Protein AF-A0A945W5V4-F1 (afdb_monomer_lite)

pLDDT: mean 82.94, std 13.29, range [35.69, 98.62]

Sequence (508 aa):
DSDYDKAERQLETYLSSTHTATIGLITDGITTKVIRKKVNPNDFEYIADIPEYGGNAASKFRLVRDLDSIKGTSKKVGLTPLPKKHSNKLFEVHSAIRDIDGLHDDNALDELCKIIYAKIYDERKSTQEKEDYEFRFQAYGKGSSSEIASEIRDLYQEACDYDLKIYSQRIPNYSRSRGVFKEQIGLSDVALARVIEILQDYSIVDAGLDIKSSAFQKVLGRAIRAGMGQYFTPDEIVSIAVEVVRPSPKDLILDPFSGSGHFLSKSLEFVEREYSTSTDDYVMHQFKMFHLHGIEKSPRMVRIAMTDMLIHDDGHSNIRNTDALLTFDNYPDILALPGDDNQEPEIFDIIFTNPPFGSLMREDARKMLGRFTIGGKKKSLPLEALALERCCQFLKKGGKLAIVLPDGNLANSNVQVVRNWLLDNMMLKGVISLPSETFSPYGTTTKTSLCFFQKKTGKKKNDQRDYKTCFYKLDNIGYDATGREKTGSEIPECAEYMSKNIEWDKAE

Radius of gyration: 26.19 Å; chains: 1; bounding box: 73×54×78 Å

Foldseek 3Di:
DVPQVVVVVVQLVVQLVDPPDQKDWDDPPPDIWIWGQDPNSNDIFTDPDDDDDPDDLPPDDFDFQDPPVDPDDLQFQNFAAQDLVNLCLLVVLLVLQCVPVVDALLVSLLLSLLQLLLQLQQSNVNSVDDGGHGGLLAPPPDGHLVRNLVSSQVSSVVSLVVLCVVVCVVPPPQCQLSVLSVDTNPGDSVSSNVSSSSPVRHDLVPYDLVSNLSSSVVSVLVSLLSCPPDFDADLLLLLLLCLQQVDELPFQEEEAACQLNSNQLNNLVSHCVPPVVPDDPVSNLCSLAPRGAYEHQDSSSSSNNVSSSVSSVSVHHNYHNRRLLAECVSPSPQFPDPPDPVRFSQPGQEYEYEDDFDDKDAPVNSVRSYDDPQPPPDRIDTVVLSVLVSVLSNHHALHKYKYKDFVCCVDPPSNVSSVVVCVQFKQFQEKEFEQLLSRLSSPGSGGIITTMITTHPDNDPPPDPPHDYYYHYFDACQAGSNRHGDPDHCSVVSSVVSNVRRDRDDDD

Secondary structure (DSSP, 8-state):
-HHHHHHHHHHHHHHHH-SS--EEEEE-SS-EEEEEE-SSTT-EEEES--PPTT--TTSS---B--STTSSS-TT--SSEE--GGGTTHHHHHHHHHHHHH---HHHHHHHHHHHHHHHHHHHHHHHHSPTTPBPSS--TT-SSHHHHHHHHHHHHHHHHHHHHHHHHTTSTT--TTGGGGGSPP---HHHHHHHHHHHTTEESSSS-HHHHHHHHHHHHHHHHHTT-S-PPPPHHHHHHHHHHH---TT--EEETT-TT-HHHHHHHHHHHHHHTTTS-HHHHHHIIIIIEEEEES-HHHHHHHHHHHHHTT-SS-EEEES-TTS-GGG-TTSPPPTT-TT-----EEEEEE-PPPSPEEEHHHHHHH----TTTT-SEEEHHHHHHHHHHHHEEEEEEEEEEEEHHHHH-GGGHHHHHHHHHHEEEEEEEEPPTTTTGGGT----EEEEEEEE-SS-----S--S--EEEE----SB-TT--B-S---HHHHHHHHHHH--PPPP-

Structure (mmCIF, N/CA/C/O backbone):
data_AF-A0A945W5V4-F1
#
_entry.id   AF-A0A945W5V4-F1
#
loop_
_atom_site.group_PDB
_atom_site.id
_atom_site.type_symbol
_atom_site.label_atom_id
_atom_site.label_alt_id
_atom_site.label_comp_id
_atom_site.label_asym_id
_atom_site.label_entity_id
_atom_site.label_seq_id
_atom_site.pdbx_PDB_ins_code
_atom_site.Cartn_x
_atom_site.Cartn_y
_atom_site.Cartn_z
_atom_site.occupancy
_atom_site.B_iso_or_equiv
_atom_site.auth_seq_id
_atom_site.auth_comp_id
_atom_site.auth_asym_id
_atom_site.auth_atom_id
_atom_site.pdbx_PDB_model_num
ATOM 1 N N . ASP A 1 1 ? 18.215 -24.504 -17.848 1.00 54.44 1 ASP A N 1
ATOM 2 C CA . ASP A 1 1 ? 19.221 -23.603 -17.247 1.00 54.44 1 ASP A CA 1
ATOM 3 C C . ASP A 1 1 ? 20.588 -24.265 -17.044 1.00 54.44 1 ASP A C 1
ATOM 5 O O . ASP A 1 1 ? 21.550 -23.763 -17.597 1.00 54.44 1 ASP A O 1
ATOM 9 N N . SER A 1 2 ? 20.710 -25.445 -16.409 1.00 65.62 2 SER A N 1
ATOM 10 C CA . SER A 1 2 ? 22.029 -26.079 -16.143 1.00 65.62 2 SER A CA 1
ATOM 11 C C . SER A 1 2 ? 22.941 -26.352 -17.356 1.00 65.62 2 SER A C 1
ATOM 13 O O . SER A 1 2 ? 24.154 -26.434 -17.160 1.00 65.62 2 SER A O 1
ATOM 15 N N . ASP A 1 3 ? 22.417 -26.615 -18.553 1.00 78.62 3 ASP A N 1
ATOM 16 C CA . ASP A 1 3 ? 23.256 -27.022 -19.695 1.00 78.62 3 ASP A CA 1
ATOM 17 C C . ASP A 1 3 ? 23.673 -25.836 -20.570 1.00 78.62 3 ASP A C 1
ATOM 19 O O . ASP A 1 3 ? 24.775 -25.840 -21.118 1.00 78.62 3 ASP A O 1
ATOM 23 N N . TYR A 1 4 ? 22.849 -24.785 -20.612 1.00 79.19 4 TYR A N 1
ATOM 24 C CA . TYR A 1 4 ? 23.154 -23.543 -21.321 1.00 79.19 4 TYR A CA 1
ATOM 25 C C . TYR A 1 4 ? 24.325 -22.804 -20.659 1.00 79.19 4 TYR A C 1
ATOM 27 O O . TYR A 1 4 ? 25.294 -22.462 -21.331 1.00 79.19 4 TYR A O 1
ATOM 35 N N . ASP A 1 5 ? 24.314 -22.688 -19.327 1.00 78.75 5 ASP A N 1
ATOM 36 C CA . ASP A 1 5 ? 25.392 -22.035 -18.569 1.00 78.75 5 ASP A CA 1
ATOM 37 C C . ASP A 1 5 ? 26.726 -22.800 -18.662 1.00 78.75 5 ASP A C 1
ATOM 39 O O . ASP A 1 5 ? 27.810 -22.212 -18.673 1.00 78.75 5 ASP A O 1
ATOM 43 N N . LYS A 1 6 ? 26.675 -24.138 -18.741 1.00 85.06 6 LYS A N 1
ATOM 44 C CA . LYS A 1 6 ? 27.877 -24.965 -18.954 1.00 85.06 6 LYS A CA 1
ATOM 45 C C . LYS A 1 6 ? 28.456 -24.745 -20.346 1.00 85.06 6 LYS A C 1
ATOM 47 O O . LYS A 1 6 ? 29.673 -24.640 -20.482 1.00 85.06 6 LYS A O 1
ATOM 52 N N . ALA A 1 7 ? 27.594 -24.679 -21.355 1.00 85.19 7 ALA A N 1
ATOM 53 C CA . ALA A 1 7 ? 28.002 -24.422 -22.725 1.00 85.19 7 ALA A CA 1
ATOM 54 C C . ALA A 1 7 ? 28.543 -22.988 -22.899 1.00 85.19 7 ALA A C 1
ATOM 56 O O . ALA A 1 7 ? 29.514 -22.800 -23.628 1.00 85.19 7 ALA A O 1
ATOM 57 N N . GLU A 1 8 ? 28.014 -22.000 -22.169 1.00 84.12 8 GLU A N 1
ATOM 58 C CA . GLU A 1 8 ? 28.543 -20.627 -22.125 1.00 84.12 8 GLU A CA 1
ATOM 59 C C . GLU A 1 8 ? 29.970 -20.594 -21.555 1.00 84.12 8 GLU A C 1
ATOM 61 O O . GLU A 1 8 ? 30.888 -20.107 -22.213 1.00 84.12 8 GLU A O 1
ATOM 66 N N . ARG A 1 9 ? 30.214 -21.230 -20.400 1.00 86.25 9 ARG A N 1
ATOM 67 C CA . ARG A 1 9 ? 31.571 -21.341 -19.818 1.00 86.25 9 ARG A CA 1
ATOM 68 C C . ARG A 1 9 ? 32.552 -22.085 -20.725 1.00 86.25 9 ARG A C 1
ATOM 70 O O . ARG A 1 9 ? 33.750 -21.785 -20.768 1.00 86.25 9 ARG A O 1
ATOM 77 N N . GLN A 1 10 ? 32.061 -23.090 -21.445 1.00 90.38 10 GLN A N 1
ATOM 78 C CA . GLN A 1 10 ? 32.867 -23.827 -22.412 1.00 90.38 10 GLN A CA 1
ATOM 79 C C . GLN A 1 10 ? 33.238 -22.942 -23.615 1.00 90.38 10 GLN A C 1
ATOM 81 O O . GLN A 1 10 ? 34.390 -22.965 -24.053 1.00 90.38 10 GLN A O 1
ATOM 86 N N . LEU A 1 11 ? 32.301 -22.123 -24.103 1.00 89.44 11 LEU A N 1
ATOM 87 C CA . LEU A 1 11 ? 32.537 -21.137 -25.157 1.00 89.44 11 LEU A CA 1
ATOM 88 C C . LEU A 1 11 ? 33.578 -20.089 -24.733 1.00 89.44 11 LEU A C 1
ATOM 90 O O . LEU A 1 11 ? 34.513 -19.832 -25.491 1.00 89.44 11 LEU A O 1
ATOM 94 N N . GLU A 1 12 ? 33.472 -19.543 -23.519 1.00 88.44 12 GLU A N 1
ATOM 95 C CA . GLU A 1 12 ? 34.468 -18.624 -22.946 1.00 88.44 12 GLU A CA 1
ATOM 96 C C . GLU A 1 12 ? 35.863 -19.257 -22.924 1.00 88.44 12 GLU A C 1
ATOM 98 O O . GLU A 1 12 ? 36.830 -18.660 -23.393 1.00 88.44 12 GLU A O 1
ATOM 103 N N . THR A 1 13 ? 35.970 -20.513 -22.477 1.00 87.56 13 THR A N 1
ATOM 104 C CA . THR A 1 13 ? 37.249 -21.242 -22.440 1.00 87.56 13 THR A CA 1
ATOM 105 C C . THR A 1 13 ? 37.876 -21.358 -23.836 1.00 87.56 13 THR A C 1
ATOM 107 O O . THR A 1 13 ? 39.075 -21.109 -24.013 1.00 87.56 13 THR A O 1
ATOM 110 N N . TYR A 1 14 ? 37.073 -21.687 -24.854 1.00 87.44 14 TYR A N 1
ATOM 111 C CA . TYR A 1 14 ? 37.553 -21.768 -26.234 1.00 87.44 14 TYR A CA 1
ATOM 112 C C . TYR A 1 14 ? 37.975 -20.405 -26.786 1.00 87.44 14 TYR A C 1
ATOM 114 O O . TYR A 1 14 ? 39.049 -20.301 -27.389 1.00 87.44 14 TYR A O 1
ATOM 122 N N . LEU A 1 15 ? 37.202 -19.349 -26.525 1.00 87.12 15 LEU A N 1
ATOM 123 C CA . LEU A 1 15 ? 37.567 -17.990 -26.918 1.00 87.12 15 LEU A CA 1
ATOM 124 C C . LEU A 1 15 ? 38.846 -17.519 -26.225 1.00 87.12 15 LEU A C 1
ATOM 126 O O . LEU A 1 15 ? 39.724 -16.984 -26.900 1.00 87.12 15 LEU A O 1
ATOM 130 N N . SER A 1 16 ? 39.021 -17.759 -24.922 1.00 84.44 16 SER A N 1
ATOM 131 C CA . SER A 1 16 ? 40.256 -17.421 -24.199 1.00 84.44 16 SER A CA 1
ATOM 132 C C . SER A 1 16 ? 41.478 -18.083 -24.831 1.00 84.44 16 SER A C 1
ATOM 134 O O . SER A 1 16 ? 42.485 -17.407 -25.057 1.00 84.44 16 SER A O 1
ATOM 136 N N . SER A 1 17 ? 41.363 -19.367 -25.191 1.00 85.12 17 SER A N 1
ATOM 137 C CA . SER A 1 17 ? 42.454 -20.154 -25.784 1.00 85.12 17 SER A CA 1
ATOM 138 C C . SER A 1 17 ? 42.797 -19.782 -27.232 1.00 85.12 17 SER A C 1
ATOM 140 O O . SER A 1 17 ? 43.885 -20.101 -27.709 1.00 85.12 17 SER A O 1
ATOM 142 N N . THR A 1 18 ? 41.901 -19.082 -27.932 1.00 80.62 18 THR A N 1
ATOM 143 C CA . THR A 1 18 ? 42.072 -18.746 -29.349 1.00 80.62 18 THR A CA 1
ATOM 144 C C . THR A 1 18 ? 42.538 -17.298 -29.512 1.00 80.62 18 THR A C 1
ATOM 146 O O . THR A 1 18 ? 41.943 -16.370 -28.969 1.00 80.62 18 THR A O 1
ATOM 149 N N . HIS A 1 19 ? 43.608 -17.068 -30.275 1.00 76.12 19 HIS A N 1
ATOM 150 C CA . HIS A 1 19 ? 44.158 -15.717 -30.477 1.00 76.12 19 HIS A CA 1
ATOM 151 C C . HIS A 1 19 ? 43.439 -14.903 -31.559 1.00 76.12 19 HIS A C 1
ATOM 153 O O . HIS A 1 19 ? 43.498 -13.678 -31.541 1.00 76.12 19 HIS A O 1
ATOM 159 N N . THR A 1 20 ? 42.776 -15.570 -32.501 1.00 80.88 20 THR A N 1
ATOM 160 C CA . THR A 1 20 ? 42.148 -14.945 -33.675 1.00 80.88 20 THR A CA 1
ATOM 161 C C . THR A 1 20 ? 40.636 -14.788 -33.547 1.00 80.88 20 THR A C 1
ATOM 163 O O . THR A 1 20 ? 40.062 -13.914 -34.190 1.00 80.88 20 THR A O 1
ATOM 166 N N . ALA A 1 21 ? 39.983 -15.615 -32.728 1.00 79.56 21 ALA A N 1
ATOM 167 C CA . ALA A 1 21 ? 38.551 -15.530 -32.485 1.00 79.56 21 ALA A CA 1
ATOM 168 C C . ALA A 1 21 ? 38.272 -14.488 -31.397 1.00 79.56 21 ALA A C 1
ATOM 170 O O . ALA A 1 21 ? 38.703 -14.632 -30.253 1.00 79.56 21 ALA A O 1
ATOM 171 N N . THR A 1 22 ? 37.555 -13.432 -31.769 1.00 79.94 22 THR A N 1
ATOM 172 C CA . THR A 1 22 ? 37.199 -12.325 -30.873 1.00 79.94 22 THR A CA 1
ATOM 173 C C . THR A 1 22 ? 35.733 -12.340 -30.462 1.00 79.94 22 THR A C 1
ATOM 175 O O . THR A 1 22 ? 35.381 -11.645 -29.517 1.00 79.94 22 THR A O 1
ATOM 178 N N . ILE A 1 23 ? 34.884 -13.126 -31.130 1.00 83.69 23 ILE A N 1
ATOM 179 C CA . ILE A 1 23 ? 33.445 -13.227 -30.865 1.00 83.69 23 ILE A CA 1
ATOM 180 C C . ILE A 1 23 ? 33.057 -14.704 -30.791 1.00 83.69 23 ILE A C 1
ATOM 182 O O . ILE A 1 23 ? 33.499 -15.497 -31.624 1.00 83.69 23 ILE A O 1
ATOM 186 N N . GLY A 1 24 ? 32.221 -15.065 -29.820 1.00 86.19 24 GLY A N 1
ATOM 187 C CA . GLY A 1 24 ? 31.555 -16.362 -29.759 1.00 86.19 24 GLY A CA 1
ATOM 188 C C . GLY A 1 24 ? 30.053 -16.211 -29.578 1.00 86.19 24 GLY A C 1
ATOM 189 O O . GLY A 1 24 ? 29.580 -15.234 -29.002 1.00 86.19 24 GLY A O 1
ATOM 190 N N . LEU A 1 25 ? 29.315 -17.196 -30.079 1.00 86.38 25 LEU A N 1
ATOM 191 C CA . LEU A 1 25 ? 27.861 -17.249 -30.032 1.00 86.38 25 LEU A CA 1
ATOM 192 C C . LEU A 1 25 ? 27.424 -18.586 -29.446 1.00 86.38 25 LEU A C 1
ATOM 194 O O . LEU A 1 25 ? 27.954 -19.633 -29.817 1.00 86.38 25 LEU A O 1
ATOM 198 N N . ILE A 1 26 ? 26.434 -18.540 -28.564 1.00 85.88 26 ILE A N 1
ATOM 199 C CA . ILE A 1 26 ? 25.738 -19.712 -28.041 1.00 85.88 26 ILE A CA 1
ATOM 200 C C . ILE A 1 26 ? 24.231 -19.525 -28.215 1.00 85.88 26 ILE A C 1
ATOM 202 O O . ILE A 1 26 ? 23.716 -18.427 -28.032 1.00 85.88 26 ILE A O 1
ATOM 206 N N . THR A 1 27 ? 23.528 -20.589 -28.602 1.00 80.31 27 THR A N 1
ATOM 207 C CA . THR A 1 27 ? 22.071 -20.576 -28.761 1.00 80.31 27 THR A CA 1
ATOM 208 C C . THR A 1 27 ? 21.464 -21.921 -28.369 1.00 80.31 27 THR A C 1
ATOM 210 O O . THR A 1 27 ? 22.068 -22.965 -28.617 1.00 80.31 27 THR A O 1
ATOM 213 N N . ASP A 1 28 ? 20.279 -21.900 -27.760 1.00 79.50 28 ASP A N 1
ATOM 214 C CA . ASP A 1 28 ? 19.442 -23.086 -27.512 1.00 79.50 28 ASP A CA 1
ATOM 215 C C . ASP A 1 28 ? 18.258 -23.185 -28.495 1.00 79.50 28 ASP A C 1
ATOM 217 O O . ASP A 1 28 ? 17.381 -24.036 -28.344 1.00 79.50 28 ASP A O 1
ATOM 221 N N . GLY A 1 29 ? 18.237 -22.316 -29.514 1.00 61.88 29 GLY A N 1
ATOM 222 C CA . GLY A 1 29 ? 17.156 -22.194 -30.492 1.00 61.88 29 GLY A CA 1
ATOM 223 C C . GLY A 1 29 ? 16.031 -21.236 -30.084 1.00 61.88 29 GLY A C 1
ATOM 224 O O . GLY A 1 29 ? 15.195 -20.918 -30.927 1.00 61.88 29 GLY A O 1
ATOM 225 N N . ILE A 1 30 ? 16.007 -20.753 -28.837 1.00 57.50 30 ILE A N 1
ATOM 226 C CA . ILE A 1 30 ? 15.057 -19.744 -28.332 1.00 57.50 30 ILE A CA 1
ATOM 227 C C . ILE A 1 30 ? 15.810 -18.499 -27.848 1.00 57.50 30 ILE A C 1
ATOM 229 O O . ILE A 1 30 ? 15.411 -17.374 -28.134 1.00 57.50 30 ILE A O 1
ATOM 233 N N . THR A 1 31 ? 16.913 -18.706 -27.137 1.00 56.62 31 THR A N 1
ATOM 234 C CA . THR A 1 31 ? 17.794 -17.689 -26.574 1.00 56.62 31 THR A CA 1
ATOM 235 C C . THR A 1 31 ? 19.132 -17.767 -27.288 1.00 56.62 31 THR A C 1
ATOM 237 O O . THR A 1 31 ? 19.714 -18.845 -27.405 1.00 56.62 31 THR A O 1
ATOM 240 N N . THR A 1 32 ? 19.638 -16.624 -27.740 1.00 74.00 32 THR A N 1
ATOM 241 C CA . THR A 1 32 ? 20.973 -16.507 -28.328 1.00 74.00 32 THR A CA 1
ATOM 242 C C . THR A 1 32 ? 21.765 -15.494 -27.524 1.00 74.00 32 THR A C 1
ATOM 244 O O . THR A 1 32 ? 21.283 -14.396 -27.267 1.00 74.00 32 THR A O 1
ATOM 247 N N . LYS A 1 33 ? 22.976 -15.870 -27.118 1.00 75.62 33 LYS A N 1
ATOM 248 C CA . LYS A 1 33 ? 23.934 -15.000 -26.441 1.00 75.62 33 LYS A CA 1
ATOM 249 C C . LYS A 1 33 ? 25.185 -14.851 -27.287 1.00 75.62 33 LYS A C 1
ATOM 251 O O . LYS A 1 33 ? 25.684 -15.826 -27.853 1.00 75.62 33 LYS A O 1
ATOM 256 N N . VAL A 1 34 ? 25.719 -13.638 -27.320 1.00 80.81 34 VAL A N 1
ATOM 257 C CA . VAL A 1 34 ? 26.919 -13.309 -28.082 1.00 80.81 34 VAL A CA 1
ATOM 258 C C . VAL A 1 34 ? 27.903 -12.638 -27.146 1.00 80.81 34 VAL A C 1
ATOM 260 O O . VAL A 1 34 ? 27.560 -11.697 -26.442 1.00 80.81 34 VAL A O 1
ATOM 263 N N . ILE A 1 35 ? 29.135 -13.129 -27.122 1.00 81.62 35 ILE A N 1
ATOM 264 C CA . ILE A 1 35 ? 30.191 -12.613 -26.256 1.00 81.62 35 ILE A CA 1
ATOM 265 C C . ILE A 1 35 ? 31.389 -12.183 -27.092 1.00 81.62 35 ILE A C 1
ATOM 267 O O . ILE A 1 35 ? 31.805 -12.885 -28.015 1.00 81.62 35 ILE A O 1
ATOM 271 N N . ARG A 1 36 ? 31.960 -11.024 -26.767 1.00 81.19 36 ARG A N 1
ATOM 272 C CA . ARG A 1 36 ? 33.197 -10.504 -27.344 1.00 81.19 36 ARG A CA 1
ATOM 273 C C . ARG A 1 36 ? 34.321 -10.594 -26.322 1.00 81.19 36 ARG A C 1
ATOM 275 O O . ARG A 1 36 ? 34.205 -10.141 -25.187 1.00 81.19 36 ARG A O 1
ATOM 282 N N . LYS A 1 37 ? 35.433 -11.177 -26.749 1.00 80.00 37 LYS A N 1
ATOM 283 C CA . LYS A 1 37 ? 36.692 -11.233 -26.009 1.00 80.00 37 LYS A CA 1
ATOM 284 C C . LYS A 1 37 ? 37.351 -9.854 -26.039 1.00 80.00 37 LYS A C 1
ATOM 286 O O . LYS A 1 37 ? 37.599 -9.316 -27.121 1.00 80.00 37 LYS A O 1
ATOM 291 N N . LYS A 1 38 ? 37.644 -9.284 -24.870 1.00 74.56 38 LYS A N 1
ATOM 292 C CA . LYS A 1 38 ? 38.366 -8.008 -24.760 1.00 74.56 38 LYS A CA 1
ATOM 293 C C . LYS A 1 38 ? 39.870 -8.208 -24.968 1.00 74.56 38 LYS A C 1
ATOM 295 O O . LYS A 1 38 ? 40.364 -9.315 -25.162 1.00 74.56 38 LYS A O 1
ATOM 300 N N . VAL A 1 39 ? 40.624 -7.107 -24.909 1.00 70.38 39 VAL A N 1
ATOM 301 C CA . VAL A 1 39 ? 42.096 -7.113 -25.027 1.00 70.38 39 VAL A CA 1
ATOM 302 C C . VAL A 1 39 ? 42.742 -8.033 -23.981 1.00 70.38 39 VAL A C 1
ATOM 304 O O . VAL A 1 39 ? 43.743 -8.686 -24.273 1.00 70.38 39 VAL A O 1
ATOM 307 N N . ASN A 1 40 ? 42.157 -8.125 -22.780 1.00 72.62 40 ASN A N 1
ATOM 308 C CA . ASN A 1 40 ? 42.540 -9.125 -21.791 1.00 72.62 40 ASN A CA 1
ATOM 309 C C . ASN A 1 40 ? 41.873 -10.478 -22.131 1.00 72.62 40 ASN A C 1
ATOM 311 O O . ASN A 1 40 ? 40.645 -10.537 -22.157 1.00 72.62 40 ASN A O 1
ATOM 315 N N . PRO A 1 41 ? 42.633 -11.569 -22.357 1.00 66.38 41 PRO A N 1
ATOM 316 C CA . PRO A 1 41 ? 42.088 -12.837 -22.850 1.00 66.38 41 PRO A CA 1
ATOM 317 C C . PRO A 1 41 ? 41.056 -13.537 -21.958 1.00 66.38 41 PRO A C 1
ATOM 319 O O . PRO A 1 41 ? 40.393 -14.458 -22.436 1.00 66.38 41 PRO A O 1
ATOM 322 N N . ASN A 1 42 ? 40.949 -13.129 -20.692 1.00 74.56 42 ASN A N 1
ATOM 323 C CA . ASN A 1 42 ? 40.019 -13.684 -19.704 1.00 74.56 42 ASN A CA 1
ATOM 324 C C . ASN A 1 42 ? 38.855 -12.733 -19.380 1.00 74.56 42 ASN A C 1
ATOM 326 O O . ASN A 1 42 ? 38.106 -12.993 -18.444 1.00 74.56 42 ASN A O 1
ATOM 330 N N . ASP A 1 43 ? 38.744 -11.610 -20.092 1.00 73.50 43 ASP A N 1
ATOM 331 C CA . ASP A 1 43 ? 37.673 -10.634 -19.908 1.00 73.50 43 ASP A CA 1
ATOM 332 C C . ASP A 1 43 ? 36.762 -10.649 -21.139 1.00 73.50 43 ASP A C 1
ATOM 334 O O . ASP A 1 43 ? 37.215 -10.531 -22.285 1.00 73.50 43 ASP A O 1
ATOM 338 N N . PHE A 1 44 ? 35.470 -10.807 -20.882 1.00 78.19 44 PHE A N 1
ATOM 339 C CA . PHE A 1 44 ? 34.433 -10.919 -21.891 1.00 78.19 44 PHE A CA 1
ATOM 340 C C . PHE A 1 44 ? 33.398 -9.824 -21.678 1.00 78.19 44 PHE A C 1
ATOM 342 O O . PHE A 1 44 ? 33.140 -9.363 -20.568 1.00 78.19 44 PHE A O 1
ATOM 349 N N . GLU A 1 45 ? 32.801 -9.385 -22.769 1.00 75.25 45 GLU A N 1
ATOM 350 C CA . GLU A 1 45 ? 31.650 -8.494 -22.760 1.00 75.25 45 GLU A CA 1
ATOM 351 C C . GLU A 1 45 ? 30.543 -9.086 -23.610 1.00 75.25 45 GLU A C 1
ATOM 353 O O . GLU A 1 45 ? 30.785 -9.756 -24.612 1.00 75.25 45 GLU A O 1
ATOM 358 N N . TYR A 1 46 ? 29.317 -8.827 -23.190 1.00 67.38 46 TYR A N 1
ATOM 359 C CA . TYR A 1 46 ? 28.148 -9.266 -23.913 1.00 67.38 46 TYR A CA 1
ATOM 360 C C . TYR A 1 46 ? 27.863 -8.320 -25.080 1.00 67.38 46 TYR A C 1
ATOM 362 O O . TYR A 1 46 ? 27.849 -7.100 -24.909 1.00 67.38 46 TYR A O 1
ATOM 370 N N . ILE A 1 47 ? 27.627 -8.890 -26.258 1.00 67.25 47 ILE A N 1
ATOM 371 C CA . ILE A 1 47 ? 27.059 -8.176 -27.395 1.00 67.25 47 ILE A CA 1
ATOM 372 C C . ILE A 1 47 ? 25.556 -8.449 -27.373 1.00 67.25 47 ILE A C 1
ATOM 374 O O . ILE A 1 47 ? 25.128 -9.591 -27.533 1.00 67.25 47 ILE A O 1
ATOM 378 N N . ALA A 1 48 ? 24.771 -7.387 -27.199 1.00 47.97 48 ALA A N 1
ATOM 379 C CA . ALA A 1 48 ? 23.319 -7.484 -27.113 1.00 47.97 48 ALA A CA 1
ATOM 380 C C . ALA A 1 48 ? 22.660 -7.976 -28.415 1.00 47.97 48 ALA A C 1
ATOM 382 O O . ALA A 1 48 ? 21.608 -8.606 -28.343 1.00 47.97 48 ALA A O 1
ATOM 383 N N . ASP A 1 49 ? 23.270 -7.725 -29.584 1.00 54.69 49 ASP A N 1
ATOM 384 C CA . ASP A 1 49 ? 22.722 -8.131 -30.884 1.00 54.69 49 ASP A CA 1
ATOM 385 C C . ASP A 1 49 ? 23.794 -8.245 -31.995 1.00 54.69 49 ASP A C 1
ATOM 387 O O . ASP A 1 49 ? 24.762 -7.477 -32.013 1.00 54.69 49 ASP A O 1
ATOM 391 N N . ILE A 1 50 ? 23.628 -9.183 -32.939 1.00 58.53 50 ILE A N 1
ATOM 392 C CA . ILE A 1 50 ? 24.479 -9.310 -34.139 1.00 58.53 50 ILE A CA 1
ATOM 393 C C . ILE A 1 50 ? 23.683 -8.840 -35.362 1.00 58.53 50 ILE A C 1
ATOM 395 O O . ILE A 1 50 ? 22.640 -9.418 -35.656 1.00 58.53 50 ILE A O 1
ATOM 399 N N . PRO A 1 51 ? 24.193 -7.872 -36.147 1.00 50.53 51 PRO A N 1
ATOM 400 C CA . PRO A 1 51 ? 23.497 -7.395 -37.338 1.00 50.53 51 PRO A CA 1
ATOM 401 C C . PRO A 1 51 ? 23.341 -8.489 -38.409 1.00 50.53 51 PRO A C 1
ATOM 403 O O . PRO A 1 51 ? 24.269 -9.262 -38.667 1.00 50.53 51 PRO A O 1
ATOM 406 N N . GLU A 1 52 ? 22.187 -8.517 -39.086 1.00 47.53 52 GLU A N 1
ATOM 407 C CA . GLU A 1 52 ? 21.932 -9.433 -40.205 1.00 47.53 52 GLU A CA 1
ATOM 408 C C . GLU A 1 52 ? 22.848 -9.166 -41.412 1.00 47.53 52 GLU A C 1
ATOM 410 O O . GLU A 1 52 ? 23.233 -8.031 -41.719 1.00 47.53 52 GLU A O 1
ATOM 415 N N . TYR A 1 53 ? 23.170 -10.236 -42.147 1.00 48.12 53 TYR A N 1
ATOM 416 C CA . TYR A 1 53 ? 23.993 -10.161 -43.352 1.00 48.12 53 TYR A CA 1
ATOM 417 C C . TYR A 1 53 ? 23.327 -9.286 -44.426 1.00 48.12 53 TYR A C 1
ATOM 419 O O . TYR A 1 53 ? 22.265 -9.620 -44.945 1.00 48.12 53 TYR A O 1
ATOM 427 N N . GLY A 1 54 ? 23.984 -8.181 -44.790 1.00 54.22 54 GLY A N 1
ATOM 428 C CA . GLY A 1 54 ? 23.495 -7.238 -45.803 1.00 54.22 54 GLY A CA 1
ATOM 429 C C . GLY A 1 54 ? 22.560 -6.145 -45.275 1.00 54.22 54 GLY A C 1
ATOM 430 O O . GLY A 1 54 ? 22.126 -5.304 -46.061 1.00 54.22 54 GLY A O 1
ATOM 431 N N . GLY A 1 55 ? 22.278 -6.112 -43.968 1.00 48.91 55 GLY A N 1
ATOM 432 C CA . GLY A 1 55 ? 21.591 -4.990 -43.334 1.00 48.91 55 GLY A CA 1
ATOM 433 C C . GLY A 1 55 ? 22.485 -3.748 -43.258 1.00 48.91 55 GLY A C 1
ATOM 434 O O . GLY A 1 55 ? 23.696 -3.843 -43.047 1.00 48.91 55 GLY A O 1
ATOM 435 N N . ASN A 1 56 ? 21.901 -2.555 -43.396 1.00 44.50 56 ASN A N 1
ATOM 436 C CA . ASN A 1 56 ? 22.575 -1.348 -42.922 1.00 44.50 56 ASN A CA 1
ATOM 437 C C . ASN A 1 56 ? 22.637 -1.440 -41.392 1.00 44.50 56 ASN A C 1
ATOM 439 O O . ASN A 1 56 ? 21.628 -1.757 -40.771 1.00 44.50 56 ASN A O 1
ATOM 443 N N . ALA A 1 57 ? 23.766 -1.089 -40.767 1.00 45.38 57 ALA A N 1
ATOM 444 C CA . ALA A 1 57 ? 23.910 -1.083 -39.301 1.00 45.38 57 ALA A CA 1
ATOM 445 C C . ALA A 1 57 ? 22.842 -0.236 -38.562 1.00 45.38 57 ALA A C 1
ATOM 447 O O . ALA A 1 57 ? 22.707 -0.323 -37.348 1.00 45.38 57 ALA A O 1
ATOM 448 N N . ALA A 1 58 ? 22.082 0.583 -39.298 1.00 39.59 58 ALA A N 1
ATOM 449 C CA . ALA A 1 58 ? 20.997 1.422 -38.807 1.00 39.59 58 ALA A CA 1
ATOM 450 C C . ALA A 1 58 ? 19.578 0.867 -39.065 1.00 39.59 58 ALA A C 1
ATOM 452 O O . ALA A 1 58 ? 18.612 1.470 -38.603 1.00 39.59 58 ALA A O 1
ATOM 453 N N . SER A 1 59 ? 19.399 -0.234 -39.805 1.00 35.69 59 SER A N 1
ATOM 454 C CA . SER A 1 59 ? 18.064 -0.725 -40.171 1.00 35.69 59 SER A CA 1
ATOM 455 C C . SER A 1 59 ? 17.648 -1.944 -39.346 1.00 35.69 59 SER A C 1
ATOM 457 O O . SER A 1 59 ? 17.826 -3.076 -39.782 1.00 35.69 59 SER A O 1
ATOM 459 N N . LYS A 1 60 ? 16.995 -1.621 -38.219 1.00 43.16 60 LYS A N 1
ATOM 460 C CA . LYS A 1 60 ? 16.032 -2.411 -37.425 1.00 43.16 60 LYS A CA 1
ATOM 461 C C . LYS A 1 60 ? 16.576 -3.474 -36.461 1.00 43.16 60 LYS A C 1
ATOM 463 O O . LYS A 1 60 ? 16.811 -4.593 -36.872 1.00 43.16 60 LYS A O 1
ATOM 468 N N . PHE A 1 61 ? 16.595 -3.106 -35.173 1.00 49.78 61 PHE A N 1
ATOM 469 C CA . PHE A 1 61 ? 15.879 -3.782 -34.066 1.00 49.78 61 PHE A CA 1
ATOM 470 C C . PHE A 1 61 ? 15.555 -2.781 -32.937 1.00 49.78 61 PHE A C 1
ATOM 472 O O . PHE A 1 61 ? 15.590 -3.117 -31.768 1.00 49.78 61 PHE A O 1
ATOM 479 N N . ARG A 1 62 ? 15.259 -1.512 -33.245 1.00 61.59 62 ARG A N 1
ATOM 480 C CA . ARG A 1 62 ? 14.760 -0.594 -32.209 1.00 61.59 62 ARG A CA 1
ATOM 481 C C . ARG A 1 62 ? 13.313 -0.958 -31.909 1.00 61.59 62 ARG A C 1
ATOM 483 O O . ARG A 1 62 ? 12.509 -1.040 -32.837 1.00 61.59 62 ARG A O 1
ATOM 490 N N . LEU A 1 63 ? 12.986 -1.149 -30.637 1.00 64.38 63 LEU A N 1
ATOM 491 C CA . LEU A 1 63 ? 11.609 -1.141 -30.179 1.00 64.38 63 LEU A CA 1
ATOM 492 C C . LEU A 1 63 ? 11.055 0.247 -30.480 1.00 64.38 63 LEU A C 1
ATOM 494 O O . LEU A 1 63 ? 11.515 1.260 -29.943 1.00 64.38 63 LEU A O 1
ATOM 498 N N . VAL A 1 64 ? 10.085 0.270 -31.382 1.00 70.06 64 VAL A N 1
ATOM 499 C CA . VAL A 1 64 ? 9.318 1.451 -31.744 1.00 70.06 64 VAL A CA 1
ATOM 500 C C . VAL A 1 64 ? 7.848 1.162 -31.514 1.00 70.06 64 VAL A C 1
ATOM 502 O O . VAL A 1 64 ? 7.406 0.011 -31.562 1.00 70.06 64 VAL A O 1
ATOM 505 N N . ARG A 1 65 ? 7.081 2.212 -31.263 1.00 69.69 65 ARG A N 1
ATOM 506 C CA . ARG A 1 65 ? 5.630 2.122 -31.199 1.00 69.69 65 ARG A CA 1
ATOM 507 C C . ARG A 1 65 ? 5.063 1.803 -32.587 1.00 69.69 65 ARG A C 1
ATOM 509 O O . ARG A 1 65 ? 4.970 2.694 -33.428 1.00 69.69 65 ARG A O 1
ATOM 516 N N . ASP A 1 66 ? 4.661 0.549 -32.783 1.00 65.38 66 ASP A N 1
ATOM 517 C CA . ASP A 1 66 ? 4.027 0.030 -34.002 1.00 65.38 66 ASP A CA 1
ATOM 518 C C . ASP A 1 66 ? 2.526 -0.217 -33.756 1.00 65.38 66 ASP A C 1
ATOM 520 O O . ASP A 1 66 ? 2.145 -1.088 -32.966 1.00 65.38 66 ASP A O 1
ATOM 524 N N . LEU A 1 67 ? 1.666 0.566 -34.417 1.00 59.19 67 LEU A N 1
ATOM 525 C CA . LEU A 1 67 ? 0.207 0.444 -34.320 1.00 59.19 67 LEU A CA 1
ATOM 526 C C . LEU A 1 67 ? -0.372 -0.594 -35.301 1.00 59.19 67 LEU A C 1
ATOM 528 O O . LEU A 1 67 ? -1.457 -1.117 -35.042 1.00 59.19 67 LEU A O 1
ATOM 532 N N . ASP A 1 68 ? 0.338 -0.935 -36.380 1.00 51.31 68 ASP A N 1
ATOM 533 C CA . ASP A 1 68 ? -0.109 -1.862 -37.430 1.00 51.31 68 ASP A CA 1
ATOM 534 C C . ASP A 1 68 ? -0.046 -3.331 -36.979 1.00 51.31 68 ASP A C 1
ATOM 536 O O . ASP A 1 68 ? -0.865 -4.164 -37.388 1.00 51.31 68 ASP A O 1
ATOM 540 N N . SER A 1 69 ? 0.879 -3.658 -36.073 1.00 46.91 69 SER A N 1
ATOM 541 C CA . SER A 1 69 ? 0.984 -4.984 -35.446 1.00 46.91 69 SER A CA 1
ATOM 542 C C . SER A 1 69 ? -0.210 -5.342 -34.532 1.00 46.91 69 SER A C 1
ATOM 544 O O . SER A 1 69 ? -0.406 -6.511 -34.179 1.00 46.91 69 SER A O 1
ATOM 546 N N . ILE A 1 70 ? -1.065 -4.366 -34.189 1.00 48.84 70 ILE A N 1
ATOM 547 C CA . ILE A 1 70 ? -2.200 -4.518 -33.273 1.00 48.84 70 ILE A CA 1
ATOM 548 C C . ILE A 1 70 ? -3.496 -4.064 -33.959 1.00 48.84 70 ILE A C 1
ATOM 550 O O . ILE A 1 70 ? -3.763 -2.879 -34.115 1.00 48.84 70 ILE A O 1
ATOM 554 N N . LYS A 1 71 ? -4.409 -4.996 -34.270 1.00 39.53 71 LYS A N 1
ATOM 555 C CA . LYS A 1 71 ? -5.792 -4.630 -34.634 1.00 39.53 71 LYS A CA 1
ATOM 556 C C . LYS A 1 71 ? -6.506 -4.011 -33.419 1.00 39.53 71 LYS A C 1
ATOM 558 O O . LYS A 1 71 ? -7.106 -4.737 -32.628 1.00 39.53 71 LYS A O 1
ATOM 563 N N . GLY A 1 72 ? -6.441 -2.689 -33.242 1.00 49.09 72 GLY A N 1
ATOM 564 C CA . GLY A 1 72 ? -7.153 -1.984 -32.170 1.00 49.09 72 GLY A CA 1
ATOM 565 C C . GLY A 1 72 ? -6.674 -0.556 -31.876 1.00 49.09 72 GLY A C 1
ATOM 566 O O . GLY A 1 72 ? -5.633 -0.122 -32.337 1.00 49.09 72 GLY A O 1
ATOM 567 N N . THR A 1 73 ? -7.484 0.159 -31.088 1.00 49.66 73 THR A N 1
ATOM 568 C CA . THR A 1 73 ? -7.410 1.581 -30.676 1.00 49.66 73 THR A CA 1
ATOM 569 C C . THR A 1 73 ? -6.016 2.193 -30.457 1.00 49.66 73 THR A C 1
ATOM 571 O O . THR A 1 73 ? -5.165 1.587 -29.810 1.00 49.66 73 THR A O 1
ATOM 574 N N . SER A 1 74 ? -5.874 3.480 -30.808 1.00 53.03 74 SER A N 1
ATOM 575 C CA . SER A 1 74 ? -4.681 4.353 -30.712 1.00 53.03 74 SER A CA 1
ATOM 576 C C . SER A 1 74 ? -4.060 4.575 -29.316 1.00 53.03 74 SER A C 1
ATOM 578 O O . SER A 1 74 ? -3.220 5.460 -29.159 1.00 53.03 74 SER A O 1
ATOM 580 N N . LYS A 1 75 ? -4.467 3.822 -28.286 1.00 57.22 75 LYS A N 1
ATOM 581 C CA . LYS A 1 75 ? -4.008 3.972 -26.890 1.00 57.22 75 LYS A CA 1
ATOM 582 C C . LYS A 1 75 ? -2.972 2.934 -26.437 1.00 57.22 75 LYS A C 1
ATOM 584 O O . LYS A 1 75 ? -2.444 3.086 -25.345 1.00 57.22 75 LYS A O 1
ATOM 589 N N . LYS A 1 76 ? -2.698 1.897 -27.234 1.00 64.31 76 LYS A N 1
ATOM 590 C CA . LYS A 1 76 ? -1.738 0.839 -26.878 1.00 64.31 76 LYS A CA 1
ATOM 591 C C . LYS A 1 76 ? -0.291 1.242 -27.165 1.00 64.31 76 LYS A C 1
ATOM 593 O O . LYS A 1 76 ? -0.039 2.104 -28.018 1.00 64.31 76 LYS A O 1
ATOM 598 N N . VAL A 1 77 ? 0.625 0.597 -26.446 1.00 67.38 77 VAL A N 1
ATOM 599 C CA . VAL A 1 77 ? 2.071 0.852 -26.464 1.00 67.38 77 VAL A CA 1
ATOM 600 C C . VAL A 1 77 ? 2.752 0.168 -27.656 1.00 67.38 77 VAL A C 1
ATOM 602 O O . VAL A 1 77 ? 3.679 0.729 -28.224 1.00 67.38 77 VAL A O 1
ATOM 605 N N . GLY A 1 78 ? 2.284 -1.010 -28.084 1.00 62.62 78 GLY A N 1
ATOM 606 C CA . GLY A 1 78 ? 2.891 -1.754 -29.207 1.00 62.62 78 GLY A CA 1
ATOM 607 C C . GLY A 1 78 ? 3.864 -2.866 -28.790 1.00 62.62 78 GLY A C 1
ATOM 608 O O . GLY A 1 78 ? 4.275 -3.662 -29.625 1.00 62.62 78 GLY A O 1
ATOM 609 N N . LEU A 1 79 ? 4.200 -2.964 -27.498 1.00 75.88 79 LEU A N 1
ATOM 610 C CA . LEU A 1 79 ? 5.001 -4.059 -26.929 1.00 75.88 79 LEU A CA 1
ATOM 611 C C . LEU A 1 79 ? 4.124 -5.270 -26.569 1.00 75.88 79 LEU A C 1
ATOM 613 O O . LEU A 1 79 ? 2.898 -5.171 -26.491 1.00 75.88 79 LEU A O 1
ATOM 617 N N . THR A 1 80 ? 4.745 -6.419 -26.282 1.00 77.62 80 THR A N 1
ATOM 618 C CA . THR A 1 80 ? 4.004 -7.620 -25.863 1.00 77.62 80 THR A CA 1
ATOM 619 C C . THR A 1 80 ? 3.455 -7.416 -24.446 1.00 77.62 80 THR A C 1
ATOM 621 O O . THR A 1 80 ? 4.246 -7.300 -23.515 1.00 77.62 80 THR A O 1
ATOM 624 N N . PRO A 1 81 ? 2.133 -7.407 -24.200 1.00 76.69 81 PRO A N 1
ATOM 625 C CA . PRO A 1 81 ? 1.615 -7.275 -22.837 1.00 76.69 81 PRO A CA 1
ATOM 626 C C . PRO A 1 81 ? 2.146 -8.404 -21.958 1.00 76.69 81 PRO A C 1
ATOM 628 O O . PRO A 1 81 ? 2.139 -9.553 -22.407 1.00 76.69 81 PRO A O 1
ATOM 631 N N . LEU A 1 82 ? 2.589 -8.109 -20.730 1.00 72.69 82 LEU A N 1
ATOM 632 C CA . LEU A 1 82 ? 3.152 -9.118 -19.826 1.00 72.69 82 LEU A CA 1
ATOM 633 C C . LEU A 1 82 ? 2.165 -10.298 -19.644 1.00 72.69 82 LEU A C 1
ATOM 635 O O . LEU A 1 82 ? 1.112 -10.121 -19.033 1.00 72.69 82 LEU A O 1
ATOM 639 N N . PRO A 1 83 ? 2.453 -11.512 -20.163 1.00 64.25 83 PRO A N 1
ATOM 640 C CA . PRO A 1 83 ? 1.517 -12.633 -20.080 1.00 64.25 83 PRO A CA 1
ATOM 641 C C . PRO A 1 83 ? 1.548 -13.319 -18.711 1.00 64.25 83 PRO A C 1
ATOM 643 O O . PRO A 1 83 ? 2.589 -13.365 -18.059 1.00 64.25 83 PRO A O 1
ATOM 646 N N . LYS A 1 84 ? 0.468 -14.017 -18.328 1.00 63.19 84 LYS A N 1
ATOM 647 C CA . LYS A 1 84 ? 0.396 -14.799 -17.072 1.00 63.19 84 LYS A CA 1
ATOM 648 C C . LYS A 1 84 ? 1.542 -15.814 -16.913 1.00 63.19 84 LYS A C 1
ATOM 650 O O . LYS A 1 84 ? 2.081 -15.962 -15.816 1.00 63.19 84 LYS A O 1
ATOM 655 N N . LYS A 1 85 ? 1.972 -16.449 -18.016 1.00 60.09 85 LYS A N 1
ATOM 656 C CA . LYS A 1 85 ? 3.133 -17.367 -18.066 1.00 60.09 85 LYS A CA 1
ATOM 657 C C . LYS A 1 85 ? 4.483 -16.683 -17.791 1.00 60.09 85 LYS A C 1
ATOM 659 O O . LYS A 1 85 ? 5.422 -17.349 -17.383 1.00 60.09 85 LYS A O 1
ATOM 664 N N . HIS A 1 86 ? 4.557 -15.364 -17.964 1.00 59.56 86 HIS A N 1
ATOM 665 C CA . HIS A 1 86 ? 5.727 -14.530 -17.682 1.00 59.56 86 HIS A CA 1
ATOM 666 C C . HIS A 1 86 ? 5.502 -13.599 -16.479 1.00 59.56 86 HIS A C 1
ATOM 668 O O . HIS A 1 86 ? 6.276 -12.673 -16.268 1.00 59.56 86 HIS A O 1
ATOM 674 N N . SER A 1 87 ? 4.493 -13.856 -15.633 1.00 64.81 87 SER A N 1
ATOM 675 C CA . SER A 1 87 ? 4.303 -13.118 -14.368 1.00 64.81 87 SER A CA 1
ATOM 676 C C . SER A 1 87 ? 5.511 -13.223 -13.424 1.00 64.81 87 SER A C 1
ATOM 678 O O . SER A 1 87 ? 5.627 -12.459 -12.473 1.00 64.81 87 SER A O 1
ATOM 680 N N . ASN A 1 88 ? 6.438 -14.145 -13.698 1.00 78.75 88 ASN A N 1
ATOM 681 C CA . ASN A 1 88 ? 7.700 -14.276 -12.982 1.00 78.75 88 ASN A CA 1
ATOM 682 C C . ASN A 1 88 ? 8.800 -13.328 -13.494 1.00 78.75 88 ASN A C 1
ATOM 684 O O . ASN A 1 88 ? 9.859 -13.288 -12.886 1.00 78.75 88 ASN A O 1
ATOM 688 N N . LYS A 1 89 ? 8.585 -12.527 -14.549 1.00 85.56 89 LYS A N 1
ATOM 689 C CA . LYS A 1 89 ? 9.631 -11.632 -15.080 1.00 85.56 89 LYS A CA 1
ATOM 690 C C . LYS A 1 89 ? 10.111 -10.607 -14.058 1.00 85.56 89 LYS A C 1
ATOM 692 O O . LYS A 1 89 ? 11.311 -10.411 -13.930 1.00 85.56 89 LYS A O 1
ATOM 697 N N . LEU A 1 90 ? 9.213 -10.022 -13.260 1.00 89.81 90 LEU A N 1
ATOM 698 C CA . LEU A 1 90 ? 9.623 -9.124 -12.168 1.00 89.81 90 LEU A CA 1
ATOM 699 C C . LEU A 1 90 ? 10.467 -9.852 -11.109 1.00 89.81 90 LEU A C 1
ATOM 701 O O . LEU A 1 90 ? 11.380 -9.271 -10.531 1.00 89.81 90 LEU A O 1
ATOM 705 N N . PHE A 1 91 ? 10.204 -11.141 -10.890 1.00 88.94 91 PHE A N 1
ATOM 706 C CA . PHE A 1 91 ? 11.000 -11.985 -10.003 1.00 88.94 91 PHE A CA 1
ATOM 707 C C . PHE A 1 91 ? 12.356 -12.367 -10.613 1.00 88.94 91 PHE A C 1
ATOM 709 O O . PHE A 1 91 ? 13.350 -12.421 -9.891 1.00 88.94 91 PHE A O 1
ATOM 716 N N . GLU A 1 92 ? 12.422 -12.606 -11.924 1.00 90.06 92 GLU A N 1
ATOM 717 C CA . GLU A 1 92 ? 13.676 -12.809 -12.661 1.00 90.06 92 GLU A CA 1
ATOM 718 C C . GLU A 1 92 ? 14.552 -11.556 -12.591 1.00 90.06 92 GLU A C 1
ATOM 720 O O . GLU A 1 92 ? 15.731 -11.664 -12.275 1.00 90.06 92 GLU A O 1
ATOM 725 N N . VAL A 1 93 ? 13.970 -10.369 -12.791 1.00 92.50 93 VAL A N 1
ATOM 726 C CA . VAL A 1 93 ? 14.661 -9.078 -12.637 1.00 92.50 93 VAL A CA 1
ATOM 727 C C . VAL A 1 93 ? 15.182 -8.903 -11.218 1.00 92.50 93 VAL A C 1
ATOM 729 O O . VAL A 1 93 ? 16.360 -8.616 -11.025 1.00 92.50 93 VAL A O 1
ATOM 732 N N . HIS A 1 94 ? 14.323 -9.113 -10.217 1.00 93.31 94 HIS A N 1
ATOM 733 C CA . HIS A 1 94 ? 14.719 -9.045 -8.811 1.00 93.31 94 HIS A CA 1
ATOM 734 C C . HIS A 1 94 ? 15.864 -10.013 -8.499 1.00 93.31 94 HIS A C 1
ATOM 736 O O . HIS A 1 94 ? 16.818 -9.641 -7.822 1.00 93.31 94 HIS A O 1
ATOM 742 N N . SER A 1 95 ? 15.815 -11.233 -9.037 1.00 91.12 95 SER A N 1
ATOM 743 C CA . SER A 1 95 ? 16.879 -12.224 -8.862 1.00 91.12 95 SER A CA 1
ATOM 744 C C . SER A 1 95 ? 18.172 -11.791 -9.556 1.00 91.12 95 SER A C 1
ATOM 746 O O . SER A 1 95 ? 19.213 -11.808 -8.913 1.00 91.12 95 SER A O 1
ATOM 748 N N . ALA A 1 96 ? 18.102 -11.301 -10.798 1.00 92.00 96 ALA A N 1
ATOM 749 C CA . ALA A 1 96 ? 19.259 -10.816 -11.550 1.00 92.00 96 ALA A CA 1
ATOM 750 C C . ALA A 1 96 ? 19.981 -9.663 -10.835 1.00 92.00 96 ALA A C 1
ATOM 752 O O . ALA A 1 96 ? 21.207 -9.663 -10.764 1.00 92.00 96 ALA A O 1
ATOM 753 N N . ILE A 1 97 ? 19.231 -8.723 -10.249 1.00 94.69 97 ILE A N 1
ATOM 754 C CA . ILE A 1 97 ? 19.795 -7.635 -9.437 1.00 94.69 97 ILE A CA 1
ATOM 755 C C . ILE A 1 97 ? 20.605 -8.197 -8.261 1.00 94.69 97 ILE A C 1
ATOM 757 O O . ILE A 1 97 ? 21.738 -7.781 -8.028 1.00 94.69 97 ILE A O 1
ATOM 761 N N . ARG A 1 98 ? 20.043 -9.159 -7.520 1.00 93.31 98 ARG A N 1
ATOM 762 C CA . ARG A 1 98 ? 20.726 -9.766 -6.366 1.00 93.31 98 ARG A CA 1
ATOM 763 C C . ARG A 1 98 ? 21.944 -10.582 -6.781 1.00 93.31 98 ARG A C 1
ATOM 765 O O . ARG A 1 98 ? 22.955 -10.540 -6.094 1.00 93.31 98 ARG A O 1
ATOM 772 N N . ASP A 1 99 ? 21.842 -11.323 -7.877 1.00 92.62 99 ASP A N 1
ATOM 773 C CA . ASP A 1 99 ? 22.886 -12.252 -8.298 1.00 92.62 99 ASP A CA 1
ATOM 774 C C . ASP A 1 99 ? 24.098 -11.516 -8.895 1.00 92.62 99 ASP A C 1
ATOM 776 O O . ASP A 1 99 ? 25.231 -11.947 -8.686 1.00 92.62 99 ASP A O 1
ATOM 780 N N . ILE A 1 100 ? 23.879 -10.396 -9.598 1.00 92.19 100 ILE A N 1
ATOM 781 C CA . ILE A 1 100 ? 24.955 -9.606 -10.223 1.00 92.19 100 ILE A CA 1
ATOM 782 C C . ILE A 1 100 ? 25.572 -8.614 -9.231 1.00 92.19 100 ILE A C 1
ATOM 784 O O . ILE A 1 100 ? 26.792 -8.585 -9.083 1.00 92.19 100 ILE A O 1
ATOM 788 N N . ASP A 1 101 ? 24.748 -7.826 -8.533 1.00 95.31 101 ASP A N 1
ATOM 789 C CA . ASP A 1 101 ? 25.231 -6.755 -7.645 1.00 95.31 101 ASP A CA 1
ATOM 790 C C . ASP A 1 101 ? 25.312 -7.179 -6.168 1.00 95.31 101 ASP A C 1
ATOM 792 O O . ASP A 1 101 ? 25.745 -6.403 -5.316 1.00 95.31 101 ASP A O 1
ATOM 796 N N . GLY A 1 102 ? 24.904 -8.405 -5.824 1.00 91.62 102 GLY A N 1
ATOM 797 C CA . GLY A 1 102 ? 24.986 -8.926 -4.455 1.00 91.62 102 GLY A CA 1
ATOM 798 C C . GLY A 1 102 ? 24.029 -8.251 -3.467 1.00 91.62 102 GLY A C 1
ATOM 799 O O . GLY A 1 102 ? 24.250 -8.320 -2.256 1.00 91.62 102 GLY A O 1
ATOM 800 N N . LEU A 1 103 ? 22.989 -7.566 -3.955 1.00 91.81 103 LEU A N 1
ATOM 801 C CA . LEU A 1 103 ? 22.063 -6.823 -3.102 1.00 91.81 103 LEU A CA 1
ATOM 802 C C . LEU A 1 103 ? 21.197 -7.753 -2.239 1.00 91.81 103 LEU A C 1
ATOM 804 O O . LEU A 1 103 ? 20.755 -8.820 -2.667 1.00 91.81 103 LEU A O 1
ATOM 808 N N . HIS A 1 104 ? 20.889 -7.301 -1.022 1.00 89.94 104 HIS A N 1
ATOM 809 C CA . HIS A 1 104 ? 19.855 -7.913 -0.187 1.00 89.94 104 HIS A CA 1
ATOM 810 C C . HIS A 1 104 ? 18.464 -7.784 -0.838 1.00 89.94 104 HIS A C 1
ATOM 812 O O . HIS A 1 104 ? 18.221 -6.862 -1.620 1.00 89.94 104 HIS A O 1
ATOM 818 N N . ASP A 1 105 ? 17.544 -8.709 -0.525 1.00 88.62 105 ASP A N 1
ATOM 819 C CA . ASP A 1 105 ? 16.216 -8.796 -1.158 1.00 88.62 105 ASP A CA 1
ATOM 820 C C . ASP A 1 105 ? 15.408 -7.486 -1.085 1.00 88.62 105 ASP A C 1
ATOM 822 O O . ASP A 1 105 ? 14.661 -7.166 -2.010 1.00 88.62 105 ASP A O 1
ATOM 826 N N . ASP A 1 106 ? 15.577 -6.716 -0.018 1.00 87.12 106 ASP A N 1
ATOM 827 C CA . ASP A 1 106 ? 14.916 -5.439 0.226 1.00 87.12 106 ASP A CA 1
ATOM 828 C C . ASP A 1 106 ? 15.517 -4.281 -0.595 1.00 87.12 106 ASP A C 1
ATOM 830 O O . ASP A 1 106 ? 14.778 -3.476 -1.160 1.00 87.12 106 ASP A O 1
ATOM 834 N N . ASN A 1 107 ? 16.845 -4.225 -0.727 1.00 90.19 107 ASN A N 1
ATOM 835 C CA . ASN A 1 107 ? 17.539 -3.260 -1.586 1.00 90.19 107 ASN A CA 1
ATOM 836 C C . ASN A 1 107 ? 17.291 -3.552 -3.073 1.00 90.19 107 ASN A C 1
ATOM 838 O O . ASN A 1 107 ? 17.059 -2.635 -3.854 1.00 90.19 107 ASN A O 1
ATOM 842 N N . ALA A 1 108 ? 17.272 -4.829 -3.461 1.00 93.00 108 ALA A N 1
ATOM 843 C CA . ALA A 1 108 ? 16.941 -5.231 -4.825 1.00 93.00 108 ALA A CA 1
ATOM 844 C C . ALA A 1 108 ? 15.492 -4.879 -5.203 1.00 93.00 108 ALA A C 1
ATOM 846 O O . ALA A 1 108 ? 15.223 -4.512 -6.345 1.00 93.00 108 ALA A O 1
ATOM 847 N N . LEU A 1 109 ? 14.557 -4.959 -4.248 1.00 91.88 109 LEU A N 1
ATOM 848 C CA . LEU A 1 109 ? 13.183 -4.496 -4.449 1.00 91.88 109 LEU A CA 1
ATOM 849 C C . LEU A 1 109 ? 13.120 -2.972 -4.638 1.00 91.88 109 LEU A C 1
ATOM 851 O O . LEU A 1 109 ? 12.350 -2.503 -5.475 1.00 91.88 109 LEU A O 1
ATOM 855 N N . ASP A 1 110 ? 13.930 -2.207 -3.901 1.00 91.38 110 ASP A N 1
ATOM 856 C CA . ASP A 1 110 ? 14.010 -0.748 -4.049 1.00 91.38 110 ASP A CA 1
ATOM 857 C C . ASP A 1 110 ? 14.456 -0.350 -5.466 1.00 91.38 110 ASP A C 1
ATOM 859 O O . ASP A 1 110 ? 13.793 0.454 -6.122 1.00 91.38 110 ASP A O 1
ATOM 863 N N . GLU A 1 111 ? 15.514 -0.987 -5.979 1.00 94.88 111 GLU A N 1
ATOM 864 C CA . GLU A 1 111 ? 16.008 -0.771 -7.346 1.00 94.88 111 GLU A CA 1
ATOM 865 C C . GLU A 1 111 ? 15.002 -1.233 -8.409 1.00 94.88 111 GLU A C 1
ATOM 867 O O . GLU A 1 111 ? 14.760 -0.521 -9.386 1.00 94.88 111 GLU A O 1
ATOM 872 N N . LEU A 1 112 ? 14.328 -2.370 -8.194 1.00 94.81 112 LEU A N 1
ATOM 873 C CA . LEU A 1 112 ? 13.245 -2.819 -9.073 1.00 94.81 112 LEU A CA 1
ATOM 874 C C . LEU A 1 112 ? 12.119 -1.776 -9.170 1.00 94.81 112 LEU A C 1
ATOM 876 O O . LEU A 1 112 ? 11.618 -1.527 -10.265 1.00 94.81 112 LEU A O 1
ATOM 880 N N . CYS A 1 113 ? 11.733 -1.139 -8.059 1.00 93.94 113 CYS A N 1
ATOM 881 C CA . CYS A 1 113 ? 10.705 -0.094 -8.069 1.00 93.94 113 CYS A CA 1
ATOM 882 C C . CYS A 1 113 ? 11.119 1.102 -8.944 1.00 93.94 113 CYS A C 1
ATOM 884 O O . CYS A 1 113 ? 10.302 1.611 -9.710 1.00 93.94 113 CYS A O 1
ATOM 886 N N . LYS A 1 114 ? 12.391 1.524 -8.886 1.00 94.38 114 LYS A N 1
ATOM 887 C CA . LYS A 1 114 ? 12.933 2.609 -9.730 1.00 94.38 114 LYS A CA 1
ATOM 888 C C . LYS A 1 114 ? 12.898 2.241 -11.220 1.00 94.38 114 LYS A C 1
ATOM 890 O O . LYS A 1 114 ? 12.532 3.065 -12.055 1.00 94.38 114 LYS A O 1
ATOM 895 N N . ILE A 1 115 ? 13.210 0.987 -11.547 1.00 95.25 115 ILE A N 1
ATOM 896 C CA . ILE A 1 115 ? 13.184 0.465 -12.922 1.00 95.25 115 ILE A CA 1
ATOM 897 C C . ILE A 1 115 ? 11.753 0.390 -13.468 1.00 95.25 115 ILE A C 1
ATOM 899 O O . ILE A 1 115 ? 11.501 0.850 -14.580 1.00 95.25 115 ILE A O 1
ATOM 903 N N . ILE A 1 116 ? 10.805 -0.152 -12.690 1.00 93.19 116 ILE A N 1
ATOM 904 C CA . ILE A 1 116 ? 9.380 -0.196 -13.064 1.00 93.19 116 ILE A CA 1
ATOM 905 C C . ILE A 1 116 ? 8.865 1.222 -13.321 1.00 93.19 116 ILE A C 1
ATOM 907 O O . ILE A 1 116 ? 8.164 1.459 -14.302 1.00 93.19 116 ILE A O 1
ATOM 911 N N . TYR A 1 117 ? 9.247 2.165 -12.463 1.00 91.56 117 TYR A N 1
ATOM 912 C CA . TYR A 1 117 ? 8.870 3.563 -12.592 1.00 91.56 117 TYR A CA 1
ATOM 913 C C . TYR A 1 117 ? 9.376 4.190 -13.905 1.00 91.56 117 TYR A C 1
ATOM 915 O O . TYR A 1 117 ? 8.573 4.741 -14.659 1.00 91.56 117 TYR A O 1
ATOM 923 N N . ALA A 1 118 ? 10.665 4.027 -14.234 1.00 94.12 118 ALA A N 1
ATOM 924 C CA . ALA A 1 118 ? 11.235 4.493 -15.505 1.00 94.12 118 ALA A CA 1
ATOM 925 C C . ALA A 1 118 ? 10.548 3.852 -16.724 1.00 94.12 118 ALA A C 1
ATOM 927 O O . ALA A 1 118 ? 10.237 4.534 -17.700 1.00 94.12 118 ALA A O 1
ATOM 928 N N . LYS A 1 119 ? 10.260 2.548 -16.650 1.00 93.88 119 LYS A N 1
ATOM 929 C CA . LYS A 1 119 ? 9.583 1.807 -17.718 1.00 93.88 119 LYS A CA 1
ATOM 930 C C . LYS A 1 119 ? 8.164 2.310 -17.968 1.00 93.88 119 LYS A C 1
ATOM 932 O O . LYS A 1 119 ? 7.802 2.582 -19.107 1.00 93.88 119 LYS A O 1
ATOM 937 N N . ILE A 1 120 ? 7.360 2.458 -16.913 1.00 90.94 120 ILE A N 1
ATOM 938 C CA . ILE A 1 120 ? 5.982 2.955 -17.033 1.00 90.94 120 ILE A CA 1
ATOM 939 C C . ILE A 1 120 ? 5.970 4.387 -17.579 1.00 90.94 120 ILE A C 1
ATOM 941 O O . ILE A 1 120 ? 5.086 4.727 -18.367 1.00 90.94 120 ILE A O 1
ATOM 945 N N . TYR A 1 121 ? 6.940 5.219 -17.192 1.00 91.19 121 TYR A N 1
ATOM 946 C CA . TYR A 1 121 ? 7.087 6.564 -17.742 1.00 91.19 121 TYR A CA 1
ATOM 947 C C . TYR A 1 121 ? 7.323 6.544 -19.261 1.00 91.19 121 TYR A C 1
ATOM 949 O O . TYR A 1 121 ? 6.582 7.203 -19.992 1.00 91.19 121 TYR A O 1
ATOM 957 N N . ASP A 1 122 ? 8.282 5.748 -19.741 1.00 93.25 122 ASP A N 1
ATOM 958 C CA . ASP A 1 122 ? 8.591 5.600 -21.173 1.00 93.25 122 ASP A CA 1
ATOM 959 C C . ASP A 1 122 ? 7.396 5.045 -21.967 1.00 93.25 122 ASP A C 1
ATOM 961 O O . ASP A 1 122 ? 6.998 5.599 -22.994 1.00 93.25 122 ASP A O 1
ATOM 965 N N . GLU A 1 123 ? 6.736 4.009 -21.437 1.00 90.25 123 GLU A N 1
ATOM 966 C CA . GLU A 1 123 ? 5.539 3.422 -22.046 1.00 90.25 123 GLU A CA 1
ATOM 967 C C . GLU A 1 123 ? 4.397 4.439 -22.151 1.00 90.25 123 GLU A C 1
ATOM 969 O O . GLU A 1 123 ? 3.799 4.590 -23.217 1.00 90.25 123 GLU A O 1
ATOM 974 N N . ARG A 1 124 ? 4.108 5.201 -21.089 1.00 87.38 124 ARG A N 1
ATOM 975 C CA . ARG A 1 124 ? 3.058 6.233 -21.123 1.00 87.38 124 ARG A CA 1
ATOM 976 C C . ARG A 1 124 ? 3.414 7.378 -22.062 1.00 87.38 124 ARG A C 1
ATOM 978 O O . ARG A 1 124 ? 2.532 7.841 -22.786 1.00 87.38 124 ARG A O 1
ATOM 985 N N . LYS A 1 125 ? 4.677 7.808 -22.096 1.00 86.56 125 LYS A N 1
ATOM 986 C CA . LYS A 1 125 ? 5.154 8.834 -23.031 1.00 86.56 125 LYS A CA 1
ATOM 987 C C . LYS A 1 125 ? 4.942 8.389 -24.477 1.00 86.56 125 LYS A C 1
ATOM 989 O O . LYS A 1 125 ? 4.369 9.145 -25.256 1.00 86.56 125 LYS A O 1
ATOM 994 N N . SER A 1 126 ? 5.248 7.130 -24.796 1.00 82.88 126 SER A N 1
ATOM 995 C CA . SER A 1 126 ? 5.019 6.575 -26.135 1.00 82.88 126 SER A CA 1
ATOM 996 C C . SER A 1 126 ? 3.561 6.698 -26.594 1.00 82.88 126 SER A C 1
ATOM 998 O O . SER A 1 126 ? 3.309 7.012 -27.755 1.00 82.88 126 SER A O 1
ATOM 1000 N N . THR A 1 127 ? 2.586 6.535 -25.685 1.00 78.06 127 THR A N 1
ATOM 1001 C CA . THR A 1 127 ? 1.155 6.640 -26.028 1.00 78.06 127 THR A CA 1
ATOM 1002 C C . THR A 1 127 ? 0.724 8.052 -26.433 1.00 78.06 127 THR A C 1
ATOM 1004 O O . THR A 1 127 ? -0.260 8.202 -27.161 1.00 78.06 127 THR A O 1
ATOM 1007 N N . GLN A 1 128 ? 1.463 9.074 -25.991 1.00 76.75 128 GLN A N 1
ATOM 1008 C CA . GLN A 1 128 ? 1.208 10.492 -26.267 1.00 76.75 128 GLN A CA 1
ATOM 1009 C C . GLN A 1 128 ? 1.950 10.998 -27.513 1.00 76.75 128 GLN A C 1
ATOM 1011 O O . GLN A 1 128 ? 1.603 12.050 -28.047 1.00 76.75 128 GLN A O 1
ATOM 1016 N N . GLU A 1 129 ? 2.947 10.247 -27.977 1.00 77.69 129 GLU A N 1
ATOM 1017 C CA . GLU A 1 129 ? 3.785 10.572 -29.128 1.00 77.69 129 GLU A CA 1
ATOM 1018 C C . GLU A 1 129 ? 3.253 9.951 -30.431 1.00 77.69 129 GLU A C 1
ATOM 1020 O O . GLU A 1 129 ? 2.272 9.198 -30.446 1.00 77.69 129 GLU A O 1
ATOM 1025 N N . LYS A 1 130 ? 3.889 10.305 -31.553 1.00 69.12 130 LYS A N 1
ATOM 1026 C CA . LYS A 1 130 ? 3.540 9.794 -32.887 1.00 69.12 130 LYS A CA 1
ATOM 1027 C C . LYS A 1 130 ? 3.869 8.301 -33.032 1.00 69.12 130 LYS A C 1
ATOM 1029 O O . LYS A 1 130 ? 4.645 7.736 -32.263 1.00 69.12 130 LYS A O 1
ATOM 1034 N N . GLU A 1 131 ? 3.277 7.684 -34.051 1.00 67.00 131 GLU A N 1
ATOM 1035 C CA . GLU A 1 131 ? 3.734 6.400 -34.595 1.00 67.00 131 GLU A CA 1
ATOM 1036 C C . GLU A 1 131 ? 5.245 6.474 -34.901 1.00 67.00 131 GLU A C 1
ATOM 1038 O O . GLU A 1 131 ? 5.741 7.554 -35.232 1.00 67.00 131 GLU A O 1
ATOM 1043 N N . ASP A 1 132 ? 5.971 5.368 -34.704 1.00 70.56 132 ASP A N 1
ATOM 1044 C CA . ASP A 1 132 ? 7.444 5.274 -34.740 1.00 70.56 132 ASP A CA 1
ATOM 1045 C C . ASP A 1 132 ? 8.205 5.885 -33.545 1.00 70.56 132 ASP A C 1
ATOM 1047 O O . ASP A 1 132 ? 9.427 6.043 -33.606 1.00 70.56 132 ASP A O 1
ATOM 1051 N N . TYR A 1 133 ? 7.531 6.208 -32.432 1.00 80.44 133 TYR A N 1
ATOM 1052 C CA . TYR A 1 133 ? 8.233 6.586 -31.198 1.00 80.44 133 TYR A CA 1
ATOM 1053 C C . TYR A 1 133 ? 9.212 5.484 -30.772 1.00 80.44 133 TYR A C 1
ATOM 1055 O O . TYR A 1 133 ? 8.795 4.362 -30.487 1.00 80.44 133 TYR A O 1
ATOM 1063 N N . GLU A 1 134 ? 10.502 5.809 -30.712 1.00 83.88 134 GLU A N 1
ATOM 1064 C CA . GLU A 1 134 ? 11.553 4.910 -30.237 1.00 83.88 134 GLU A CA 1
ATOM 1065 C C . GLU A 1 134 ? 11.559 4.877 -28.709 1.00 83.88 134 GLU A C 1
ATOM 1067 O O . GLU A 1 134 ? 11.811 5.897 -28.063 1.00 83.88 134 GLU A O 1
ATOM 1072 N N . PHE A 1 135 ? 11.299 3.699 -28.137 1.00 86.81 135 PHE A N 1
ATOM 1073 C CA . PHE A 1 135 ? 11.357 3.503 -26.689 1.00 86.81 135 PHE A CA 1
ATOM 1074 C C . PHE A 1 135 ? 12.758 3.821 -26.173 1.00 86.81 135 PHE A C 1
ATOM 1076 O O . PHE A 1 135 ? 13.754 3.397 -26.753 1.00 86.81 135 PHE A O 1
ATOM 1083 N N . ARG A 1 136 ? 12.883 4.545 -25.065 1.00 92.25 136 ARG A N 1
ATOM 1084 C CA . ARG A 1 136 ? 14.198 4.732 -24.433 1.00 92.25 136 ARG A CA 1
ATOM 1085 C C . ARG A 1 136 ? 14.556 3.549 -23.538 1.00 92.25 136 ARG A C 1
ATOM 1087 O O . ARG A 1 136 ? 15.734 3.266 -23.334 1.00 92.25 13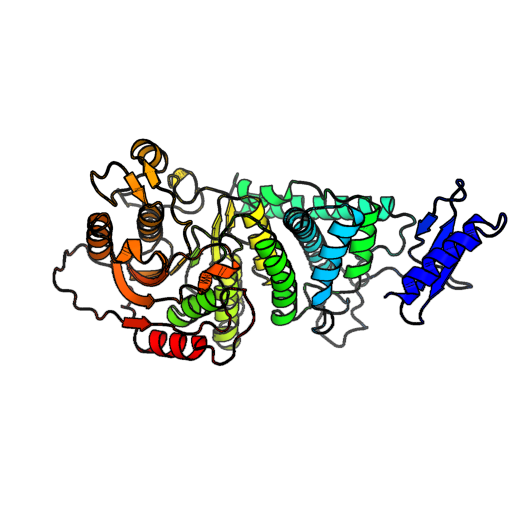6 ARG A O 1
ATOM 1094 N N . PHE A 1 137 ? 13.553 2.831 -23.034 1.00 93.88 137 PHE A N 1
ATOM 1095 C CA . PHE A 1 137 ? 13.715 1.624 -22.233 1.00 93.88 137 PHE A CA 1
ATOM 1096 C C . PHE A 1 137 ? 14.042 0.413 -23.124 1.00 93.88 137 PHE A C 1
ATOM 1098 O O . PHE A 1 137 ? 13.219 -0.478 -23.322 1.00 93.88 137 PHE A O 1
ATOM 1105 N N . GLN A 1 138 ? 15.243 0.378 -23.702 1.00 90.19 138 GLN A N 1
ATOM 1106 C CA . GLN A 1 138 ? 15.704 -0.755 -24.507 1.00 90.19 138 GLN A CA 1
ATOM 1107 C C . GLN A 1 138 ? 17.230 -0.868 -24.542 1.00 90.19 138 GLN A C 1
ATOM 1109 O O . GLN A 1 138 ? 17.947 0.127 -24.453 1.00 90.19 138 GLN A O 1
ATOM 1114 N N . ALA A 1 139 ? 17.723 -2.094 -24.707 1.00 86.44 139 ALA A N 1
ATOM 1115 C CA . ALA A 1 139 ? 19.128 -2.384 -24.966 1.00 86.44 139 ALA A CA 1
ATOM 1116 C C . ALA A 1 139 ? 19.478 -2.298 -26.462 1.00 86.44 139 ALA A C 1
ATOM 1118 O O . ALA A 1 139 ? 20.648 -2.150 -26.821 1.00 86.44 139 ALA A O 1
ATOM 1119 N N . TYR A 1 140 ? 18.483 -2.395 -27.348 1.00 80.75 140 TYR A N 1
ATOM 1120 C CA . TYR A 1 140 ? 18.731 -2.430 -28.782 1.00 80.75 140 TYR A CA 1
ATOM 1121 C C . TYR A 1 140 ? 19.322 -1.125 -29.316 1.00 80.75 140 TYR A C 1
ATOM 1123 O O . TYR A 1 140 ? 18.971 -0.022 -28.900 1.00 80.75 140 TYR A O 1
ATOM 1131 N N . GLY A 1 141 ? 20.230 -1.262 -30.284 1.00 70.12 141 GLY A N 1
ATOM 1132 C CA . GLY A 1 141 ? 20.923 -0.127 -30.890 1.00 70.12 141 GLY A CA 1
ATOM 1133 C C . GLY A 1 141 ? 21.969 0.536 -29.988 1.00 70.12 141 GLY A C 1
ATOM 1134 O O . GLY A 1 141 ? 22.485 1.583 -30.373 1.00 70.12 141 GLY A O 1
ATOM 1135 N N . LYS A 1 142 ? 22.288 -0.056 -28.826 1.00 80.56 142 LYS A N 1
ATOM 1136 C CA . LYS A 1 142 ? 23.338 0.401 -27.906 1.00 80.56 142 LYS A CA 1
ATOM 1137 C C . LYS A 1 142 ? 24.573 -0.500 -28.011 1.00 80.56 142 LYS A C 1
ATOM 1139 O O . LYS A 1 142 ? 24.463 -1.718 -28.120 1.00 80.56 142 LYS A O 1
ATOM 1144 N N . GLY A 1 143 ? 25.762 0.098 -27.997 1.00 72.19 143 GLY A N 1
ATOM 1145 C CA . GLY A 1 143 ? 27.040 -0.580 -28.232 1.00 72.19 143 GLY A CA 1
ATOM 1146 C C . GLY A 1 143 ? 27.743 -1.106 -26.978 1.00 72.19 143 GLY A C 1
ATOM 1147 O O . GLY A 1 143 ? 28.772 -1.769 -27.101 1.00 72.19 143 GLY A O 1
ATOM 1148 N N . SER A 1 144 ? 27.242 -0.799 -25.776 1.00 82.31 144 SER A N 1
ATOM 1149 C CA . SER A 1 144 ? 27.807 -1.284 -24.508 1.00 82.31 144 SER A CA 1
ATOM 1150 C C . SER A 1 144 ? 26.804 -1.222 -23.352 1.00 82.31 144 SER A C 1
ATOM 1152 O O . SER A 1 144 ? 25.855 -0.437 -23.388 1.00 82.31 144 SER A O 1
ATOM 1154 N N . SER A 1 145 ? 27.057 -1.985 -22.283 1.00 87.56 145 SER A N 1
ATOM 1155 C CA . SER A 1 145 ? 26.272 -1.920 -21.040 1.00 87.56 145 SER A CA 1
ATOM 1156 C C . SER A 1 145 ? 26.281 -0.527 -20.406 1.00 87.56 145 SER A C 1
ATOM 1158 O O . SER A 1 145 ? 25.256 -0.084 -19.898 1.00 87.56 145 SER A O 1
ATOM 1160 N N . SER A 1 146 ? 27.401 0.197 -20.486 1.00 89.50 146 SER A N 1
ATOM 1161 C CA . SER A 1 146 ? 27.502 1.573 -19.985 1.00 89.50 146 SER A CA 1
ATOM 1162 C C . SER A 1 146 ? 26.642 2.557 -20.774 1.00 89.50 146 SER A C 1
ATOM 1164 O O . SER A 1 146 ? 26.066 3.468 -20.186 1.00 89.50 146 SER A O 1
ATOM 1166 N N . GLU A 1 147 ? 26.503 2.364 -22.088 1.00 89.00 147 GLU A N 1
ATOM 1167 C CA . GLU A 1 147 ? 25.611 3.188 -22.909 1.00 89.00 147 GLU A CA 1
ATOM 1168 C C . GLU A 1 147 ? 24.140 2.955 -22.537 1.00 89.00 147 GLU A C 1
ATOM 1170 O O . GLU A 1 147 ? 23.403 3.917 -22.326 1.00 89.00 147 GLU A O 1
ATOM 1175 N N . ILE A 1 148 ? 23.734 1.689 -22.371 1.00 90.94 148 ILE A N 1
ATOM 1176 C CA . ILE A 1 148 ? 22.388 1.326 -21.896 1.00 90.94 148 ILE A CA 1
ATOM 1177 C C . ILE A 1 148 ? 22.139 1.954 -20.522 1.00 90.94 148 ILE A C 1
ATOM 1179 O O . ILE A 1 148 ? 21.133 2.622 -20.302 1.00 90.94 148 ILE A O 1
ATOM 1183 N N . ALA A 1 149 ? 23.077 1.776 -19.594 1.00 93.81 149 ALA A N 1
ATOM 1184 C CA . ALA A 1 149 ? 22.935 2.258 -18.233 1.00 93.81 149 ALA A CA 1
ATOM 1185 C C . ALA A 1 149 ? 22.846 3.790 -18.152 1.00 93.81 149 ALA A C 1
ATOM 1187 O O . ALA A 1 149 ? 22.059 4.308 -17.361 1.00 93.81 149 ALA A O 1
ATOM 1188 N N . SER A 1 150 ? 23.612 4.518 -18.974 1.00 94.62 150 SER A N 1
ATOM 1189 C CA . SER A 1 150 ? 23.521 5.981 -19.066 1.00 94.62 150 SER A CA 1
ATOM 1190 C C . SER A 1 150 ? 22.127 6.424 -19.507 1.00 94.62 150 SER A C 1
ATOM 1192 O O . SER A 1 150 ? 21.501 7.237 -18.835 1.00 94.62 150 SER A O 1
ATOM 1194 N N . GLU A 1 151 ? 21.606 5.837 -20.583 1.00 94.81 151 GLU A N 1
ATOM 1195 C CA . GLU A 1 151 ? 20.296 6.196 -21.136 1.00 94.81 151 GLU A CA 1
ATOM 1196 C C . GLU A 1 151 ? 19.147 5.917 -20.173 1.00 94.81 151 GLU A C 1
ATOM 1198 O O . GLU A 1 151 ? 18.233 6.729 -20.039 1.00 94.81 151 GLU A O 1
ATOM 1203 N N . ILE A 1 152 ? 19.204 4.794 -19.457 1.00 96.44 152 ILE A N 1
ATOM 1204 C CA . ILE A 1 152 ? 18.177 4.447 -18.475 1.00 96.44 152 ILE A CA 1
ATOM 1205 C C . ILE A 1 152 ? 18.234 5.360 -17.251 1.00 96.44 152 ILE A C 1
ATOM 1207 O O . ILE A 1 152 ? 17.185 5.738 -16.730 1.00 96.44 152 ILE A O 1
ATOM 1211 N N . ARG A 1 153 ? 19.430 5.743 -16.787 1.00 96.56 153 ARG A N 1
ATOM 1212 C CA . ARG A 1 153 ? 19.564 6.719 -15.695 1.00 96.56 153 ARG A CA 1
ATOM 1213 C C . ARG A 1 153 ? 19.033 8.089 -16.119 1.00 96.56 153 ARG A C 1
ATOM 1215 O O . ARG A 1 153 ? 18.299 8.706 -15.351 1.00 96.56 153 ARG A O 1
ATOM 1222 N N . ASP A 1 154 ? 19.301 8.512 -17.353 1.00 95.81 154 ASP A N 1
ATOM 1223 C CA . ASP A 1 154 ? 18.755 9.753 -17.911 1.00 95.81 154 ASP A CA 1
ATOM 1224 C C . ASP A 1 154 ? 17.226 9.695 -18.059 1.00 95.81 154 ASP A C 1
ATOM 1226 O O . ASP A 1 154 ? 16.530 10.653 -17.724 1.00 95.81 154 ASP A O 1
ATOM 1230 N N . LEU A 1 155 ? 16.682 8.567 -18.527 1.00 95.62 155 LEU A N 1
ATOM 1231 C CA . LEU A 1 155 ? 15.239 8.324 -18.605 1.00 95.62 155 LEU A CA 1
ATOM 1232 C C . LEU A 1 155 ? 14.579 8.372 -17.220 1.00 95.62 155 LEU A C 1
ATOM 1234 O O . LEU A 1 155 ? 13.534 8.997 -17.051 1.00 95.62 155 LEU A O 1
ATOM 1238 N N . TYR A 1 156 ? 15.188 7.731 -16.223 1.00 95.56 156 TYR A N 1
ATOM 1239 C CA . TYR A 1 156 ? 14.702 7.748 -14.847 1.00 95.56 156 TYR A CA 1
ATOM 1240 C C . TYR A 1 156 ? 14.736 9.161 -14.252 1.00 95.56 156 TYR A C 1
ATOM 1242 O O . TYR A 1 156 ? 13.762 9.590 -13.636 1.00 95.56 156 TYR A O 1
ATOM 1250 N N . GLN A 1 157 ? 15.815 9.912 -14.483 1.00 94.00 157 GLN A N 1
ATOM 1251 C CA . GLN A 1 157 ? 15.914 11.303 -14.052 1.00 94.00 157 GLN A CA 1
ATOM 1252 C C . GLN A 1 157 ? 14.817 12.169 -14.691 1.00 94.00 157 GLN A C 1
ATOM 1254 O O . GLN A 1 157 ? 14.154 12.930 -13.985 1.00 94.00 157 GLN A O 1
ATOM 1259 N N . GLU A 1 158 ? 14.568 12.008 -15.996 1.00 92.81 158 GLU A N 1
ATOM 1260 C CA . GLU A 1 158 ? 13.481 12.700 -16.700 1.00 92.81 158 GLU A CA 1
ATOM 1261 C C . GLU A 1 158 ? 12.108 12.366 -16.092 1.00 92.81 158 GLU A C 1
ATOM 1263 O O . GLU A 1 158 ? 11.301 13.270 -15.857 1.00 92.81 158 GLU A O 1
ATOM 1268 N N . ALA A 1 159 ? 11.859 11.089 -15.780 1.00 90.25 159 ALA A N 1
ATOM 1269 C CA . ALA A 1 159 ? 10.629 10.644 -15.128 1.00 90.25 159 ALA A CA 1
ATOM 1270 C C . ALA A 1 159 ? 10.434 11.320 -13.760 1.00 90.25 159 ALA A C 1
ATOM 1272 O O . ALA A 1 159 ? 9.365 11.869 -13.479 1.00 90.25 159 ALA A O 1
ATOM 1273 N N . CYS A 1 160 ? 11.483 11.344 -12.933 1.00 89.19 160 CYS A N 1
ATOM 1274 C CA . CYS A 1 160 ? 11.460 11.982 -11.618 1.00 89.19 160 CYS A CA 1
ATOM 1275 C C . CYS A 1 160 ? 11.196 13.491 -11.707 1.00 89.19 160 CYS A C 1
ATOM 1277 O O . CYS A 1 160 ? 10.387 14.026 -10.943 1.00 89.19 160 CYS A O 1
ATOM 1279 N N . ASP A 1 161 ? 11.846 14.183 -12.644 1.00 88.19 161 ASP A N 1
ATOM 1280 C CA . ASP A 1 161 ? 11.677 15.624 -12.835 1.00 88.19 161 ASP A CA 1
ATOM 1281 C C . ASP A 1 161 ? 10.286 15.974 -13.368 1.00 88.19 161 ASP A C 1
ATOM 1283 O O . ASP A 1 161 ? 9.670 16.948 -12.915 1.00 88.19 161 ASP A O 1
ATOM 1287 N N . TYR A 1 162 ? 9.761 15.167 -14.294 1.00 84.81 162 TYR A N 1
ATOM 1288 C CA . TYR A 1 162 ? 8.402 15.309 -14.803 1.00 84.81 162 TYR A CA 1
ATOM 1289 C C . TYR A 1 162 ? 7.374 15.205 -13.672 1.00 84.81 162 TYR A C 1
ATOM 1291 O O . TYR A 1 162 ? 6.554 16.112 -13.496 1.00 84.81 162 TYR A O 1
ATOM 1299 N N . ASP A 1 163 ? 7.452 14.150 -12.861 1.00 79.19 163 ASP A N 1
ATOM 1300 C CA . ASP A 1 163 ? 6.525 13.944 -11.749 1.00 79.19 163 ASP A CA 1
ATOM 1301 C C . ASP A 1 163 ? 6.633 15.057 -10.708 1.00 79.19 163 ASP A C 1
ATOM 1303 O O . ASP A 1 163 ? 5.610 15.596 -10.280 1.00 79.19 163 ASP A O 1
ATOM 1307 N N . LEU A 1 164 ? 7.852 15.458 -10.324 1.00 79.69 164 LEU A N 1
ATOM 1308 C CA . LEU A 1 164 ? 8.066 16.569 -9.392 1.00 79.69 164 LEU A CA 1
ATOM 1309 C C . LEU A 1 164 ? 7.446 17.870 -9.914 1.00 79.69 164 LEU A C 1
ATOM 1311 O O . LEU A 1 164 ? 6.808 18.598 -9.146 1.00 79.69 164 LEU A O 1
ATOM 1315 N N . LYS A 1 165 ? 7.580 18.149 -11.216 1.00 80.12 165 LYS A N 1
ATOM 1316 C CA . LYS A 1 165 ? 6.989 19.327 -11.857 1.00 80.12 165 LYS A CA 1
ATOM 1317 C C . LYS A 1 165 ? 5.464 19.288 -11.797 1.00 80.12 165 LYS A C 1
ATOM 1319 O O . LYS A 1 165 ? 4.870 20.250 -11.311 1.00 80.12 165 LYS A O 1
ATOM 1324 N N . ILE A 1 166 ? 4.834 18.196 -12.235 1.00 75.62 166 ILE A N 1
ATOM 1325 C CA . ILE A 1 166 ? 3.369 18.046 -12.219 1.00 75.62 166 ILE A CA 1
ATOM 1326 C C . ILE A 1 166 ? 2.821 18.135 -10.788 1.00 75.62 166 ILE A C 1
ATOM 1328 O O . ILE A 1 166 ? 1.829 18.821 -10.543 1.00 75.62 166 ILE A O 1
ATOM 1332 N N . TYR A 1 167 ? 3.487 17.510 -9.815 1.00 68.88 167 TYR A N 1
ATOM 1333 C CA . TYR A 1 167 ? 3.013 17.506 -8.430 1.00 68.88 167 TYR A CA 1
ATOM 1334 C C . TYR A 1 167 ? 3.172 18.852 -7.727 1.00 68.88 167 TYR A C 1
ATOM 1336 O O . TYR A 1 167 ? 2.287 19.261 -6.973 1.00 68.88 167 TYR A O 1
ATOM 1344 N N . SER A 1 168 ? 4.271 19.566 -7.994 1.00 69.00 168 SER A N 1
ATOM 1345 C CA . SER A 1 168 ? 4.512 20.895 -7.416 1.00 69.00 168 SER A CA 1
ATOM 1346 C C . SER A 1 168 ? 3.413 21.905 -7.763 1.00 69.00 168 SER A C 1
ATOM 1348 O O . SER A 1 168 ? 3.175 22.836 -6.996 1.00 69.00 168 SER A O 1
ATOM 1350 N N . GLN A 1 169 ? 2.704 21.695 -8.880 1.00 68.31 169 GLN A N 1
ATOM 1351 C CA . GLN A 1 169 ? 1.554 22.505 -9.282 1.00 68.31 169 GLN A CA 1
ATOM 1352 C C . GLN A 1 169 ? 0.296 22.218 -8.451 1.00 68.31 169 GLN A C 1
ATOM 1354 O O . GLN A 1 169 ? -0.559 23.092 -8.338 1.00 68.31 169 GLN A O 1
ATOM 1359 N N . ARG A 1 170 ? 0.161 21.014 -7.879 1.00 64.19 170 ARG A N 1
ATOM 1360 C CA . ARG A 1 170 ? -1.024 20.602 -7.108 1.00 64.19 170 ARG A CA 1
ATOM 1361 C C . ARG A 1 170 ? -0.900 20.905 -5.626 1.00 64.19 170 ARG A C 1
ATOM 1363 O O . ARG A 1 170 ? -1.820 21.467 -5.044 1.00 64.19 170 ARG A O 1
ATOM 1370 N N . ILE A 1 171 ? 0.227 20.526 -5.025 1.00 64.88 171 ILE A N 1
ATOM 1371 C CA . ILE A 1 171 ? 0.523 20.817 -3.621 1.00 64.88 171 ILE A CA 1
ATOM 1372 C C . ILE A 1 171 ? 1.833 21.605 -3.588 1.00 64.88 171 ILE A C 1
ATOM 1374 O O . ILE A 1 171 ? 2.919 21.009 -3.564 1.00 64.88 171 ILE A O 1
ATOM 1378 N N . PRO A 1 172 ? 1.757 22.947 -3.615 1.00 60.03 172 PRO A N 1
ATOM 1379 C CA . PRO A 1 172 ? 2.939 23.791 -3.578 1.00 60.03 172 PRO A CA 1
ATOM 1380 C C . PRO A 1 172 ? 3.856 23.405 -2.412 1.00 60.03 172 PRO A C 1
ATOM 1382 O O . PRO A 1 172 ? 3.409 23.248 -1.277 1.00 60.03 172 PRO A O 1
ATOM 1385 N N . ASN A 1 173 ? 5.152 23.260 -2.693 1.00 57.94 173 ASN A N 1
ATOM 1386 C CA . ASN A 1 173 ? 6.210 22.937 -1.723 1.00 57.94 173 ASN A CA 1
ATOM 1387 C C . AS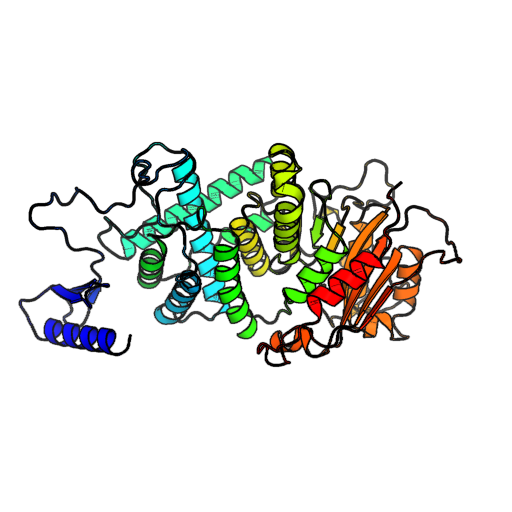N A 1 173 ? 6.170 21.526 -1.089 1.00 57.94 173 ASN A C 1
ATOM 1389 O O . ASN A 1 173 ? 7.029 21.218 -0.258 1.00 57.94 173 ASN A O 1
ATOM 1393 N N . TYR A 1 174 ? 5.260 20.630 -1.492 1.00 63.81 174 TYR A N 1
ATOM 1394 C CA . TYR A 1 174 ? 5.208 19.266 -0.951 1.00 63.81 174 TYR A CA 1
ATOM 1395 C C . TYR A 1 174 ? 6.072 18.288 -1.759 1.00 63.81 174 TYR A C 1
ATOM 1397 O O . TYR A 1 174 ? 5.623 17.630 -2.692 1.00 63.81 174 TYR A O 1
ATOM 1405 N N . SER A 1 175 ? 7.352 18.194 -1.391 1.00 61.12 175 SER A N 1
ATOM 1406 C CA . SER A 1 175 ? 8.335 17.349 -2.090 1.00 61.12 175 SER A CA 1
ATOM 1407 C C . SER A 1 175 ? 8.693 16.047 -1.369 1.00 61.12 175 SER A C 1
ATOM 1409 O O . SER A 1 175 ? 9.481 15.270 -1.902 1.00 61.12 175 SER A O 1
ATOM 1411 N N . ARG A 1 176 ? 8.139 15.785 -0.173 1.00 63.22 176 ARG A N 1
ATOM 1412 C CA . ARG A 1 176 ? 8.546 14.641 0.666 1.00 63.22 176 ARG A CA 1
ATOM 1413 C C . ARG A 1 176 ? 8.224 13.292 0.026 1.00 63.22 176 ARG A C 1
ATOM 1415 O O . ARG A 1 176 ? 9.110 12.456 -0.079 1.00 63.22 176 ARG A O 1
ATOM 1422 N N . SER A 1 177 ? 7.002 13.099 -0.466 1.00 68.56 177 SER A N 1
ATOM 1423 C CA . SER A 1 177 ? 6.591 11.808 -1.038 1.00 68.56 177 SER A CA 1
ATOM 1424 C C . SER A 1 177 ? 7.235 11.497 -2.372 1.00 68.56 177 SER A C 1
ATOM 1426 O O . SER A 1 177 ? 7.797 10.430 -2.549 1.00 68.56 177 SER A O 1
ATOM 1428 N N . ARG A 1 178 ? 7.205 12.440 -3.318 1.00 72.12 178 ARG A N 1
ATOM 1429 C CA . ARG A 1 178 ? 7.859 12.256 -4.624 1.00 72.12 178 ARG A CA 1
ATOM 1430 C C . ARG A 1 178 ? 9.384 12.281 -4.498 1.00 72.12 178 ARG A C 1
ATOM 1432 O O . ARG A 1 178 ? 10.090 11.715 -5.322 1.00 72.12 178 ARG A O 1
ATOM 1439 N N . GLY A 1 179 ? 9.883 12.863 -3.407 1.00 72.06 179 GLY A N 1
ATOM 1440 C CA . GLY A 1 179 ? 11.281 12.846 -3.011 1.00 72.06 179 GLY A CA 1
ATOM 1441 C C . GLY A 1 179 ? 11.871 11.453 -2.835 1.00 72.06 179 GLY A C 1
ATOM 1442 O O . GLY A 1 179 ? 13.083 11.325 -2.965 1.00 72.06 179 GLY A O 1
ATOM 1443 N N . VAL A 1 180 ? 11.052 10.417 -2.609 1.00 81.69 180 VAL A N 1
ATOM 1444 C CA . VAL A 1 180 ? 11.572 9.053 -2.461 1.00 81.69 180 VAL A CA 1
ATOM 1445 C C . VAL A 1 180 ? 12.306 8.615 -3.731 1.00 81.69 180 VAL A C 1
ATOM 1447 O O . VAL A 1 180 ? 13.413 8.098 -3.634 1.00 81.69 180 VAL A O 1
ATOM 1450 N N . PHE A 1 181 ? 11.794 8.925 -4.928 1.00 86.19 181 PHE A N 1
ATOM 1451 C CA . PHE A 1 181 ? 12.425 8.609 -6.223 1.00 86.19 181 PHE A CA 1
ATOM 1452 C C . PHE A 1 181 ? 13.569 9.556 -6.632 1.00 86.19 181 PHE A C 1
ATOM 1454 O O . PHE A 1 181 ? 14.165 9.380 -7.685 1.00 86.19 181 PHE A O 1
ATOM 1461 N N . LYS A 1 182 ? 13.966 10.529 -5.801 1.00 83.31 182 LYS A N 1
ATOM 1462 C CA . LYS A 1 182 ? 15.125 11.387 -6.129 1.00 83.31 182 LYS A CA 1
ATOM 1463 C C . LYS A 1 182 ? 16.452 10.632 -6.142 1.00 83.31 182 LYS A C 1
ATOM 1465 O O . LYS A 1 182 ? 17.399 11.068 -6.789 1.00 83.31 182 LYS A O 1
ATOM 1470 N N . GLU A 1 183 ? 16.540 9.540 -5.391 1.00 87.06 183 GLU A N 1
ATOM 1471 C CA . GLU A 1 183 ? 17.718 8.681 -5.407 1.00 87.06 183 GLU A CA 1
ATOM 1472 C C . GLU A 1 183 ? 17.844 7.992 -6.764 1.00 87.06 183 GLU A C 1
ATOM 1474 O O . GLU A 1 183 ? 16.897 7.352 -7.228 1.00 87.06 183 GLU A O 1
ATOM 1479 N N . GLN A 1 184 ? 19.028 8.114 -7.366 1.00 89.94 184 GLN A N 1
ATOM 1480 C CA . GLN A 1 184 ? 19.370 7.468 -8.630 1.00 89.94 184 GLN A CA 1
ATOM 1481 C C . GLN A 1 184 ? 19.302 5.942 -8.533 1.00 89.94 184 GLN A C 1
ATOM 1483 O O . GLN A 1 184 ? 19.336 5.360 -7.442 1.00 89.94 184 GLN A O 1
ATOM 1488 N N . ILE A 1 185 ? 19.237 5.306 -9.702 1.00 95.12 185 ILE A N 1
ATOM 1489 C CA . ILE A 1 185 ? 19.415 3.860 -9.837 1.00 95.12 185 ILE A CA 1
ATOM 1490 C C . ILE A 1 185 ? 20.848 3.516 -9.415 1.00 95.12 185 ILE A C 1
ATOM 1492 O O . ILE A 1 185 ? 21.814 3.986 -10.021 1.00 95.12 185 ILE A O 1
ATOM 1496 N N . GLY A 1 186 ? 20.962 2.715 -8.357 1.00 94.19 186 GLY A N 1
ATOM 1497 C CA . GLY A 1 186 ? 22.222 2.327 -7.722 1.00 94.19 186 GLY A CA 1
ATOM 1498 C C . GLY A 1 186 ? 22.866 1.075 -8.317 1.00 94.19 186 GLY A C 1
ATOM 1499 O O . GLY A 1 186 ? 23.900 0.640 -7.818 1.00 94.19 186 GLY A O 1
ATOM 1500 N N . LEU A 1 187 ? 22.261 0.493 -9.354 1.00 96.62 187 LEU A N 1
ATOM 1501 C CA . LEU A 1 187 ? 22.756 -0.712 -10.016 1.00 96.62 187 LEU A CA 1
ATOM 1502 C C . LEU A 1 187 ? 24.029 -0.459 -10.829 1.00 96.62 187 LEU A C 1
ATOM 1504 O O . LEU A 1 187 ? 24.199 0.609 -11.435 1.00 96.62 187 LEU A O 1
ATOM 1508 N N . SER A 1 188 ? 24.888 -1.477 -10.901 1.00 96.44 188 SER A N 1
ATOM 1509 C CA . SER A 1 188 ? 26.012 -1.508 -11.835 1.00 96.44 188 SER A CA 1
ATOM 1510 C C . SER A 1 188 ? 25.520 -1.481 -13.284 1.00 96.44 188 SER A C 1
ATOM 1512 O O . SER A 1 188 ? 24.403 -1.901 -13.591 1.00 96.44 188 SER A O 1
ATOM 1514 N N . ASP A 1 189 ? 26.364 -1.013 -14.206 1.00 95.69 189 ASP A N 1
ATOM 1515 C CA . ASP A 1 189 ? 26.003 -0.956 -15.629 1.00 95.69 189 ASP A CA 1
ATOM 1516 C C . ASP A 1 189 ? 25.646 -2.342 -16.190 1.00 95.69 189 ASP A C 1
ATOM 1518 O O . ASP A 1 189 ? 24.753 -2.472 -17.024 1.00 95.69 189 ASP A O 1
ATOM 1522 N N . VAL A 1 190 ? 26.323 -3.388 -15.702 1.00 91.50 190 VAL A N 1
ATOM 1523 C CA . VAL A 1 190 ? 26.083 -4.780 -16.104 1.00 91.50 190 VAL A CA 1
ATOM 1524 C C . VAL A 1 190 ? 24.736 -5.272 -15.578 1.00 91.50 190 VAL A C 1
ATOM 1526 O O . VAL A 1 190 ? 23.952 -5.826 -16.350 1.00 91.50 190 VAL A O 1
ATOM 1529 N N . ALA A 1 191 ? 24.442 -5.047 -14.293 1.00 94.25 191 ALA A N 1
ATOM 1530 C CA . ALA A 1 191 ? 23.158 -5.424 -13.712 1.00 94.25 191 ALA A CA 1
ATOM 1531 C C . ALA A 1 191 ? 22.007 -4.681 -14.392 1.00 94.25 191 ALA A C 1
ATOM 1533 O O . ALA A 1 191 ? 21.020 -5.304 -14.781 1.00 94.25 191 ALA A O 1
ATOM 1534 N N . LEU A 1 192 ? 22.151 -3.370 -14.598 1.00 95.81 192 LEU A N 1
ATOM 1535 C CA . LEU A 1 192 ? 21.124 -2.557 -15.237 1.00 95.81 192 LEU A CA 1
ATOM 1536 C C . LEU A 1 192 ? 20.858 -3.029 -16.668 1.00 95.81 192 LEU A C 1
ATOM 1538 O O . LEU A 1 192 ? 19.709 -3.312 -16.989 1.00 95.81 192 LEU A O 1
ATOM 1542 N N . ALA A 1 193 ? 21.896 -3.215 -17.491 1.00 91.62 193 ALA A N 1
ATOM 1543 C CA . ALA A 1 193 ? 21.739 -3.738 -18.850 1.00 91.62 193 ALA A CA 1
ATOM 1544 C C . ALA A 1 193 ? 21.005 -5.089 -18.865 1.00 91.62 193 ALA A C 1
ATOM 1546 O O . ALA A 1 193 ? 20.044 -5.259 -19.616 1.00 91.62 193 ALA A O 1
ATOM 1547 N N . ARG A 1 194 ? 21.376 -6.010 -17.964 1.00 90.81 194 ARG A N 1
ATOM 1548 C CA . ARG A 1 194 ? 20.711 -7.313 -17.852 1.00 90.81 194 ARG A CA 1
ATOM 1549 C C . ARG A 1 194 ? 19.230 -7.190 -17.500 1.00 90.81 194 ARG A C 1
ATOM 1551 O O . ARG A 1 194 ? 18.404 -7.936 -18.018 1.00 90.81 194 ARG A O 1
ATOM 1558 N N . VAL A 1 195 ? 18.882 -6.269 -16.608 1.00 93.94 195 VAL A N 1
ATOM 1559 C CA . VAL A 1 195 ? 17.487 -6.022 -16.235 1.00 93.94 195 VAL A CA 1
ATOM 1560 C C . VAL A 1 195 ? 16.678 -5.488 -17.418 1.00 93.94 195 VAL A C 1
ATOM 1562 O O . VAL A 1 195 ? 15.547 -5.934 -17.624 1.00 93.94 195 VAL A O 1
ATOM 1565 N N . ILE A 1 196 ? 17.248 -4.571 -18.206 1.00 93.62 196 ILE A N 1
ATOM 1566 C CA . ILE A 1 196 ? 16.580 -4.024 -19.394 1.00 93.62 196 ILE A CA 1
ATOM 1567 C C . ILE A 1 196 ? 16.288 -5.125 -20.408 1.00 93.62 196 ILE A C 1
ATOM 1569 O O . ILE A 1 196 ? 15.147 -5.232 -20.848 1.00 93.62 196 ILE A O 1
ATOM 1573 N N . GLU A 1 197 ? 17.252 -5.999 -20.700 1.00 88.25 197 GLU A N 1
ATOM 1574 C CA . GLU A 1 197 ? 17.057 -7.136 -21.614 1.00 88.25 197 GLU A CA 1
ATOM 1575 C C . GLU A 1 197 ? 15.873 -8.027 -21.212 1.00 88.25 197 GLU A C 1
ATOM 1577 O O . GLU A 1 197 ? 15.144 -8.523 -22.066 1.00 88.25 197 GLU A O 1
ATOM 1582 N N . ILE A 1 198 ? 15.652 -8.234 -19.909 1.00 89.50 198 ILE A N 1
ATOM 1583 C CA . ILE A 1 198 ? 14.557 -9.082 -19.418 1.00 89.50 198 ILE A CA 1
ATOM 1584 C C . ILE A 1 198 ? 13.187 -8.413 -19.627 1.00 89.50 198 ILE A C 1
ATOM 1586 O O . ILE A 1 198 ? 12.191 -9.117 -19.821 1.00 89.50 198 ILE A O 1
ATOM 1590 N N . LEU A 1 199 ? 13.114 -7.079 -19.545 1.00 90.50 199 LEU A N 1
ATOM 1591 C CA . LEU A 1 199 ? 11.854 -6.326 -19.494 1.00 90.50 199 LEU A CA 1
ATOM 1592 C C . LEU A 1 199 ? 11.491 -5.565 -20.771 1.00 90.50 199 LEU A C 1
ATOM 1594 O O . LEU A 1 199 ? 10.321 -5.210 -20.917 1.00 90.50 199 LEU A O 1
ATOM 1598 N N . GLN A 1 200 ? 12.445 -5.277 -21.656 1.00 89.62 200 GLN A N 1
ATOM 1599 C CA . GLN A 1 200 ? 12.262 -4.354 -22.783 1.00 89.62 200 GLN A CA 1
ATOM 1600 C C . GLN A 1 200 ? 11.097 -4.742 -23.707 1.00 89.62 200 GLN A C 1
ATOM 1602 O O . GLN A 1 200 ? 10.297 -3.883 -24.061 1.00 89.62 200 GLN A O 1
ATOM 1607 N N . ASP A 1 201 ? 10.917 -6.034 -23.994 1.00 84.56 201 ASP A N 1
ATOM 1608 C CA . ASP A 1 201 ? 9.901 -6.517 -24.943 1.00 84.56 201 ASP A CA 1
ATOM 1609 C C . ASP A 1 201 ? 8.476 -6.546 -24.372 1.00 84.56 201 ASP A C 1
ATOM 1611 O O . ASP A 1 201 ? 7.502 -6.764 -25.104 1.00 84.56 201 ASP A O 1
ATOM 1615 N N . TYR A 1 202 ? 8.342 -6.370 -23.054 1.00 87.00 202 TYR A N 1
ATOM 1616 C CA . TYR A 1 202 ? 7.072 -6.506 -22.355 1.00 87.00 202 TYR A CA 1
ATOM 1617 C C . TYR A 1 202 ? 6.470 -5.146 -22.024 1.00 87.00 202 TYR A C 1
ATOM 1619 O O . TYR A 1 202 ? 7.171 -4.304 -21.484 1.00 87.00 202 TYR A O 1
ATOM 1627 N N . SER A 1 203 ? 5.171 -4.942 -22.244 1.00 87.38 203 SER A N 1
ATOM 1628 C CA . SER A 1 203 ? 4.465 -3.785 -21.680 1.00 87.38 203 SER A CA 1
ATOM 1629 C C . SER A 1 203 ? 3.933 -4.098 -20.284 1.00 87.38 203 SER A C 1
ATOM 1631 O O . SER A 1 203 ? 3.269 -5.123 -20.083 1.00 87.38 203 SER A O 1
ATOM 1633 N N . ILE A 1 204 ? 4.189 -3.192 -19.336 1.00 87.00 204 ILE A N 1
ATOM 1634 C CA . ILE A 1 204 ? 3.538 -3.185 -18.018 1.00 87.00 204 ILE A CA 1
ATOM 1635 C C . ILE A 1 204 ? 2.191 -2.456 -18.092 1.00 87.00 204 ILE A C 1
ATOM 1637 O O . ILE A 1 204 ? 1.232 -2.892 -17.457 1.00 87.00 204 ILE A O 1
ATOM 1641 N N . VAL A 1 205 ? 2.099 -1.374 -18.870 1.00 86.06 205 VAL A N 1
ATOM 1642 C CA . VAL A 1 205 ? 0.880 -0.557 -18.993 1.00 86.06 205 VAL A CA 1
ATOM 1643 C C . VAL A 1 205 ? -0.259 -1.339 -19.654 1.00 86.06 205 VAL A C 1
ATOM 1645 O O . VAL A 1 205 ? -1.374 -1.334 -19.138 1.00 86.06 205 VAL A O 1
ATOM 1648 N N . ASP A 1 206 ? 0.025 -2.063 -20.740 1.00 83.69 206 ASP A N 1
ATOM 1649 C CA . ASP A 1 206 ? -0.971 -2.840 -21.491 1.00 83.69 206 ASP A CA 1
ATOM 1650 C C . ASP A 1 206 ? -1.276 -4.213 -20.854 1.00 83.69 206 ASP A C 1
ATOM 1652 O O . ASP A 1 206 ? -2.172 -4.929 -21.315 1.00 83.69 206 ASP A O 1
ATOM 1656 N N . ALA A 1 207 ? -0.533 -4.622 -19.818 1.00 83.44 207 ALA A N 1
ATOM 1657 C CA . ALA A 1 207 ? -0.772 -5.881 -19.119 1.00 83.44 207 ALA A CA 1
ATOM 1658 C C . ALA A 1 207 ? -2.075 -5.836 -18.306 1.00 83.44 207 ALA A C 1
ATOM 1660 O O . ALA A 1 207 ? -2.403 -4.831 -17.672 1.00 83.44 207 ALA A O 1
ATOM 1661 N N . GLY A 1 208 ? -2.796 -6.963 -18.272 1.00 81.31 208 GLY A N 1
ATOM 1662 C CA . GLY A 1 208 ? -3.981 -7.115 -17.424 1.00 81.31 208 GLY A CA 1
ATOM 1663 C C . GLY A 1 208 ? -3.650 -6.838 -15.957 1.00 81.31 208 GLY A C 1
ATOM 1664 O O . GLY A 1 208 ? -2.597 -7.264 -15.474 1.00 81.31 208 GLY A O 1
ATOM 1665 N N . LEU A 1 209 ? -4.538 -6.114 -15.264 1.00 80.12 209 LEU A N 1
ATOM 1666 C CA . LEU A 1 209 ? -4.351 -5.688 -13.872 1.00 80.12 209 LEU A CA 1
ATOM 1667 C C . LEU A 1 209 ? -4.003 -6.858 -12.943 1.00 80.12 209 LEU A C 1
ATOM 1669 O O . LEU A 1 209 ? -3.068 -6.765 -12.149 1.00 80.12 209 LEU A O 1
ATOM 1673 N N . ASP A 1 210 ? -4.696 -7.983 -13.113 1.00 78.94 210 ASP A N 1
ATOM 1674 C CA . ASP A 1 210 ? -4.469 -9.230 -12.387 1.00 78.94 210 ASP A CA 1
ATOM 1675 C C . ASP A 1 210 ? -3.040 -9.765 -12.574 1.00 78.94 210 ASP A C 1
ATOM 1677 O O . ASP A 1 210 ? -2.408 -10.227 -11.622 1.00 78.94 210 ASP A O 1
ATOM 1681 N N . ILE A 1 211 ? -2.495 -9.667 -13.790 1.00 83.12 211 ILE A N 1
ATOM 1682 C CA . ILE A 1 211 ? -1.156 -10.161 -14.114 1.00 83.12 211 ILE A CA 1
ATOM 1683 C C . ILE A 1 211 ? -0.085 -9.264 -13.498 1.00 83.12 211 ILE A C 1
ATOM 1685 O O . ILE A 1 211 ? 0.826 -9.774 -12.839 1.00 83.12 211 ILE A O 1
ATOM 1689 N N . LYS A 1 212 ? -0.176 -7.944 -13.705 1.00 84.44 212 LYS A N 1
ATOM 1690 C CA . LYS A 1 212 ? 0.836 -6.994 -13.217 1.00 84.44 212 LYS A CA 1
ATOM 1691 C C . LYS A 1 212 ? 0.836 -6.878 -11.691 1.00 84.44 212 LYS A C 1
ATOM 1693 O O . LYS A 1 212 ? 1.913 -6.902 -11.096 1.00 84.44 212 LYS A O 1
ATOM 1698 N N . SER A 1 213 ? -0.341 -6.874 -11.060 1.00 81.31 213 SER A N 1
ATOM 1699 C CA . SER A 1 213 ? -0.471 -6.896 -9.598 1.00 81.31 213 SER A CA 1
ATOM 1700 C C . SER A 1 213 ? 0.107 -8.193 -9.018 1.00 81.31 213 SER A C 1
ATOM 1702 O O . SER A 1 213 ? 1.026 -8.156 -8.200 1.00 81.31 213 SER A O 1
ATOM 1704 N N . SER A 1 214 ? -0.297 -9.361 -9.539 1.00 83.06 214 SER A N 1
ATOM 1705 C CA . SER A 1 214 ? 0.237 -10.654 -9.079 1.00 83.06 214 SER A CA 1
ATOM 1706 C C . SER A 1 214 ? 1.758 -10.771 -9.248 1.00 83.06 214 SER A C 1
ATOM 1708 O O . SER A 1 214 ? 2.445 -11.286 -8.362 1.00 83.06 214 SER A O 1
ATOM 1710 N N . ALA A 1 215 ? 2.309 -10.277 -10.362 1.00 86.38 215 ALA A N 1
ATOM 1711 C CA . ALA A 1 215 ? 3.748 -10.287 -10.614 1.00 86.38 215 ALA A CA 1
ATOM 1712 C C . ALA A 1 215 ? 4.523 -9.486 -9.556 1.00 86.38 215 ALA A C 1
ATOM 1714 O O . ALA A 1 215 ? 5.529 -9.973 -9.036 1.00 86.38 215 ALA A O 1
ATOM 1715 N N . PHE A 1 216 ? 4.048 -8.287 -9.205 1.00 88.25 216 PHE A N 1
ATOM 1716 C CA . PHE A 1 216 ? 4.698 -7.442 -8.202 1.00 88.25 216 PHE A CA 1
ATOM 1717 C C . PHE A 1 216 ? 4.559 -8.023 -6.791 1.00 88.25 216 PHE A C 1
ATOM 1719 O O . PHE A 1 216 ? 5.547 -8.119 -6.058 1.00 88.25 216 PHE A O 1
ATOM 1726 N N . GLN A 1 217 ? 3.368 -8.522 -6.442 1.00 83.25 217 GLN A N 1
ATOM 1727 C CA . GLN A 1 217 ? 3.097 -9.121 -5.133 1.00 83.25 217 GLN A CA 1
ATOM 1728 C C . GLN A 1 217 ? 3.960 -10.354 -4.843 1.00 83.25 217 GLN A C 1
ATOM 1730 O O . GLN A 1 217 ? 4.401 -10.553 -3.709 1.00 83.25 217 GLN A O 1
ATOM 1735 N N . LYS A 1 218 ? 4.295 -11.157 -5.861 1.00 84.06 218 LYS A N 1
ATOM 1736 C CA . LYS A 1 218 ? 5.239 -12.280 -5.708 1.00 84.06 218 LYS A CA 1
ATOM 1737 C C . LYS A 1 218 ? 6.628 -11.823 -5.256 1.00 84.06 218 LYS A C 1
ATOM 1739 O O . LYS A 1 218 ? 7.228 -12.466 -4.391 1.00 84.06 218 LYS A O 1
ATOM 1744 N N . VAL A 1 219 ? 7.140 -10.734 -5.834 1.00 86.88 219 VAL A N 1
ATOM 1745 C CA . VAL A 1 219 ? 8.452 -10.177 -5.466 1.00 86.88 219 VAL A CA 1
ATOM 1746 C C . VAL A 1 219 ? 8.389 -9.558 -4.076 1.00 86.88 219 VAL A C 1
ATOM 1748 O O . VAL A 1 219 ? 9.221 -9.874 -3.223 1.00 86.88 219 VAL A O 1
ATOM 1751 N N . LEU A 1 220 ? 7.359 -8.747 -3.822 1.00 85.31 220 LEU A N 1
ATOM 1752 C CA . LEU A 1 220 ? 7.137 -8.105 -2.533 1.00 85.31 220 LEU A CA 1
ATOM 1753 C C . LEU A 1 220 ? 7.045 -9.146 -1.407 1.00 85.31 220 LEU A C 1
ATOM 1755 O O . LEU A 1 220 ? 7.795 -9.071 -0.439 1.00 85.31 220 LEU A O 1
ATOM 1759 N N . GLY A 1 221 ? 6.224 -10.188 -1.566 1.00 79.75 221 GLY A N 1
ATOM 1760 C CA . GLY A 1 221 ? 6.074 -11.256 -0.576 1.00 79.75 221 GLY A CA 1
ATOM 1761 C C . GLY A 1 221 ? 7.384 -11.982 -0.245 1.00 79.75 221 GLY A C 1
ATOM 1762 O O . GLY A 1 221 ? 7.612 -12.350 0.909 1.00 79.75 221 GLY A O 1
ATOM 1763 N N . ARG A 1 222 ? 8.281 -12.165 -1.224 1.00 79.75 222 ARG A N 1
ATOM 1764 C CA . ARG A 1 222 ? 9.621 -12.724 -0.982 1.00 79.75 222 ARG A CA 1
ATOM 1765 C C . ARG A 1 222 ? 10.490 -11.771 -0.165 1.00 79.75 222 ARG A C 1
ATOM 1767 O O . ARG A 1 222 ? 11.065 -12.207 0.830 1.00 79.75 222 ARG A O 1
ATOM 1774 N N . ALA A 1 223 ? 10.562 -10.504 -0.565 1.00 77.81 223 ALA A N 1
ATOM 1775 C CA . ALA A 1 223 ? 11.366 -9.504 0.131 1.00 77.81 223 ALA A CA 1
ATOM 1776 C C . ALA A 1 223 ? 10.895 -9.303 1.581 1.00 77.81 223 ALA A C 1
ATOM 1778 O O . ALA A 1 223 ? 11.710 -9.157 2.488 1.00 77.81 223 ALA A O 1
ATOM 1779 N N . ILE A 1 224 ? 9.583 -9.376 1.822 1.00 73.31 224 ILE A N 1
ATOM 1780 C CA . ILE A 1 224 ? 9.008 -9.297 3.167 1.00 73.31 224 ILE A CA 1
ATOM 1781 C C . ILE A 1 224 ? 9.488 -10.463 4.039 1.00 73.31 224 ILE A C 1
ATOM 1783 O O . ILE A 1 224 ? 10.015 -10.237 5.131 1.00 73.31 224 ILE A O 1
ATOM 1787 N N . ARG A 1 225 ? 9.372 -11.705 3.543 1.00 70.81 225 ARG A N 1
ATOM 1788 C CA . ARG A 1 225 ? 9.831 -12.910 4.261 1.00 70.81 225 ARG A CA 1
ATOM 1789 C C . ARG A 1 225 ? 11.337 -12.919 4.520 1.00 70.81 225 ARG A C 1
ATOM 1791 O O . ARG A 1 225 ? 11.776 -13.530 5.488 1.00 70.81 225 ARG A O 1
ATOM 1798 N N . ALA A 1 226 ? 12.120 -12.242 3.681 1.00 68.19 226 ALA A N 1
ATOM 1799 C CA . ALA A 1 226 ? 13.567 -12.115 3.841 1.00 68.19 226 ALA A CA 1
ATOM 1800 C C . ALA A 1 226 ? 13.989 -11.187 5.001 1.00 68.19 226 ALA A C 1
ATOM 1802 O O . ALA A 1 226 ? 15.178 -11.105 5.299 1.00 68.19 226 ALA A O 1
ATOM 1803 N N . GLY A 1 227 ? 13.042 -10.538 5.694 1.00 59.75 227 GLY A N 1
ATOM 1804 C CA . GLY A 1 227 ? 13.316 -9.850 6.956 1.00 59.75 227 GLY A CA 1
ATOM 1805 C C . GLY A 1 227 ? 13.358 -8.326 6.870 1.00 59.75 227 GLY A C 1
ATOM 1806 O O . GLY A 1 227 ? 14.176 -7.709 7.544 1.00 59.75 227 GLY A O 1
ATOM 1807 N N . MET A 1 228 ? 12.433 -7.696 6.132 1.00 61.09 228 MET A N 1
ATOM 1808 C CA . MET A 1 228 ? 12.282 -6.225 6.115 1.00 61.09 228 MET A CA 1
ATOM 1809 C C . MET A 1 228 ? 11.876 -5.599 7.471 1.00 61.09 228 MET A C 1
ATOM 1811 O O . MET A 1 228 ? 11.717 -4.384 7.563 1.00 61.09 228 MET A O 1
ATOM 1815 N N . GLY A 1 229 ? 11.710 -6.395 8.536 1.00 51.22 229 GLY A N 1
ATOM 1816 C CA . GLY A 1 229 ? 11.483 -5.903 9.901 1.00 51.22 229 GLY A CA 1
ATOM 1817 C C . GLY A 1 229 ? 10.161 -5.152 10.101 1.00 51.22 229 GLY A C 1
ATOM 1818 O O . GLY A 1 229 ? 10.011 -4.428 11.084 1.00 51.22 229 GLY A O 1
ATOM 1819 N N . GLN A 1 230 ? 9.215 -5.298 9.171 1.00 60.69 230 GLN A N 1
ATOM 1820 C CA . GLN A 1 230 ? 7.906 -4.650 9.191 1.00 60.69 230 GLN A CA 1
ATOM 1821 C C . GLN A 1 230 ? 6.811 -5.691 8.954 1.00 60.69 230 GLN A C 1
ATOM 1823 O O . GLN A 1 230 ? 6.965 -6.579 8.116 1.00 60.69 230 GLN A O 1
ATOM 1828 N N . TYR A 1 231 ? 5.722 -5.592 9.720 1.00 63.88 231 TYR A N 1
ATOM 1829 C CA . TYR A 1 231 ? 4.582 -6.503 9.640 1.00 63.88 231 TYR A CA 1
ATOM 1830 C C . TYR A 1 231 ? 3.622 -6.015 8.560 1.00 63.88 231 TYR A C 1
ATOM 1832 O O . TYR A 1 231 ? 3.053 -4.933 8.681 1.00 63.88 231 TYR A O 1
ATOM 1840 N N . PHE A 1 232 ? 3.448 -6.810 7.512 1.00 76.50 232 PHE A N 1
ATOM 1841 C CA . PHE A 1 232 ? 2.514 -6.513 6.432 1.00 76.50 232 PHE A CA 1
ATOM 1842 C C . PHE A 1 232 ? 1.148 -7.112 6.738 1.00 76.50 232 PHE A C 1
ATOM 1844 O O . PHE A 1 232 ? 1.045 -8.145 7.402 1.00 76.50 232 PHE A O 1
ATOM 1851 N N . THR A 1 233 ? 0.099 -6.460 6.245 1.00 86.19 233 THR A N 1
ATOM 1852 C CA . THR A 1 233 ? -1.257 -7.005 6.306 1.00 86.19 233 THR A CA 1
ATOM 1853 C C . THR A 1 233 ? -1.432 -8.030 5.182 1.00 86.19 233 THR A C 1
ATOM 1855 O O . THR A 1 233 ? -1.200 -7.667 4.030 1.00 86.19 233 THR A O 1
ATOM 1858 N N . PRO A 1 234 ? -1.821 -9.284 5.479 1.00 87.44 234 PRO A N 1
ATOM 1859 C CA . PRO A 1 234 ? -2.107 -10.278 4.444 1.00 87.44 234 PRO A CA 1
ATOM 1860 C C . PRO A 1 234 ? -3.245 -9.824 3.521 1.00 87.44 234 PRO A C 1
ATOM 1862 O O . PRO A 1 234 ? -4.194 -9.183 3.989 1.00 87.44 234 PRO A O 1
ATOM 1865 N N . ASP A 1 235 ? -3.175 -10.185 2.236 1.00 87.25 235 ASP A N 1
ATOM 1866 C CA . ASP A 1 235 ? -4.175 -9.796 1.225 1.00 87.25 235 ASP A CA 1
ATOM 1867 C C . ASP A 1 235 ? -5.578 -10.292 1.593 1.00 87.25 235 ASP A C 1
ATOM 1869 O O . ASP A 1 235 ? -6.571 -9.607 1.362 1.00 87.25 235 ASP A O 1
ATOM 1873 N N . GLU A 1 236 ? -5.673 -11.439 2.262 1.00 91.62 236 GLU A N 1
ATOM 1874 C CA . GLU A 1 236 ? -6.922 -12.020 2.741 1.00 91.62 236 GLU A CA 1
ATOM 1875 C C . GLU A 1 236 ? -7.627 -11.107 3.755 1.00 91.62 236 GLU A C 1
ATOM 1877 O O . GLU A 1 236 ? -8.844 -10.922 3.704 1.00 91.62 236 GLU A O 1
ATOM 1882 N N . ILE A 1 237 ? -6.861 -10.485 4.657 1.00 94.38 237 ILE A N 1
ATOM 1883 C CA . ILE A 1 237 ? -7.397 -9.573 5.678 1.00 94.38 237 ILE A CA 1
ATOM 1884 C C . ILE A 1 237 ? -7.784 -8.234 5.054 1.00 94.38 237 ILE A C 1
ATOM 1886 O O . ILE A 1 237 ? -8.835 -7.678 5.385 1.00 94.38 237 ILE A O 1
ATOM 1890 N N . VAL A 1 238 ? -6.958 -7.733 4.131 1.00 95.25 238 VAL A N 1
ATOM 1891 C CA . VAL A 1 238 ? -7.253 -6.525 3.349 1.00 95.25 238 VAL A CA 1
ATOM 1892 C C . VAL A 1 238 ? -8.545 -6.716 2.550 1.00 95.25 238 VAL A C 1
ATOM 1894 O O . VAL A 1 238 ? -9.432 -5.863 2.601 1.00 95.25 238 VAL A O 1
ATOM 1897 N N . SER A 1 239 ? -8.691 -7.868 1.894 1.00 94.69 239 SER A N 1
ATOM 1898 C CA . SER A 1 239 ? -9.871 -8.243 1.115 1.00 94.69 239 SER A CA 1
ATOM 1899 C C . SER A 1 239 ? -11.132 -8.253 1.973 1.00 94.69 239 SER A C 1
ATOM 1901 O O . SER A 1 239 ? -12.099 -7.586 1.618 1.00 94.69 239 SER A O 1
ATOM 1903 N N . ILE A 1 240 ? -11.124 -8.917 3.139 1.00 97.00 240 ILE A N 1
ATOM 1904 C CA . ILE A 1 240 ? -12.286 -8.905 4.045 1.00 97.00 240 ILE A CA 1
ATOM 1905 C C . ILE A 1 240 ? -12.656 -7.476 4.442 1.00 97.00 240 ILE A C 1
ATOM 1907 O O . ILE A 1 240 ? -13.833 -7.119 4.426 1.00 97.00 240 ILE A O 1
ATOM 1911 N N . ALA A 1 241 ? -11.674 -6.652 4.816 1.00 98.12 241 ALA A N 1
ATOM 1912 C CA . ALA A 1 241 ? -11.943 -5.289 5.252 1.00 98.12 241 ALA A CA 1
ATOM 1913 C C . ALA A 1 241 ? -12.671 -4.485 4.164 1.00 98.12 241 ALA A C 1
ATOM 1915 O O . ALA A 1 241 ? -13.707 -3.874 4.443 1.00 98.12 241 ALA A O 1
ATOM 1916 N N . VAL A 1 242 ? -12.157 -4.523 2.931 1.00 97.62 242 VAL A N 1
ATOM 1917 C CA . VAL A 1 242 ? -12.723 -3.799 1.785 1.00 97.62 242 VAL A CA 1
ATOM 1918 C C . VAL A 1 242 ? -14.102 -4.346 1.409 1.00 97.62 242 VAL A C 1
ATOM 1920 O O . VAL A 1 242 ? -15.033 -3.557 1.251 1.00 97.62 242 VAL A O 1
ATOM 1923 N N . GLU A 1 243 ? -14.273 -5.670 1.356 1.00 96.81 243 GLU A N 1
ATOM 1924 C CA . GLU A 1 243 ? -15.553 -6.321 1.032 1.00 96.81 243 GLU A CA 1
ATOM 1925 C C . GLU A 1 243 ? -16.657 -6.016 2.055 1.00 96.81 243 GLU A C 1
ATOM 1927 O O . GLU A 1 243 ? -17.819 -5.886 1.680 1.00 96.81 243 GLU A O 1
ATOM 1932 N N . VAL A 1 244 ? -16.310 -5.849 3.337 1.00 97.56 244 VAL A N 1
ATOM 1933 C CA . VAL A 1 244 ? -17.270 -5.527 4.408 1.00 97.56 244 VAL A CA 1
ATOM 1934 C C . VAL A 1 244 ? -17.640 -4.043 4.433 1.00 97.56 244 VAL A C 1
ATOM 1936 O O . VAL A 1 244 ? -18.793 -3.678 4.683 1.00 97.56 244 VAL A O 1
ATOM 1939 N N . VAL A 1 245 ? -16.670 -3.157 4.199 1.00 97.69 245 VAL A N 1
ATOM 1940 C CA . VAL A 1 245 ? -16.908 -1.705 4.210 1.00 97.69 245 VAL A CA 1
ATOM 1941 C C . VAL A 1 245 ? -17.584 -1.232 2.919 1.00 97.69 245 VAL A C 1
ATOM 1943 O O . VAL A 1 245 ? -18.418 -0.318 2.984 1.00 97.69 245 VAL A O 1
ATOM 1946 N N . ARG A 1 246 ? -17.260 -1.881 1.789 1.00 96.31 246 ARG A N 1
ATOM 1947 C CA . ARG A 1 246 ? -17.761 -1.633 0.427 1.00 96.31 246 ARG A CA 1
ATOM 1948 C C . ARG A 1 246 ? -17.589 -0.173 -0.014 1.00 96.31 246 ARG A C 1
ATOM 1950 O O . ARG A 1 246 ? -18.584 0.556 -0.060 1.00 96.31 246 ARG A O 1
ATOM 1957 N N . PRO A 1 247 ? -16.353 0.282 -0.297 1.00 96.69 247 PRO A N 1
ATOM 1958 C CA . PRO A 1 247 ? -16.120 1.639 -0.781 1.00 96.69 247 PRO A CA 1
ATOM 1959 C C . PRO A 1 247 ? -16.806 1.885 -2.130 1.00 96.69 247 PRO A C 1
ATOM 1961 O O . PRO A 1 247 ? -16.931 0.983 -2.955 1.00 96.69 247 PRO A O 1
ATOM 1964 N N . SER A 1 248 ? -17.227 3.123 -2.363 1.00 95.69 248 SER A N 1
ATOM 1965 C CA . SER A 1 248 ? -17.821 3.602 -3.609 1.00 95.69 248 SER A CA 1
ATOM 1966 C C . SER A 1 248 ? -16.912 4.633 -4.295 1.00 95.69 248 SER A C 1
ATOM 1968 O O . SER A 1 248 ? -16.070 5.245 -3.635 1.00 95.69 248 SER A O 1
ATOM 1970 N N . PRO A 1 249 ? -17.118 4.933 -5.594 1.00 94.50 249 PRO A N 1
ATOM 1971 C CA . PRO A 1 249 ? -16.335 5.946 -6.308 1.00 94.50 249 PRO A CA 1
ATOM 1972 C C . PRO A 1 249 ? -16.393 7.359 -5.700 1.00 94.50 249 PRO A C 1
ATOM 1974 O O . PRO A 1 249 ? -15.603 8.224 -6.073 1.00 94.50 249 PRO A O 1
ATOM 1977 N N . LYS A 1 250 ? -17.349 7.629 -4.802 1.00 94.06 250 LYS A N 1
ATOM 1978 C CA . LYS A 1 250 ? -17.534 8.936 -4.154 1.00 94.06 250 LYS A CA 1
ATOM 1979 C C . LYS A 1 250 ? -16.824 9.051 -2.807 1.00 94.06 250 LYS A C 1
ATOM 1981 O O . LYS A 1 250 ? -16.718 10.164 -2.303 1.00 94.06 250 LYS A O 1
ATOM 1986 N N . ASP A 1 251 ? -16.396 7.934 -2.228 1.00 95.62 251 ASP A N 1
ATOM 1987 C CA . ASP A 1 251 ? -15.801 7.920 -0.898 1.00 95.62 251 ASP A CA 1
ATOM 1988 C C . ASP A 1 251 ? -14.348 8.384 -0.953 1.00 95.62 251 ASP A C 1
ATOM 1990 O O . ASP A 1 251 ? -13.564 7.901 -1.770 1.00 95.62 251 ASP A O 1
ATOM 1994 N N . LEU A 1 252 ? -13.978 9.289 -0.047 1.00 95.69 252 LEU A N 1
ATOM 1995 C CA . LEU A 1 252 ? -12.594 9.667 0.199 1.00 95.69 252 LEU A CA 1
ATOM 1996 C C . LEU A 1 252 ? -11.974 8.683 1.201 1.00 95.69 252 LEU A C 1
ATOM 1998 O O . LEU A 1 252 ? -12.412 8.599 2.354 1.00 95.69 252 LEU A O 1
ATOM 2002 N N . ILE A 1 253 ? -10.947 7.954 0.767 1.00 97.38 253 ILE A N 1
ATOM 2003 C CA . ILE A 1 253 ? -10.326 6.848 1.504 1.00 97.38 253 ILE A CA 1
ATOM 2004 C C . ILE A 1 253 ? -8.933 7.253 1.985 1.00 97.38 253 ILE A C 1
ATOM 2006 O O . ILE A 1 253 ? -8.136 7.791 1.213 1.00 97.38 253 ILE A O 1
ATOM 2010 N N . LEU A 1 254 ? -8.625 6.951 3.248 1.00 97.44 254 LEU A N 1
ATOM 2011 C CA . LEU A 1 254 ? -7.291 7.118 3.824 1.00 97.44 254 LEU A CA 1
ATOM 2012 C C . LEU A 1 254 ? -6.781 5.826 4.466 1.00 97.44 254 LEU A C 1
ATOM 2014 O O . LEU A 1 254 ? -7.498 5.183 5.228 1.00 97.44 254 LEU A O 1
ATOM 2018 N N . ASP A 1 255 ? -5.498 5.532 4.264 1.00 97.19 255 ASP A N 1
ATOM 2019 C CA . ASP A 1 255 ? -4.724 4.689 5.177 1.00 97.19 255 ASP A CA 1
ATOM 2020 C C . ASP A 1 255 ? -3.611 5.512 5.863 1.00 97.19 255 ASP A C 1
ATOM 2022 O O . ASP A 1 255 ? -2.622 5.878 5.218 1.00 97.19 255 ASP A O 1
ATOM 2026 N N . PRO A 1 256 ? -3.747 5.849 7.162 1.00 95.19 256 PRO A N 1
ATOM 2027 C CA . PRO A 1 256 ? -2.754 6.628 7.894 1.00 95.19 256 PRO A CA 1
ATOM 2028 C C . PRO A 1 256 ? -1.481 5.839 8.244 1.00 95.19 256 PRO A C 1
ATOM 2030 O O . PRO A 1 256 ? -0.506 6.444 8.677 1.00 95.19 256 PRO A O 1
ATOM 2033 N N . PHE A 1 257 ? -1.461 4.517 8.080 1.00 93.88 257 PHE A N 1
ATOM 2034 C CA . PHE A 1 257 ? -0.282 3.672 8.299 1.00 93.88 257 PHE A CA 1
ATOM 2035 C C . PHE A 1 257 ? -0.110 2.742 7.098 1.00 93.88 257 PHE A C 1
ATOM 2037 O O . PHE A 1 257 ? -0.092 1.521 7.226 1.00 93.88 257 PHE A O 1
ATOM 2044 N N . SER A 1 258 ? -0.032 3.363 5.919 1.00 92.44 258 SER A N 1
ATOM 2045 C CA . SER A 1 258 ? -0.253 2.693 4.636 1.00 92.44 258 SER A CA 1
ATOM 2046 C C . SER A 1 258 ? 0.750 1.605 4.280 1.00 92.44 258 SER A C 1
ATOM 2048 O O . SER A 1 258 ? 0.400 0.723 3.496 1.00 92.44 258 SER A O 1
ATOM 2050 N N . GLY A 1 259 ? 1.969 1.614 4.831 1.00 90.88 259 GLY A N 1
ATOM 2051 C CA . GLY A 1 259 ? 2.975 0.610 4.493 1.00 90.88 259 GLY A CA 1
ATOM 2052 C C . GLY A 1 259 ? 3.169 0.512 2.978 1.00 90.88 259 GLY A C 1
ATOM 2053 O O . GLY A 1 259 ? 3.537 1.493 2.341 1.00 90.88 259 GLY A O 1
ATOM 2054 N N . SER A 1 260 ? 2.921 -0.664 2.394 1.00 88.62 260 SER A N 1
ATOM 2055 C CA . SER A 1 260 ? 2.991 -0.907 0.942 1.00 88.62 260 SER A CA 1
ATOM 2056 C C . SER A 1 260 ? 1.731 -0.524 0.164 1.00 88.62 260 SER A C 1
ATOM 2058 O O . SER A 1 260 ? 1.664 -0.810 -1.023 1.00 88.62 260 SER A O 1
ATOM 2060 N N . GLY A 1 261 ? 0.733 0.099 0.790 1.00 91.31 261 GLY A N 1
ATOM 2061 C CA . GLY A 1 261 ? -0.446 0.630 0.104 1.00 91.31 261 GLY A CA 1
ATOM 2062 C C . GLY A 1 261 ? -1.529 -0.396 -0.235 1.00 91.31 261 GLY A C 1
ATOM 2063 O O . GLY A 1 261 ? -2.475 -0.033 -0.926 1.00 91.31 261 GLY A O 1
ATOM 2064 N N . HIS A 1 262 ? -1.454 -1.635 0.270 1.00 91.00 262 HIS A N 1
ATOM 2065 C CA . HIS A 1 262 ? -2.387 -2.717 -0.100 1.00 91.00 262 HIS A CA 1
ATOM 2066 C C . HIS A 1 262 ? -3.861 -2.378 0.127 1.00 91.00 262 HIS A C 1
ATOM 2068 O O . HIS A 1 262 ? -4.704 -2.729 -0.691 1.00 91.00 262 HIS A O 1
ATOM 2074 N N . PHE A 1 263 ? -4.200 -1.670 1.208 1.00 95.19 263 PHE A N 1
ATOM 2075 C CA . PHE A 1 263 ? -5.581 -1.230 1.422 1.00 95.19 263 PHE A CA 1
ATOM 2076 C C . PHE A 1 263 ? -6.065 -0.260 0.336 1.00 95.19 263 PHE A C 1
ATOM 2078 O O . PHE A 1 263 ? -7.240 -0.291 -0.030 1.00 95.19 263 PHE A O 1
ATOM 2085 N N . LEU A 1 264 ? -5.175 0.579 -0.201 1.00 95.31 264 LEU A N 1
ATOM 2086 C CA . LEU A 1 264 ? -5.497 1.535 -1.258 1.00 95.31 264 LEU A CA 1
ATOM 2087 C C . LEU A 1 264 ? -5.649 0.832 -2.607 1.00 95.31 264 LEU A C 1
ATOM 2089 O O . LEU A 1 264 ? -6.652 1.055 -3.285 1.00 95.31 264 LEU A O 1
ATOM 2093 N N . SER A 1 265 ? -4.717 -0.056 -2.965 1.00 92.81 265 SER A N 1
ATOM 2094 C CA . SER A 1 265 ? -4.795 -0.808 -4.221 1.00 92.81 265 SER A CA 1
ATOM 2095 C C . SER A 1 265 ? -5.974 -1.777 -4.233 1.00 92.81 265 SER A C 1
ATOM 2097 O O . SER A 1 265 ? -6.694 -1.839 -5.228 1.00 92.81 265 SER A O 1
ATOM 2099 N N . LYS A 1 266 ? -6.281 -2.435 -3.107 1.00 93.81 266 LYS A N 1
ATOM 2100 C CA . LYS A 1 266 ? -7.477 -3.283 -2.994 1.00 93.81 266 LYS A CA 1
ATOM 2101 C C . LYS A 1 266 ? -8.780 -2.489 -3.047 1.00 93.81 266 LYS A C 1
ATOM 2103 O O . LYS A 1 266 ? -9.752 -2.942 -3.646 1.00 93.81 266 LYS A O 1
ATOM 2108 N N . SER A 1 267 ? -8.811 -1.294 -2.453 1.00 95.56 267 SER A N 1
ATOM 2109 C CA . SER A 1 267 ? -9.969 -0.398 -2.577 1.00 95.56 267 SER A CA 1
ATOM 2110 C C . SER A 1 267 ? -10.187 0.026 -4.029 1.00 95.56 267 SER A C 1
ATOM 2112 O O . SER A 1 267 ? -11.328 0.076 -4.484 1.00 95.56 267 SER A O 1
ATOM 2114 N N . LEU A 1 268 ? -9.102 0.287 -4.766 1.00 93.56 268 LEU A N 1
ATOM 2115 C CA . LEU A 1 268 ? -9.160 0.588 -6.191 1.00 93.56 268 LEU A CA 1
ATOM 2116 C C . LEU A 1 268 ? -9.702 -0.594 -7.002 1.00 93.56 268 LEU A C 1
ATOM 2118 O O . LEU A 1 268 ? -10.684 -0.423 -7.720 1.00 93.56 268 LEU A O 1
ATOM 2122 N N . GLU A 1 269 ? -9.132 -1.786 -6.815 1.00 91.88 269 GLU A N 1
ATOM 2123 C CA . GLU A 1 269 ? -9.577 -3.020 -7.475 1.00 91.88 269 GLU A CA 1
ATOM 2124 C C . GLU A 1 269 ? -11.071 -3.284 -7.227 1.00 91.88 269 GLU A C 1
ATOM 2126 O O . GLU A 1 269 ? -11.825 -3.560 -8.162 1.00 91.88 269 GLU A O 1
ATOM 2131 N N . PHE A 1 270 ? -11.524 -3.152 -5.975 1.00 94.44 270 PHE A N 1
ATOM 2132 C CA . PHE A 1 270 ? -12.930 -3.329 -5.614 1.00 94.44 270 PHE A CA 1
ATOM 2133 C C . PHE A 1 270 ? -13.829 -2.330 -6.346 1.00 94.44 270 PHE A C 1
ATOM 2135 O O . PHE A 1 270 ? -14.831 -2.721 -6.945 1.00 94.44 270 PHE A O 1
ATOM 2142 N N . VAL A 1 271 ? -13.477 -1.041 -6.325 1.00 94.44 271 VAL A N 1
ATOM 2143 C CA . VAL A 1 271 ? -14.308 -0.009 -6.950 1.00 94.44 271 VAL A CA 1
ATOM 2144 C C . VAL A 1 271 ? -14.364 -0.188 -8.468 1.00 94.44 271 VAL A C 1
ATOM 2146 O O . VAL A 1 271 ? -15.436 -0.070 -9.059 1.00 94.44 271 VAL A O 1
ATOM 2149 N N . GLU A 1 272 ? -13.253 -0.538 -9.113 1.00 90.81 272 GLU A N 1
ATOM 2150 C CA . GLU A 1 272 ? -13.248 -0.857 -10.542 1.00 90.81 272 GLU A CA 1
ATOM 2151 C C . GLU A 1 272 ? -14.119 -2.074 -10.859 1.00 90.81 272 GLU A C 1
ATOM 2153 O O . GLU A 1 272 ? -14.942 -2.028 -11.776 1.00 90.81 272 GLU A O 1
ATOM 2158 N N . ARG A 1 273 ? -13.985 -3.154 -10.085 1.00 92.19 273 ARG A N 1
ATOM 2159 C CA . ARG A 1 273 ? -14.743 -4.392 -10.288 1.00 92.19 273 ARG A CA 1
ATOM 2160 C C . ARG A 1 273 ? -16.249 -4.172 -10.145 1.00 92.19 273 ARG A C 1
ATOM 2162 O O . ARG A 1 273 ? -17.012 -4.644 -10.982 1.00 92.19 273 ARG A O 1
ATOM 2169 N N . GLU A 1 274 ? -16.676 -3.459 -9.105 1.00 93.38 274 GLU A N 1
ATOM 2170 C CA . GLU A 1 274 ? -18.098 -3.293 -8.780 1.00 93.38 274 GLU A CA 1
ATOM 2171 C C . GLU A 1 274 ? -18.777 -2.173 -9.584 1.00 93.38 274 GLU A C 1
ATOM 2173 O O . GLU A 1 274 ? -19.975 -2.260 -9.856 1.00 93.38 274 GLU A O 1
ATOM 2178 N N . TYR A 1 275 ? -18.042 -1.120 -9.964 1.00 92.44 275 TYR A N 1
ATOM 2179 C CA . TYR A 1 275 ? -18.637 0.119 -10.480 1.00 92.44 275 TYR A CA 1
ATOM 2180 C C . TYR A 1 275 ? -18.224 0.502 -11.905 1.00 92.44 275 TYR A C 1
ATOM 2182 O O . TYR A 1 275 ? -18.814 1.442 -12.442 1.00 92.44 275 TYR A O 1
ATOM 2190 N N . SER A 1 276 ? -17.272 -0.190 -12.545 1.00 85.25 276 SER A N 1
ATOM 2191 C CA . SER A 1 276 ? -16.795 0.157 -13.900 1.00 85.25 276 SER A CA 1
ATOM 2192 C C . SER A 1 276 ? -17.882 0.177 -14.974 1.00 85.25 276 SER A C 1
ATOM 2194 O O . SER A 1 276 ? -17.792 0.956 -15.913 1.00 85.25 276 SER A O 1
ATOM 2196 N N . THR A 1 277 ? -18.917 -0.655 -14.850 1.00 86.56 277 THR A N 1
ATOM 2197 C CA . THR A 1 277 ? -20.012 -0.724 -15.837 1.00 86.56 277 THR A CA 1
ATOM 2198 C C . THR A 1 277 ? -21.169 0.224 -15.531 1.00 86.56 277 THR A C 1
ATOM 2200 O O . THR A 1 277 ? -21.956 0.543 -16.420 1.00 86.56 277 THR A O 1
ATOM 2203 N N . SER A 1 278 ? -21.294 0.670 -14.279 1.00 85.25 278 SER A N 1
ATOM 2204 C CA . SER A 1 278 ? -22.425 1.467 -13.792 1.00 85.25 278 SER A CA 1
ATOM 2205 C C . SER A 1 278 ? -22.090 2.941 -13.563 1.00 85.25 278 SER A C 1
ATOM 2207 O O . SER A 1 278 ? -22.975 3.719 -13.210 1.00 85.25 278 SER A O 1
ATOM 2209 N N . THR A 1 279 ? -20.818 3.315 -13.685 1.00 85.50 279 THR A N 1
ATOM 2210 C CA . THR A 1 279 ? -20.304 4.644 -13.345 1.00 85.50 279 THR A CA 1
ATOM 2211 C C . THR A 1 279 ? -19.626 5.263 -14.551 1.00 85.50 279 THR A C 1
ATOM 2213 O O . THR A 1 279 ? -18.958 4.576 -15.312 1.00 85.50 279 THR A O 1
ATOM 2216 N N . ASP A 1 280 ? -19.796 6.571 -14.707 1.00 88.00 280 ASP A N 1
ATOM 2217 C CA . ASP A 1 280 ? -19.163 7.327 -15.779 1.00 88.00 280 ASP A CA 1
ATOM 2218 C C . ASP A 1 280 ? -17.628 7.333 -15.657 1.00 88.00 280 ASP A C 1
ATOM 2220 O O . ASP A 1 280 ? -17.078 7.431 -14.551 1.00 88.00 280 ASP A O 1
ATOM 2224 N N . ASP A 1 281 ? -16.945 7.295 -16.803 1.00 86.69 281 ASP A N 1
ATOM 2225 C CA . ASP A 1 281 ? -15.481 7.294 -16.895 1.00 86.69 281 ASP A CA 1
ATOM 2226 C C . ASP A 1 281 ? -14.853 8.487 -16.159 1.00 86.69 281 ASP A C 1
ATOM 2228 O O . ASP A 1 281 ? -13.793 8.348 -15.544 1.00 86.69 281 ASP A O 1
ATOM 2232 N N . TYR A 1 282 ? -15.509 9.656 -16.160 1.00 87.56 282 TYR A N 1
ATOM 2233 C CA . TYR A 1 282 ? -15.029 10.832 -15.434 1.00 87.56 282 TYR A CA 1
ATOM 2234 C C . TYR A 1 282 ? -15.027 10.604 -13.922 1.00 87.56 282 TYR A C 1
ATOM 2236 O O . TYR A 1 282 ? -14.065 10.966 -13.247 1.00 87.56 282 TYR A O 1
ATOM 2244 N N . VAL A 1 283 ? -16.080 9.994 -13.374 1.00 88.44 283 VAL A N 1
ATOM 2245 C CA . VAL A 1 283 ? -16.178 9.721 -11.932 1.00 88.44 283 VAL A CA 1
ATOM 2246 C C . VAL A 1 283 ? -15.146 8.674 -11.521 1.00 88.44 283 VAL A C 1
ATOM 2248 O O . VAL A 1 283 ? -14.491 8.838 -10.493 1.00 88.44 283 VAL A O 1
ATOM 2251 N N . MET A 1 284 ? -14.943 7.641 -12.341 1.00 89.06 284 MET A N 1
ATOM 2252 C CA . MET A 1 284 ? -13.903 6.643 -12.096 1.00 89.06 284 MET A CA 1
ATOM 2253 C C . MET A 1 284 ? -12.501 7.265 -12.145 1.00 89.06 284 MET A C 1
ATOM 2255 O O . MET A 1 284 ? -11.663 7.001 -11.283 1.00 89.06 284 MET A O 1
ATOM 2259 N N . HIS A 1 285 ? -12.254 8.150 -13.112 1.00 87.25 285 HIS A N 1
ATOM 2260 C CA . HIS A 1 285 ? -11.014 8.914 -13.188 1.00 87.25 285 HIS A CA 1
ATOM 2261 C C . HIS A 1 285 ? -10.820 9.800 -11.948 1.00 87.25 285 HIS A C 1
ATOM 2263 O O . HIS A 1 285 ? -9.740 9.806 -11.364 1.00 87.25 285 HIS A O 1
ATOM 2269 N N . GLN A 1 286 ? -11.857 10.515 -11.499 1.00 86.81 286 GLN A N 1
ATOM 2270 C CA . GLN A 1 286 ? -11.794 11.328 -10.278 1.00 86.81 286 GLN A CA 1
ATOM 2271 C C . GLN A 1 286 ? -11.442 10.485 -9.048 1.00 86.81 286 GLN A C 1
ATOM 2273 O O . GLN A 1 286 ? -10.579 10.881 -8.264 1.00 86.81 286 GLN A O 1
ATOM 2278 N N . PHE A 1 287 ? -12.053 9.305 -8.912 1.00 90.62 287 PHE A N 1
ATOM 2279 C CA . PHE A 1 287 ? -11.763 8.387 -7.817 1.00 90.62 287 PHE A CA 1
ATOM 2280 C C . PHE A 1 287 ? -10.286 7.968 -7.799 1.00 90.62 287 PHE A C 1
ATOM 2282 O O . PHE A 1 287 ? -9.601 8.177 -6.797 1.00 90.62 287 PHE A O 1
ATOM 2289 N N . LYS A 1 288 ? -9.772 7.475 -8.934 1.00 88.00 288 LYS A N 1
ATOM 2290 C CA . LYS A 1 288 ? -8.360 7.088 -9.093 1.00 88.00 288 LYS A CA 1
ATOM 2291 C C . LYS A 1 288 ? -7.405 8.222 -8.733 1.00 88.00 288 LYS A C 1
ATOM 2293 O O . LYS A 1 288 ? -6.463 8.024 -7.973 1.00 88.00 288 LYS A O 1
ATOM 2298 N N . MET A 1 289 ? -7.686 9.423 -9.240 1.00 83.06 289 MET A N 1
ATOM 2299 C CA . MET A 1 289 ? -6.757 10.544 -9.137 1.00 83.06 289 MET A CA 1
ATOM 2300 C C . MET A 1 289 ? -6.788 11.245 -7.772 1.00 83.06 289 MET A C 1
ATOM 2302 O O . MET A 1 289 ? -5.758 11.771 -7.342 1.00 83.06 289 MET A O 1
ATOM 2306 N N . PHE A 1 290 ? -7.943 11.302 -7.099 1.00 85.38 290 PHE A N 1
ATOM 2307 C CA . PHE A 1 290 ? -8.139 12.201 -5.954 1.00 85.38 290 PHE A CA 1
ATOM 2308 C C . PHE A 1 290 ? -8.724 11.549 -4.705 1.00 85.38 290 PHE A C 1
ATOM 2310 O O . PHE A 1 290 ? -8.692 12.190 -3.654 1.00 85.38 290 PHE A O 1
ATOM 2317 N N . HIS A 1 291 ? -9.256 10.326 -4.770 1.00 91.81 291 HIS A N 1
ATOM 2318 C CA . HIS A 1 291 ? -9.992 9.753 -3.638 1.00 91.81 291 HIS A CA 1
ATOM 2319 C C . HIS A 1 291 ? -9.199 8.758 -2.781 1.00 91.81 291 HIS A C 1
ATOM 2321 O O . HIS A 1 291 ? -9.632 8.439 -1.678 1.00 91.81 291 HIS A O 1
ATOM 2327 N N . LEU A 1 292 ? -8.022 8.317 -3.226 1.00 93.19 292 LEU A N 1
ATOM 2328 C CA . LEU A 1 292 ? -7.175 7.369 -2.496 1.00 93.19 292 LEU A CA 1
ATOM 2329 C C . LEU A 1 292 ? -5.975 8.090 -1.877 1.00 93.19 292 LEU A C 1
ATOM 2331 O O . LEU A 1 292 ? -5.169 8.672 -2.606 1.00 93.19 292 LEU A O 1
ATOM 2335 N N . HIS A 1 293 ? -5.855 8.054 -0.546 1.00 93.62 293 HIS A N 1
ATOM 2336 C CA . HIS A 1 293 ? -4.807 8.745 0.213 1.00 93.62 293 HIS A CA 1
ATOM 2337 C C . HIS A 1 293 ? -4.073 7.804 1.162 1.00 93.62 293 HIS A C 1
ATOM 2339 O O . HIS A 1 293 ? -4.680 6.970 1.825 1.00 93.62 293 HIS A O 1
ATOM 2345 N N . GLY A 1 294 ? -2.761 7.985 1.288 1.00 94.12 294 GLY A N 1
ATOM 2346 C CA . GLY A 1 294 ? -1.933 7.235 2.234 1.00 94.12 294 GLY A CA 1
ATOM 2347 C C . GLY A 1 294 ? -1.033 8.148 3.055 1.00 94.12 294 GLY A C 1
ATOM 2348 O O . GLY A 1 294 ? -0.672 9.240 2.609 1.00 94.12 294 GLY A O 1
ATOM 2349 N N . ILE A 1 295 ? -0.638 7.701 4.244 1.00 93.75 295 ILE A N 1
ATOM 2350 C CA . ILE A 1 295 ? 0.465 8.273 5.021 1.00 93.75 295 ILE A CA 1
ATOM 2351 C C . ILE A 1 295 ? 1.389 7.125 5.429 1.00 93.75 295 ILE A C 1
ATOM 2353 O O . ILE A 1 295 ? 0.926 6.078 5.875 1.00 93.75 295 ILE A O 1
ATOM 2357 N N . GLU A 1 296 ? 2.695 7.295 5.246 1.00 92.62 296 GLU A N 1
ATOM 2358 C CA . GLU A 1 296 ? 3.696 6.311 5.656 1.00 92.62 296 GLU A CA 1
ATOM 2359 C C . GLU A 1 296 ? 5.023 6.997 5.987 1.00 92.62 296 GLU A C 1
ATOM 2361 O O . GLU A 1 296 ? 5.528 7.836 5.239 1.00 92.62 296 GLU A O 1
ATOM 2366 N N . LYS A 1 297 ? 5.618 6.627 7.122 1.00 90.12 297 LYS A N 1
ATOM 2367 C CA . LYS A 1 297 ? 6.839 7.259 7.632 1.00 90.12 297 LYS A CA 1
ATOM 2368 C C . LYS A 1 297 ? 8.100 6.786 6.909 1.00 90.12 297 LYS A C 1
ATOM 2370 O O . LYS A 1 297 ? 9.043 7.559 6.767 1.00 90.12 297 LYS A O 1
ATOM 2375 N N . SER A 1 298 ? 8.138 5.533 6.460 1.00 89.25 298 SER A N 1
ATOM 2376 C CA . SER A 1 298 ? 9.285 4.920 5.794 1.00 89.25 298 SER A CA 1
ATOM 2377 C C . SER A 1 298 ? 9.342 5.330 4.318 1.00 89.25 298 SER A C 1
ATOM 2379 O O . SER A 1 298 ? 8.439 4.975 3.557 1.00 89.25 298 SER A O 1
ATOM 2381 N N . PRO A 1 299 ? 10.414 6.011 3.867 1.00 89.50 299 PRO A N 1
ATOM 2382 C CA . PRO A 1 299 ? 10.581 6.382 2.460 1.00 89.50 299 PRO A CA 1
ATOM 2383 C C . PRO A 1 299 ? 10.522 5.179 1.511 1.00 89.50 299 PRO A C 1
ATOM 2385 O O . PRO A 1 299 ? 9.890 5.244 0.459 1.00 89.50 299 PRO A O 1
ATOM 2388 N N . ARG A 1 300 ? 11.121 4.050 1.913 1.00 88.38 300 ARG A N 1
ATOM 2389 C CA . ARG A 1 300 ? 11.086 2.801 1.142 1.00 88.38 300 ARG A CA 1
ATOM 2390 C C . ARG A 1 300 ? 9.664 2.279 0.968 1.00 88.38 300 ARG A C 1
ATOM 2392 O O . ARG A 1 300 ? 9.285 1.884 -0.127 1.00 88.38 300 ARG A O 1
ATOM 2399 N N . MET A 1 301 ? 8.874 2.287 2.039 1.00 88.94 301 MET A N 1
ATOM 2400 C CA . MET A 1 301 ? 7.496 1.800 1.979 1.00 88.94 301 MET A CA 1
ATOM 2401 C C . MET A 1 301 ? 6.629 2.697 1.108 1.00 88.94 301 MET A C 1
ATOM 2403 O O . MET A 1 301 ? 5.881 2.187 0.284 1.00 88.94 301 MET A O 1
ATOM 2407 N N . VAL A 1 302 ? 6.823 4.017 1.188 1.00 90.81 302 VAL A N 1
ATOM 2408 C CA . VAL A 1 302 ? 6.187 4.964 0.265 1.00 90.81 302 VAL A CA 1
ATOM 2409 C C . VAL A 1 302 ? 6.561 4.656 -1.184 1.00 90.81 302 VAL A C 1
ATOM 2411 O O . VAL A 1 302 ? 5.676 4.639 -2.032 1.00 90.81 302 VAL A O 1
ATOM 2414 N N . ARG A 1 303 ? 7.830 4.346 -1.484 1.00 90.50 303 ARG A N 1
ATOM 2415 C CA . ARG A 1 303 ? 8.253 3.945 -2.837 1.00 90.50 303 ARG A CA 1
ATOM 2416 C C . ARG A 1 303 ? 7.533 2.682 -3.314 1.00 90.50 303 ARG A C 1
ATOM 2418 O O . ARG A 1 303 ? 7.029 2.659 -4.436 1.00 90.50 303 ARG A O 1
ATOM 2425 N N . ILE A 1 304 ? 7.461 1.655 -2.466 1.00 91.00 304 ILE A N 1
ATOM 2426 C CA . ILE A 1 304 ? 6.758 0.398 -2.766 1.00 91.00 304 ILE A CA 1
ATOM 2427 C C . ILE A 1 304 ? 5.269 0.671 -2.997 1.00 91.00 304 ILE A C 1
ATOM 2429 O O . ILE A 1 304 ? 4.729 0.233 -4.006 1.00 91.00 304 ILE A O 1
ATOM 2433 N N . ALA A 1 305 ? 4.629 1.438 -2.115 1.00 91.19 305 ALA A N 1
ATOM 2434 C CA . ALA A 1 305 ? 3.211 1.761 -2.208 1.00 91.19 305 ALA A CA 1
ATOM 2435 C C . ALA A 1 305 ? 2.878 2.571 -3.456 1.00 91.19 305 ALA A C 1
ATOM 2437 O O . ALA A 1 305 ? 1.924 2.266 -4.159 1.00 91.19 305 ALA A O 1
ATOM 2438 N N . MET A 1 306 ? 3.695 3.569 -3.783 1.00 89.88 306 MET A N 1
ATOM 2439 C CA . MET A 1 306 ? 3.538 4.325 -5.021 1.00 89.88 306 MET A CA 1
ATOM 2440 C C . MET A 1 306 ? 3.742 3.449 -6.257 1.00 89.88 306 MET A C 1
ATOM 2442 O O . MET A 1 306 ? 3.054 3.643 -7.251 1.00 89.88 306 MET A O 1
ATOM 2446 N N . THR A 1 307 ? 4.662 2.482 -6.208 1.00 90.38 307 THR A N 1
ATOM 2447 C CA . THR A 1 307 ? 4.876 1.538 -7.314 1.00 90.38 307 THR A CA 1
ATOM 2448 C C . THR A 1 307 ? 3.676 0.606 -7.478 1.00 90.38 307 THR A C 1
ATOM 2450 O O . THR A 1 307 ? 3.196 0.438 -8.595 1.00 90.38 307 THR A O 1
ATOM 2453 N N . ASP A 1 308 ? 3.148 0.056 -6.381 1.00 90.31 308 ASP A N 1
ATOM 2454 C CA . ASP A 1 308 ? 1.943 -0.783 -6.392 1.00 90.31 308 ASP A CA 1
ATOM 2455 C C . ASP A 1 308 ? 0.749 -0.004 -6.953 1.00 90.31 308 ASP A C 1
ATOM 2457 O O . ASP A 1 308 ? 0.087 -0.441 -7.890 1.00 90.31 308 ASP A O 1
ATOM 2461 N N . MET A 1 309 ? 0.529 1.212 -6.468 1.00 89.62 309 MET A N 1
ATOM 2462 C CA . MET A 1 309 ? -0.549 2.071 -6.941 1.00 89.62 309 MET A CA 1
ATOM 2463 C C . MET A 1 309 ? -0.391 2.503 -8.410 1.00 89.62 309 MET A C 1
ATOM 2465 O O . MET A 1 309 ? -1.371 2.543 -9.157 1.00 89.62 309 MET A O 1
ATOM 2469 N N . LEU A 1 310 ? 0.843 2.752 -8.862 1.00 87.69 310 LEU A N 1
ATOM 2470 C CA . LEU A 1 310 ? 1.152 3.043 -10.262 1.00 87.69 310 LEU A CA 1
ATOM 2471 C C . LEU A 1 310 ? 0.836 1.849 -11.171 1.00 87.69 310 LEU A C 1
ATOM 2473 O O . LEU A 1 310 ? 0.293 2.044 -12.259 1.00 87.69 310 LEU A O 1
ATOM 2477 N N . ILE A 1 311 ? 1.141 0.630 -10.713 1.00 88.00 311 ILE A N 1
ATOM 2478 C CA . ILE A 1 311 ? 0.781 -0.624 -11.385 1.00 88.00 311 ILE A CA 1
ATOM 2479 C C . ILE A 1 311 ? -0.742 -0.754 -11.499 1.00 88.00 311 ILE A C 1
ATOM 2481 O O . ILE A 1 311 ? -1.220 -1.205 -12.537 1.00 88.00 311 ILE A O 1
ATOM 2485 N N . HIS A 1 312 ? -1.504 -0.303 -10.500 1.00 85.75 312 HIS A N 1
ATOM 2486 C CA . HIS A 1 312 ? -2.972 -0.280 -10.537 1.00 85.75 312 HIS A CA 1
ATOM 2487 C C . HIS A 1 312 ? -3.565 0.928 -11.294 1.00 85.75 312 HIS A C 1
ATOM 2489 O O . HIS A 1 312 ? -4.773 1.138 -11.269 1.00 85.75 312 HIS A O 1
ATOM 2495 N N . ASP A 1 313 ? -2.742 1.713 -11.997 1.00 81.31 313 ASP A N 1
ATOM 2496 C CA . ASP A 1 313 ? -3.166 2.877 -12.787 1.00 81.31 313 ASP A CA 1
ATOM 2497 C C . ASP A 1 313 ? -3.912 3.961 -11.984 1.00 81.31 313 ASP A C 1
ATOM 2499 O O . ASP A 1 313 ? -4.790 4.650 -12.510 1.00 81.31 313 ASP A O 1
ATOM 2503 N N . ASP A 1 314 ? -3.518 4.180 -10.725 1.00 75.62 314 ASP A N 1
ATOM 2504 C CA . ASP A 1 314 ? -4.050 5.279 -9.903 1.00 75.62 314 ASP A CA 1
ATOM 2505 C C . ASP A 1 314 ? -3.634 6.675 -10.417 1.00 75.62 314 ASP A C 1
ATOM 2507 O O . ASP A 1 314 ? -4.216 7.701 -10.069 1.00 75.62 314 ASP A O 1
ATOM 2511 N N . GLY A 1 315 ? -2.593 6.714 -11.253 1.00 59.16 315 GLY A N 1
ATOM 2512 C CA . GLY A 1 315 ? -2.062 7.886 -11.939 1.00 59.16 315 GLY A CA 1
ATOM 2513 C C . GLY A 1 315 ? -1.400 8.954 -11.062 1.00 59.16 315 GLY A C 1
ATOM 2514 O O . GLY A 1 315 ? -0.737 9.822 -11.624 1.00 59.16 315 GLY A O 1
ATOM 2515 N N . HIS A 1 316 ? -1.568 8.948 -9.734 1.00 64.75 316 HIS A N 1
ATOM 2516 C CA . HIS A 1 316 ? -1.237 10.116 -8.905 1.00 64.75 316 HIS A CA 1
ATOM 2517 C C . HIS A 1 316 ? -0.821 9.831 -7.466 1.00 64.75 316 HIS A C 1
ATOM 2519 O O . HIS A 1 316 ? -0.367 10.773 -6.831 1.00 64.75 316 HIS A O 1
ATOM 2525 N N . SER A 1 317 ? -0.926 8.603 -6.955 1.00 67.00 317 SER A N 1
ATOM 2526 C CA . SER A 1 317 ? -0.562 8.159 -5.595 1.00 67.00 317 SER A CA 1
ATOM 2527 C C . SER A 1 317 ? -0.453 9.289 -4.566 1.00 67.00 317 SER A C 1
ATOM 2529 O O . SER A 1 317 ? 0.645 9.791 -4.298 1.00 67.00 317 SER A O 1
ATOM 2531 N N . ASN A 1 318 ? -1.594 9.705 -3.992 1.00 83.75 318 ASN A N 1
ATOM 2532 C CA . ASN A 1 318 ? -1.679 10.720 -2.927 1.00 83.75 318 ASN A CA 1
ATOM 2533 C C . ASN A 1 318 ? -1.164 10.166 -1.579 1.00 83.75 318 ASN A C 1
ATOM 2535 O O . ASN A 1 318 ? -1.830 10.234 -0.542 1.00 83.75 318 ASN A O 1
ATOM 2539 N N . ILE A 1 319 ? 0.029 9.573 -1.601 1.00 89.06 319 ILE A N 1
ATOM 2540 C CA . ILE A 1 319 ? 0.700 8.952 -0.463 1.00 89.06 319 ILE A CA 1
ATOM 2541 C C . ILE A 1 319 ? 1.694 9.958 0.105 1.00 89.06 319 ILE A C 1
ATOM 2543 O O . ILE A 1 319 ? 2.477 10.553 -0.632 1.00 89.06 319 ILE A O 1
ATOM 2547 N N . ARG A 1 320 ? 1.659 10.178 1.416 1.00 89.44 320 ARG A N 1
ATOM 2548 C CA . ARG A 1 320 ? 2.422 11.196 2.148 1.00 89.44 320 ARG A CA 1
ATOM 2549 C C . ARG A 1 320 ? 3.574 10.557 2.913 1.00 89.44 320 ARG A C 1
ATOM 2551 O O . ARG A 1 320 ? 3.324 9.781 3.830 1.00 89.44 320 ARG A O 1
ATOM 2558 N N . ASN A 1 321 ? 4.824 10.903 2.581 1.00 90.25 321 ASN A N 1
ATOM 2559 C CA . ASN A 1 321 ? 5.974 10.464 3.373 1.00 90.25 321 ASN A CA 1
ATOM 2560 C C . ASN A 1 321 ? 6.139 11.336 4.626 1.00 90.25 321 ASN A C 1
ATOM 2562 O O . ASN A 1 321 ? 6.808 12.372 4.604 1.00 90.25 321 ASN A O 1
ATOM 2566 N N . THR A 1 322 ? 5.458 10.952 5.704 1.00 89.94 322 THR A N 1
ATOM 2567 C CA . THR A 1 322 ? 5.468 11.645 6.998 1.00 89.94 322 THR A CA 1
ATOM 2568 C C . THR A 1 322 ? 4.958 10.715 8.102 1.00 89.94 322 THR A C 1
ATOM 2570 O O . THR A 1 322 ? 4.417 9.648 7.826 1.00 89.94 322 THR A O 1
ATOM 2573 N N . ASP A 1 323 ? 5.125 11.107 9.363 1.00 90.38 323 ASP A N 1
ATOM 2574 C CA . ASP A 1 323 ? 4.547 10.383 10.495 1.00 90.38 323 ASP A CA 1
ATOM 2575 C C . ASP A 1 323 ? 3.104 10.846 10.739 1.00 90.38 323 ASP A C 1
ATOM 2577 O O . ASP A 1 323 ? 2.881 12.008 11.084 1.00 90.38 323 ASP A O 1
ATOM 2581 N N . ALA A 1 324 ? 2.151 9.918 10.589 1.00 91.19 324 ALA A N 1
ATOM 2582 C CA . ALA A 1 324 ? 0.713 10.125 10.769 1.00 91.19 324 ALA A CA 1
ATOM 2583 C C . ALA A 1 324 ? 0.318 10.664 12.150 1.00 91.19 324 ALA A C 1
ATOM 2585 O O . ALA A 1 324 ? -0.762 11.230 12.317 1.00 91.19 324 ALA A O 1
ATOM 2586 N N . LEU A 1 325 ? 1.165 10.495 13.165 1.00 90.50 325 LEU A N 1
ATOM 2587 C CA . LEU A 1 325 ? 0.893 10.983 14.511 1.00 90.50 325 LEU A CA 1
ATOM 2588 C C . LEU A 1 325 ? 1.253 12.460 14.701 1.00 90.50 325 LEU A C 1
ATOM 2590 O O . LEU A 1 325 ? 0.808 13.016 15.703 1.00 90.50 325 LEU A O 1
ATOM 2594 N N . LEU A 1 326 ? 1.959 13.100 13.759 1.00 88.38 326 LEU A N 1
ATOM 2595 C CA . LEU A 1 326 ? 2.302 14.529 13.817 1.00 88.38 326 LEU A CA 1
ATOM 2596 C C . LEU A 1 326 ? 1.071 15.450 13.778 1.00 88.38 326 LEU A C 1
ATOM 2598 O O . LEU A 1 326 ? -0.022 15.047 13.378 1.00 88.38 326 LEU A O 1
ATOM 2602 N N . THR A 1 327 ? 1.260 16.713 14.171 1.00 84.19 327 THR A N 1
ATOM 2603 C CA . THR A 1 327 ? 0.229 17.759 14.106 1.00 84.19 327 THR A CA 1
ATOM 2604 C C . THR A 1 327 ? -0.217 18.031 12.672 1.00 84.19 327 THR A C 1
ATOM 2606 O O . THR A 1 327 ? 0.574 17.902 11.733 1.00 84.19 327 THR A O 1
ATOM 2609 N N . PHE A 1 328 ? -1.474 18.465 12.513 1.00 84.81 328 PHE A N 1
ATOM 2610 C CA . PHE A 1 328 ? -2.093 18.680 11.202 1.00 84.81 328 PHE A CA 1
ATOM 2611 C C . PHE A 1 328 ? -1.401 19.750 10.339 1.00 84.81 328 PHE A C 1
ATOM 2613 O O . PHE A 1 328 ? -1.464 19.676 9.118 1.00 84.81 328 PHE A O 1
ATOM 2620 N N . ASP A 1 329 ? -0.614 20.646 10.942 1.00 79.56 329 ASP A N 1
ATOM 2621 C CA . ASP A 1 329 ? 0.236 21.609 10.221 1.00 79.56 329 ASP A CA 1
ATOM 2622 C C . ASP A 1 329 ? 1.265 20.939 9.286 1.00 79.56 329 ASP A C 1
ATOM 2624 O O . ASP A 1 329 ? 1.787 21.568 8.369 1.00 79.56 329 ASP A O 1
ATOM 2628 N N . ASN A 1 330 ? 1.565 19.650 9.496 1.00 79.88 330 ASN A N 1
ATOM 2629 C CA . ASN A 1 330 ? 2.455 18.865 8.635 1.00 79.88 330 ASN A CA 1
ATOM 2630 C C . ASN A 1 330 ? 1.759 18.292 7.383 1.00 79.88 330 ASN A C 1
ATOM 2632 O O . ASN A 1 330 ? 2.417 17.629 6.577 1.00 79.88 330 ASN A O 1
ATOM 2636 N N . TYR A 1 331 ? 0.457 18.543 7.211 1.00 80.94 331 TYR A N 1
ATOM 2637 C CA . TYR A 1 331 ? -0.367 18.045 6.108 1.00 80.94 331 TYR A CA 1
ATOM 2638 C C . TYR A 1 331 ? -1.045 19.233 5.411 1.00 80.94 331 TYR A C 1
ATOM 2640 O O . TYR A 1 331 ? -2.233 19.478 5.609 1.00 80.94 331 TYR A O 1
ATOM 2648 N N . PRO A 1 332 ? -0.299 20.012 4.607 1.00 72.44 332 PRO A N 1
ATOM 2649 C CA . PRO A 1 332 ? -0.786 21.278 4.047 1.00 72.44 332 PRO A CA 1
ATOM 2650 C C . PRO A 1 332 ? -1.994 21.122 3.110 1.00 72.44 332 PRO A C 1
ATOM 2652 O O . PRO A 1 332 ? -2.659 22.100 2.784 1.00 72.44 332 PRO A O 1
ATOM 2655 N N . ASP A 1 333 ? -2.261 19.903 2.660 1.00 77.44 333 ASP A N 1
ATOM 2656 C CA . ASP A 1 333 ? -3.334 19.525 1.751 1.00 77.44 333 ASP A CA 1
ATOM 2657 C C . ASP A 1 333 ? -4.480 18.755 2.432 1.00 77.44 333 ASP A C 1
ATOM 2659 O O . ASP A 1 333 ? -5.519 18.536 1.814 1.00 77.44 333 ASP A O 1
ATOM 2663 N N . ILE A 1 334 ? -4.322 18.378 3.706 1.00 80.75 334 ILE A N 1
ATOM 2664 C CA . ILE A 1 334 ? -5.386 17.819 4.550 1.00 80.75 334 ILE A CA 1
ATOM 2665 C C . ILE A 1 334 ? -5.790 18.908 5.544 1.00 80.75 334 ILE A C 1
ATOM 2667 O O . ILE A 1 334 ? -5.267 19.001 6.653 1.00 80.75 334 ILE A O 1
ATOM 2671 N N . LEU A 1 335 ? -6.699 19.776 5.107 1.00 70.38 335 LEU A N 1
ATOM 2672 C CA . LEU A 1 335 ? -7.118 20.943 5.877 1.00 70.38 335 LEU A CA 1
ATOM 2673 C C . LEU A 1 335 ? -8.338 20.638 6.751 1.00 70.38 335 LEU A C 1
ATOM 2675 O O . LEU A 1 335 ? -9.229 19.889 6.354 1.00 70.38 335 LEU A O 1
ATOM 2679 N N . ALA A 1 336 ? -8.376 21.267 7.927 1.00 63.22 336 ALA A N 1
ATOM 2680 C CA . ALA A 1 336 ? -9.555 21.307 8.787 1.00 63.22 336 ALA A CA 1
ATOM 2681 C C . ALA A 1 336 ? -10.717 22.041 8.112 1.00 63.22 336 ALA A C 1
ATOM 2683 O O . ALA A 1 336 ? -10.513 22.987 7.342 1.00 63.22 336 ALA A O 1
ATOM 2684 N N . LEU A 1 337 ? -11.943 21.617 8.424 1.00 59.78 337 LEU A N 1
ATOM 2685 C CA . LEU A 1 337 ? -13.145 22.279 7.929 1.00 59.78 337 LEU A CA 1
ATOM 2686 C C . LEU A 1 337 ? -13.189 23.749 8.407 1.00 59.78 337 LEU A C 1
ATOM 2688 O O . LEU A 1 337 ? -12.906 24.030 9.576 1.00 59.78 337 LEU A O 1
ATOM 2692 N N . PRO A 1 338 ? -13.552 24.712 7.535 1.00 45.88 338 PRO A N 1
ATOM 2693 C CA . PRO A 1 338 ? -13.636 26.119 7.917 1.00 45.88 338 PRO A CA 1
ATOM 2694 C C . PRO A 1 338 ? -14.620 26.342 9.075 1.00 45.88 338 PRO A C 1
ATOM 2696 O O . PRO A 1 338 ? -15.782 25.949 8.987 1.00 45.88 338 PRO A O 1
ATOM 2699 N N . GLY A 1 339 ? -14.171 27.026 10.133 1.00 50.66 339 GLY A N 1
ATOM 2700 C CA . GLY A 1 339 ? -15.002 27.369 11.294 1.00 50.66 339 GLY A CA 1
ATOM 2701 C C . GLY A 1 339 ? -14.993 26.351 12.440 1.00 50.66 339 GLY A C 1
ATOM 2702 O O . GLY A 1 339 ? -15.783 26.511 13.368 1.00 50.66 339 GLY A O 1
ATOM 2703 N N . ASP A 1 340 ? -14.126 25.333 12.401 1.00 54.12 340 ASP A N 1
ATOM 2704 C CA . ASP A 1 340 ? -13.923 24.422 13.531 1.00 54.12 340 ASP A CA 1
ATOM 2705 C C . ASP A 1 340 ? -12.845 24.936 14.503 1.00 54.12 340 ASP A C 1
ATOM 2707 O O . ASP A 1 340 ? -11.657 25.007 14.175 1.00 54.12 340 ASP A O 1
ATOM 2711 N N . ASP A 1 341 ? -13.262 25.252 15.732 1.00 52.03 341 ASP A N 1
ATOM 2712 C CA . ASP A 1 341 ? -12.374 25.641 16.833 1.00 52.03 341 ASP A CA 1
ATOM 2713 C C . ASP A 1 341 ? -11.413 24.499 17.244 1.00 52.03 341 ASP A C 1
ATOM 2715 O O . ASP A 1 341 ? -10.377 24.757 17.865 1.00 52.03 341 ASP A O 1
ATOM 2719 N N . ASN A 1 342 ? -11.724 23.238 16.893 1.00 54.38 342 ASN A N 1
ATOM 2720 C CA . ASN A 1 342 ? -10.923 22.059 17.251 1.00 54.38 342 ASN A CA 1
ATOM 2721 C C . ASN A 1 342 ? -9.757 21.762 16.290 1.00 54.38 342 ASN A C 1
ATOM 2723 O O . ASN A 1 342 ? -8.867 20.992 16.659 1.00 54.38 342 ASN A O 1
ATOM 2727 N N . GLN A 1 343 ? -9.706 22.403 15.113 1.00 69.44 343 GLN A N 1
ATOM 2728 C CA . GLN A 1 343 ? -8.659 22.217 14.092 1.00 69.44 343 GLN A CA 1
ATOM 2729 C C . GLN A 1 343 ? -8.486 20.758 13.603 1.00 69.44 343 GLN A C 1
ATOM 2731 O O . GLN A 1 343 ? -7.395 20.390 13.160 1.00 69.44 343 GLN A O 1
ATOM 2736 N N . GLU A 1 344 ? -9.517 19.909 13.687 1.00 80.12 344 GLU A N 1
ATOM 2737 C CA . GLU A 1 344 ? -9.459 18.531 13.175 1.00 80.12 344 GLU A CA 1
ATOM 2738 C C . GLU A 1 344 ? -9.862 18.479 11.683 1.00 80.12 344 GLU A C 1
ATOM 2740 O O . GLU A 1 344 ? -10.751 19.225 11.271 1.00 80.12 344 GLU A O 1
ATOM 2745 N N . PRO A 1 345 ? -9.235 17.624 10.845 1.00 84.50 345 PRO A N 1
ATOM 2746 C CA . PRO A 1 345 ? -9.574 17.513 9.429 1.00 84.50 345 PRO A CA 1
ATOM 2747 C C . PRO A 1 345 ? -11.024 17.106 9.174 1.00 84.50 345 PRO A C 1
ATOM 2749 O O . PRO A 1 345 ? -11.710 17.774 8.411 1.00 84.50 345 PRO A O 1
ATOM 2752 N N . GLU A 1 346 ? -11.477 16.005 9.787 1.00 90.31 346 GLU A N 1
ATOM 2753 C CA . GLU A 1 346 ? -12.792 15.398 9.530 1.00 90.31 346 GLU A CA 1
ATOM 2754 C C . GLU A 1 346 ? -13.159 15.331 8.028 1.00 90.31 346 GLU A C 1
ATOM 2756 O O . GLU A 1 346 ? -14.258 15.720 7.638 1.00 90.31 346 GLU A O 1
ATOM 2761 N N . ILE A 1 347 ? -12.246 14.859 7.165 1.00 91.50 347 ILE A N 1
ATOM 2762 C CA . ILE A 1 347 ? -12.433 14.884 5.699 1.00 91.50 347 ILE A CA 1
ATOM 2763 C C . ILE A 1 347 ? -12.678 13.513 5.058 1.00 91.50 347 ILE A C 1
ATOM 2765 O O . ILE A 1 347 ? -13.270 13.449 3.980 1.00 91.50 347 ILE A O 1
ATOM 2769 N N . PHE A 1 348 ? -12.240 12.420 5.683 1.00 95.44 348 PHE A N 1
ATOM 2770 C CA . PHE A 1 348 ? -12.275 11.092 5.066 1.00 95.44 348 PHE A CA 1
ATOM 2771 C C . PHE A 1 348 ? -13.580 10.362 5.376 1.00 95.44 348 PHE A C 1
ATOM 2773 O O . PHE A 1 348 ? -14.057 10.382 6.512 1.00 95.44 348 PHE A O 1
ATOM 2780 N N . ASP A 1 349 ? -14.155 9.711 4.369 1.00 97.12 349 ASP A N 1
ATOM 2781 C CA . ASP A 1 349 ? -15.376 8.914 4.509 1.00 97.12 349 ASP A CA 1
ATOM 2782 C C . ASP A 1 349 ? -15.046 7.512 5.037 1.00 97.12 349 ASP A C 1
ATOM 2784 O O . ASP A 1 349 ? -15.799 6.941 5.832 1.00 97.12 349 ASP A O 1
ATOM 2788 N N . ILE A 1 350 ? -13.894 6.971 4.627 1.00 98.38 350 ILE A N 1
ATOM 2789 C CA . ILE A 1 350 ? -13.447 5.625 4.977 1.00 98.38 350 ILE A CA 1
ATOM 2790 C C . ILE A 1 350 ? -11.974 5.645 5.385 1.00 98.38 350 ILE A C 1
ATOM 2792 O O . ILE A 1 350 ? -11.136 6.259 4.725 1.00 98.38 350 ILE A O 1
ATOM 2796 N N . ILE A 1 351 ? -11.651 4.916 6.452 1.00 98.62 351 ILE A N 1
ATOM 2797 C CA . ILE A 1 351 ? -10.277 4.573 6.808 1.00 98.62 351 ILE A CA 1
ATOM 2798 C C . ILE A 1 351 ? -10.115 3.058 6.871 1.00 98.62 351 ILE A C 1
ATOM 2800 O O . ILE A 1 351 ? -10.858 2.374 7.577 1.00 98.62 351 ILE A O 1
ATOM 2804 N N . PHE A 1 352 ? -9.095 2.559 6.183 1.00 98.38 352 PHE A N 1
ATOM 2805 C CA . PHE A 1 352 ? -8.589 1.196 6.311 1.00 98.38 352 PHE A CA 1
ATOM 2806 C C . PHE A 1 352 ? -7.163 1.267 6.828 1.00 98.38 352 PHE A C 1
ATOM 2808 O O . PHE A 1 352 ? -6.390 2.052 6.290 1.00 98.38 352 PHE A O 1
ATOM 2815 N N . THR A 1 353 ? -6.799 0.511 7.866 1.00 96.75 353 THR A N 1
ATOM 2816 C CA . THR A 1 353 ? -5.426 0.604 8.379 1.00 96.75 353 THR A CA 1
ATOM 2817 C C . THR A 1 353 ? -4.982 -0.560 9.261 1.00 96.75 353 THR A C 1
ATOM 2819 O O . THR A 1 353 ? -5.786 -1.251 9.893 1.00 96.75 353 THR A O 1
ATOM 2822 N N . ASN A 1 354 ? -3.665 -0.743 9.348 1.00 94.00 354 ASN A N 1
ATOM 2823 C CA . ASN A 1 354 ? -2.999 -1.644 10.283 1.00 94.00 354 ASN A CA 1
ATOM 2824 C C . ASN A 1 354 ? -1.830 -0.899 10.961 1.00 94.00 354 ASN A C 1
ATOM 2826 O O . ASN A 1 354 ? -0.725 -0.863 10.416 1.00 94.00 354 ASN A O 1
ATOM 2830 N N . PRO A 1 355 ? -2.055 -0.247 12.117 1.00 91.69 355 PRO A N 1
ATOM 2831 C CA . PRO A 1 355 ? -1.015 0.526 12.785 1.00 91.69 355 PRO A CA 1
ATOM 2832 C C . PRO A 1 355 ? 0.088 -0.385 13.353 1.00 91.69 355 PRO A C 1
ATOM 2834 O O . PRO A 1 355 ? -0.179 -1.530 13.715 1.00 91.69 355 PRO A O 1
ATOM 2837 N N . PRO A 1 356 ? 1.326 0.115 13.519 1.00 86.12 356 PRO A N 1
ATOM 2838 C CA . PRO A 1 356 ? 2.421 -0.695 14.046 1.00 86.12 356 PRO A CA 1
ATOM 2839 C C . PRO A 1 356 ? 2.177 -1.123 15.501 1.00 86.12 356 PRO A C 1
ATOM 2841 O O . PRO A 1 356 ? 1.724 -0.325 16.326 1.00 86.12 356 PRO A O 1
ATOM 2844 N N . PHE A 1 357 ? 2.547 -2.368 15.827 1.00 82.50 357 PHE A N 1
ATOM 2845 C CA . PHE A 1 357 ? 2.259 -2.968 17.131 1.00 82.50 357 PHE A CA 1
ATOM 2846 C C . PHE A 1 357 ? 3.356 -2.793 18.188 1.00 82.50 357 PHE A C 1
ATOM 2848 O O . PHE A 1 357 ? 4.548 -2.697 17.889 1.00 82.50 357 PHE A O 1
ATOM 2855 N N . GLY A 1 358 ? 2.949 -2.833 19.459 1.00 70.94 358 GLY A N 1
ATOM 2856 C CA . GLY A 1 358 ? 3.816 -3.162 20.599 1.00 70.94 358 GLY A CA 1
ATOM 2857 C C . GLY A 1 358 ? 4.727 -2.036 21.095 1.00 70.94 358 GLY A C 1
ATOM 2858 O O . GLY A 1 358 ? 5.443 -2.211 22.081 1.00 70.94 358 GLY A O 1
ATOM 2859 N N . SER A 1 359 ? 4.682 -0.863 20.462 1.00 80.50 359 SER A N 1
ATOM 2860 C CA . SER A 1 359 ? 5.429 0.313 20.911 1.00 80.50 359 SER A CA 1
ATOM 2861 C C . SER A 1 359 ? 4.652 1.074 21.984 1.00 80.50 359 SER A C 1
ATOM 2863 O O . SER A 1 359 ? 3.522 1.510 21.766 1.00 80.50 359 SER A O 1
ATOM 2865 N N . LEU A 1 360 ? 5.271 1.269 23.151 1.00 79.31 360 LEU A N 1
ATOM 2866 C CA . LEU A 1 360 ? 4.716 2.090 24.226 1.00 79.31 360 LEU A CA 1
ATOM 2867 C C . LEU A 1 360 ? 5.165 3.542 24.075 1.00 79.31 360 LEU A C 1
ATOM 2869 O O . LEU A 1 360 ? 6.350 3.860 24.177 1.00 79.31 360 LEU A O 1
ATOM 2873 N N . MET A 1 361 ? 4.200 4.436 23.897 1.00 81.12 361 MET A N 1
ATOM 2874 C CA . MET A 1 361 ? 4.428 5.873 23.846 1.00 81.12 361 MET A CA 1
ATOM 2875 C C . MET A 1 361 ? 4.382 6.452 25.254 1.00 81.12 361 MET A C 1
ATOM 2877 O O . MET A 1 361 ? 3.448 6.193 26.020 1.00 81.12 361 MET A O 1
ATOM 2881 N N . ARG A 1 362 ? 5.417 7.212 25.613 1.00 81.56 362 ARG A N 1
ATOM 2882 C CA . ARG A 1 362 ? 5.484 7.965 26.870 1.00 81.56 362 ARG A CA 1
ATOM 2883 C C . ARG A 1 362 ? 4.786 9.318 26.717 1.00 81.56 362 ARG A C 1
ATOM 2885 O O . ARG A 1 362 ? 4.555 9.802 25.610 1.00 81.56 362 ARG A O 1
ATOM 2892 N N . GLU A 1 363 ? 4.396 9.907 27.841 1.00 76.94 363 GLU A N 1
ATOM 2893 C CA . GLU A 1 363 ? 3.610 11.143 27.870 1.00 76.94 363 GLU A CA 1
ATOM 2894 C C . GLU A 1 363 ? 4.302 12.341 27.194 1.00 76.94 363 GLU A C 1
ATOM 2896 O O . GLU A 1 363 ? 3.639 13.124 26.516 1.00 76.94 363 GLU A O 1
ATOM 2901 N N . ASP A 1 364 ? 5.614 12.471 27.371 1.00 75.12 364 ASP A N 1
ATOM 2902 C CA . ASP A 1 364 ? 6.469 13.486 26.752 1.00 75.12 364 ASP A CA 1
ATOM 2903 C C . ASP A 1 364 ? 6.479 13.370 25.223 1.00 75.12 364 ASP A C 1
ATOM 2905 O O . ASP A 1 364 ? 6.191 14.349 24.538 1.00 75.12 364 ASP A O 1
ATOM 2909 N N . ALA A 1 365 ? 6.695 12.162 24.694 1.00 74.44 365 ALA A N 1
ATOM 2910 C CA . ALA A 1 365 ? 6.637 11.900 23.257 1.00 74.44 365 ALA A CA 1
ATOM 2911 C C . ALA A 1 365 ? 5.244 12.206 22.679 1.00 74.44 365 ALA A C 1
ATOM 2913 O O . ALA A 1 365 ? 5.123 12.871 21.653 1.00 74.44 365 ALA A O 1
ATOM 2914 N N . ARG A 1 366 ? 4.168 11.809 23.375 1.00 77.88 366 ARG A N 1
ATOM 2915 C CA . ARG A 1 366 ? 2.786 12.082 22.942 1.00 77.88 366 ARG A CA 1
ATOM 2916 C C . ARG A 1 366 ? 2.497 13.581 22.816 1.00 77.88 366 ARG A C 1
ATOM 2918 O O . ARG A 1 366 ? 1.850 13.986 21.855 1.00 77.88 366 ARG A O 1
ATOM 2925 N N . LYS A 1 367 ? 2.989 14.397 23.756 1.00 76.00 367 LYS A N 1
ATOM 2926 C CA . LYS A 1 367 ? 2.831 15.863 23.732 1.00 76.00 367 LYS A CA 1
ATOM 2927 C C . LYS A 1 367 ? 3.553 16.523 22.552 1.00 76.00 367 LYS A C 1
ATOM 2929 O O . LYS A 1 367 ? 3.143 17.605 22.148 1.00 76.00 367 LYS A O 1
ATOM 2934 N N . MET A 1 368 ? 4.598 15.890 22.014 1.00 73.44 368 MET A N 1
ATOM 2935 C CA . MET A 1 368 ? 5.330 16.371 20.835 1.00 73.44 368 MET A CA 1
ATOM 2936 C C . MET A 1 368 ? 4.689 15.939 19.509 1.00 73.44 368 MET A C 1
ATOM 2938 O O . MET A 1 368 ? 4.835 16.643 18.517 1.00 73.44 368 MET A O 1
ATOM 2942 N N . LEU A 1 369 ? 3.988 14.800 19.485 1.00 72.62 369 LEU A N 1
ATOM 2943 C CA . LEU A 1 369 ? 3.349 14.272 18.276 1.00 72.62 369 LEU A CA 1
ATOM 2944 C C . LEU A 1 369 ? 2.072 15.047 17.927 1.00 72.62 369 LEU A C 1
ATOM 2946 O O . LEU A 1 369 ? 1.886 15.447 16.785 1.00 72.62 369 LEU A O 1
ATOM 2950 N N . GLY A 1 370 ? 1.206 15.332 18.903 1.00 71.56 370 GLY A N 1
ATOM 2951 C CA . GLY A 1 370 ? -0.009 16.092 18.627 1.00 71.56 370 GLY A CA 1
ATOM 2952 C C . GLY A 1 370 ? -0.974 16.217 19.798 1.00 71.56 370 GLY A C 1
ATOM 2953 O O . GLY A 1 370 ? -0.689 15.823 20.931 1.00 71.56 370 GLY A O 1
ATOM 2954 N N . ARG A 1 371 ? -2.148 16.789 19.514 1.00 78.81 371 ARG A N 1
ATOM 2955 C CA . ARG A 1 371 ? -3.242 16.924 20.482 1.00 78.81 371 ARG A CA 1
ATOM 2956 C C . ARG A 1 371 ? -4.027 15.612 20.549 1.00 78.81 371 ARG A C 1
ATOM 2958 O O . ARG A 1 371 ? -4.927 15.389 19.748 1.00 78.81 371 ARG A O 1
ATOM 2965 N N . PHE A 1 372 ? -3.654 14.766 21.507 1.00 86.56 372 PHE A N 1
ATOM 2966 C CA . PHE A 1 372 ? -4.323 13.500 21.810 1.00 86.56 372 PHE A CA 1
ATOM 2967 C C . PHE A 1 372 ? -5.002 13.560 23.181 1.00 86.56 372 PHE A C 1
ATOM 2969 O O . PHE A 1 372 ? -4.375 13.894 24.191 1.00 86.56 372 PHE A O 1
ATOM 2976 N N . THR A 1 373 ? -6.276 13.197 23.224 1.00 87.44 373 THR A N 1
ATOM 2977 C CA . THR A 1 373 ? -7.116 13.109 24.422 1.00 87.44 373 THR A CA 1
ATOM 2978 C C . THR A 1 373 ? -7.268 11.669 24.921 1.00 87.44 373 THR A C 1
ATOM 2980 O O . THR A 1 373 ? -7.561 11.447 26.104 1.00 87.44 373 THR A O 1
ATOM 2983 N N . ILE A 1 374 ? -7.011 10.677 24.061 1.00 83.62 374 ILE A N 1
ATOM 2984 C CA . ILE A 1 374 ? -7.159 9.261 24.376 1.00 83.62 374 ILE A CA 1
ATOM 2985 C C . ILE A 1 374 ? -6.223 8.842 25.512 1.00 83.62 374 ILE A C 1
ATOM 2987 O O . ILE A 1 374 ? -5.095 9.321 25.668 1.00 83.62 374 ILE A O 1
ATOM 2991 N N . GLY A 1 375 ? -6.724 7.948 26.368 1.00 81.88 375 GLY A N 1
ATOM 2992 C CA . GLY A 1 375 ? -5.988 7.427 27.521 1.00 81.88 375 GLY A CA 1
ATOM 2993 C C . GLY A 1 375 ? -5.882 8.373 28.727 1.00 81.88 375 GLY A C 1
ATOM 2994 O O . GLY A 1 375 ? -5.354 7.968 29.766 1.00 81.88 375 GLY A O 1
ATOM 2995 N N . GLY A 1 376 ? -6.420 9.596 28.650 1.00 82.81 376 GLY A N 1
ATOM 2996 C CA . GLY A 1 376 ? -6.532 10.516 29.786 1.00 82.81 376 GLY A CA 1
ATOM 2997 C C . GLY A 1 376 ? -5.187 10.805 30.469 1.00 82.81 376 GLY A C 1
ATOM 2998 O O . GLY A 1 376 ? -4.225 11.229 29.829 1.00 82.81 376 GLY A O 1
ATOM 2999 N N . LYS A 1 377 ? -5.108 10.558 31.787 1.00 80.31 377 LYS A N 1
ATOM 3000 C CA . LYS A 1 3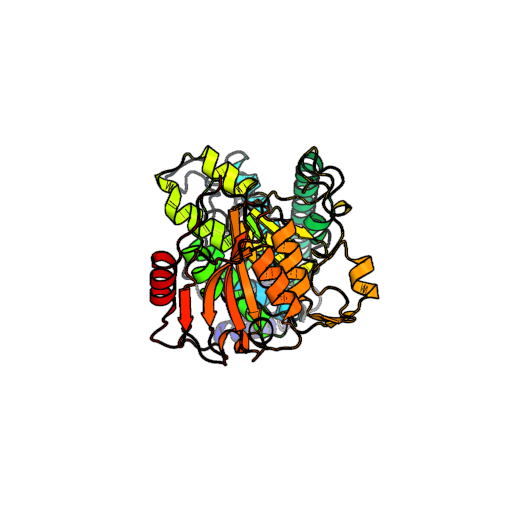77 ? -3.912 10.811 32.623 1.00 80.31 377 LYS A CA 1
ATOM 3001 C C . LYS A 1 377 ? -2.883 9.664 32.629 1.00 80.31 377 LYS A C 1
ATOM 3003 O O . LYS A 1 377 ? -2.017 9.622 33.502 1.00 80.31 377 LYS A O 1
ATOM 3008 N N . LYS A 1 378 ? -2.986 8.685 31.723 1.00 82.00 378 LYS A N 1
ATOM 3009 C CA . LYS A 1 378 ? -2.014 7.583 31.635 1.00 82.00 378 LYS A CA 1
ATOM 3010 C C . LYS A 1 378 ? -0.634 8.113 31.227 1.00 82.00 378 LYS A C 1
ATOM 3012 O O . LYS A 1 378 ? -0.510 8.826 30.238 1.00 82.00 378 LYS A O 1
ATOM 3017 N N . LYS A 1 379 ? 0.403 7.699 31.968 1.00 82.00 379 LYS A N 1
ATOM 3018 C CA . LYS A 1 379 ? 1.813 8.048 31.696 1.00 82.00 379 LYS A CA 1
ATOM 3019 C C . LYS A 1 379 ? 2.376 7.381 30.440 1.00 82.00 379 LYS A C 1
ATOM 3021 O O . LYS A 1 379 ? 3.343 7.868 29.862 1.00 82.00 379 LYS A O 1
ATOM 3026 N N . SER A 1 380 ? 1.806 6.241 30.056 1.00 83.56 380 SER A N 1
ATOM 3027 C CA . SER A 1 380 ? 2.167 5.536 28.835 1.00 83.56 380 SER A CA 1
ATOM 3028 C C . SER A 1 380 ? 0.948 4.858 28.226 1.00 83.56 380 SER A C 1
ATOM 3030 O O . SER A 1 380 ? 0.073 4.375 28.955 1.00 83.56 380 SER A O 1
ATOM 3032 N N . LEU A 1 381 ? 0.895 4.864 26.897 1.00 85.56 381 LEU A N 1
ATOM 3033 C CA . LEU A 1 381 ? -0.159 4.259 26.097 1.00 85.56 381 LEU A CA 1
ATOM 3034 C C . LEU A 1 381 ? 0.452 3.450 24.949 1.00 85.56 381 LEU A C 1
ATOM 3036 O O . LEU A 1 381 ? 1.492 3.849 24.422 1.00 85.56 381 LEU A O 1
ATOM 3040 N N . PRO A 1 382 ? -0.189 2.345 24.544 1.00 87.88 382 PRO A N 1
ATOM 3041 C CA . PRO A 1 382 ? 0.147 1.673 23.295 1.00 87.88 382 PRO A CA 1
ATOM 3042 C C . PRO A 1 382 ? -0.040 2.625 22.102 1.00 87.88 382 PRO A C 1
ATOM 3044 O O . PRO A 1 382 ? -0.982 3.425 22.097 1.00 87.88 382 PRO A O 1
ATOM 3047 N N . LEU A 1 383 ? 0.844 2.559 21.105 1.00 88.06 383 LEU A N 1
ATOM 3048 C CA . LEU A 1 383 ? 0.783 3.397 19.901 1.00 88.06 383 LEU A CA 1
ATOM 3049 C C . LEU A 1 383 ? -0.546 3.227 19.150 1.00 88.06 383 LEU A C 1
ATOM 3051 O O . LEU A 1 383 ? -1.106 4.203 18.659 1.00 88.06 383 LEU A O 1
ATOM 3055 N N . GLU A 1 384 ? -1.105 2.021 19.153 1.00 89.94 384 GLU A N 1
ATOM 3056 C CA . GLU A 1 384 ? -2.380 1.669 18.526 1.00 89.94 384 GLU A CA 1
ATOM 3057 C C . GLU A 1 384 ? -3.552 2.466 19.126 1.00 89.94 384 GLU A C 1
ATOM 3059 O O . GLU A 1 384 ? -4.535 2.746 18.444 1.00 89.94 384 GLU A O 1
ATOM 3064 N N . ALA A 1 385 ? -3.452 2.891 20.393 1.00 90.81 385 ALA A N 1
ATOM 3065 C CA . ALA A 1 385 ? -4.438 3.794 20.984 1.00 90.81 385 ALA A CA 1
ATOM 3066 C C . ALA A 1 385 ? -4.367 5.193 20.348 1.00 90.81 385 ALA A C 1
ATOM 3068 O O . ALA A 1 385 ? -5.398 5.776 20.029 1.00 90.81 385 ALA A O 1
ATOM 3069 N N . LEU A 1 386 ? -3.162 5.723 20.117 1.00 91.81 386 LEU A N 1
ATOM 3070 C CA . LEU A 1 386 ? -2.999 7.006 19.423 1.00 91.81 386 LEU A CA 1
ATOM 3071 C C . LEU A 1 386 ? -3.433 6.904 17.959 1.00 91.81 386 LEU A C 1
ATOM 3073 O O . LEU A 1 386 ? -4.050 7.830 17.442 1.00 91.81 386 LEU A O 1
ATOM 3077 N N . ALA A 1 387 ? -3.171 5.763 17.316 1.00 93.19 387 ALA A N 1
ATOM 3078 C CA . ALA A 1 387 ? -3.648 5.477 15.968 1.00 93.19 387 ALA A CA 1
ATOM 3079 C C . ALA A 1 387 ? -5.182 5.509 15.883 1.00 93.19 387 ALA A C 1
ATOM 3081 O O . ALA A 1 387 ? -5.718 6.127 14.967 1.00 93.19 387 ALA A O 1
ATOM 3082 N N . LEU A 1 388 ? -5.892 4.916 16.853 1.00 94.56 388 LEU A N 1
ATOM 3083 C CA . LEU A 1 388 ? -7.358 4.968 16.925 1.00 94.56 388 LEU A CA 1
ATOM 3084 C C . LEU A 1 388 ? -7.888 6.402 17.009 1.00 94.56 388 LEU A C 1
ATOM 3086 O O . LEU A 1 388 ? -8.809 6.758 16.275 1.00 94.56 388 LEU A O 1
ATOM 3090 N N . GLU A 1 389 ? -7.302 7.233 17.876 1.00 93.94 389 GLU A N 1
ATOM 3091 C CA . GLU A 1 389 ? -7.692 8.642 17.960 1.00 93.94 389 GLU A CA 1
ATOM 3092 C C . GLU A 1 389 ? -7.377 9.381 16.660 1.00 93.94 389 GLU A C 1
ATOM 3094 O O . GLU A 1 389 ? -8.252 10.055 16.126 1.00 93.94 389 GLU A O 1
ATOM 3099 N N . ARG A 1 390 ? -6.186 9.187 16.082 1.00 93.81 390 ARG A N 1
ATOM 3100 C CA . ARG A 1 390 ? -5.811 9.813 14.808 1.00 93.81 390 ARG A CA 1
ATOM 3101 C C . ARG A 1 390 ? -6.783 9.449 13.681 1.00 93.81 390 ARG A C 1
ATOM 3103 O O . ARG A 1 390 ? -7.196 10.336 12.938 1.00 93.81 390 ARG A O 1
ATOM 3110 N N . CYS A 1 391 ? -7.195 8.184 13.582 1.00 96.12 391 CYS A N 1
ATOM 3111 C CA . CYS A 1 391 ? -8.214 7.752 12.621 1.00 96.12 391 CYS A CA 1
ATOM 3112 C C . CYS A 1 391 ? -9.547 8.476 12.861 1.00 96.12 391 CYS A C 1
ATOM 3114 O O . CYS A 1 391 ? -10.162 8.971 11.922 1.00 96.12 391 CYS A O 1
ATOM 3116 N N . CYS A 1 392 ? -9.973 8.599 14.121 1.00 94.38 392 CYS A N 1
ATOM 3117 C CA . CYS A 1 392 ? -11.185 9.334 14.476 1.00 94.38 392 CYS A CA 1
ATOM 3118 C C . CYS A 1 392 ? -11.108 10.822 14.084 1.00 94.38 392 CYS A C 1
ATOM 3120 O O . CYS A 1 392 ? -12.104 11.366 13.616 1.00 94.38 392 CYS A O 1
ATOM 3122 N N . GLN A 1 393 ? -9.954 11.478 14.234 1.00 92.75 393 GLN A N 1
ATOM 3123 C CA . GLN A 1 393 ? -9.773 12.891 13.862 1.00 92.75 393 GLN A CA 1
ATOM 3124 C C . GLN A 1 393 ? -9.774 13.112 12.337 1.00 92.75 393 GLN A C 1
ATOM 3126 O O . GLN A 1 393 ? -10.198 14.159 11.854 1.00 92.75 393 GLN A O 1
ATOM 3131 N N . PHE A 1 394 ? -9.315 12.125 11.560 1.00 94.25 394 PHE A N 1
ATOM 3132 C CA . PHE A 1 394 ? -9.362 12.173 10.095 1.00 94.25 394 PHE A CA 1
ATOM 3133 C C . PHE A 1 394 ? -10.753 11.876 9.521 1.00 94.25 394 PHE A C 1
ATOM 3135 O O . PHE A 1 394 ? -11.102 12.414 8.468 1.00 94.25 394 PHE A O 1
ATOM 3142 N N . LEU A 1 395 ? -11.542 11.032 10.192 1.00 95.19 395 LEU A N 1
ATOM 3143 C CA . LEU A 1 395 ? -12.871 10.637 9.728 1.00 95.19 395 LEU A CA 1
ATOM 3144 C C . LEU A 1 395 ? -13.887 11.769 9.849 1.00 95.19 395 LEU A C 1
ATOM 3146 O O . LEU A 1 395 ? -14.008 12.418 10.891 1.00 95.19 395 LEU A O 1
ATOM 3150 N N . LYS A 1 396 ? -14.707 11.924 8.813 1.00 93.69 396 LYS A N 1
ATOM 3151 C CA . LYS A 1 396 ? -15.983 12.633 8.897 1.00 93.69 396 LYS A CA 1
ATOM 3152 C C . LYS A 1 396 ? -16.900 11.955 9.906 1.00 93.69 396 LYS A C 1
ATOM 3154 O O . LYS A 1 396 ? -16.824 10.750 10.161 1.00 93.69 396 LYS A O 1
ATOM 3159 N N . LYS A 1 397 ? -17.841 12.723 10.440 1.00 91.81 397 LYS A N 1
ATOM 3160 C CA . LYS A 1 397 ? -18.994 12.176 11.164 1.00 91.81 397 LYS A CA 1
ATOM 3161 C C . LYS A 1 397 ? -19.734 11.159 10.291 1.00 91.81 397 LYS A C 1
ATOM 3163 O O . LYS A 1 397 ? -19.953 11.406 9.112 1.00 91.81 397 LYS A O 1
ATOM 3168 N N . GLY A 1 398 ? -20.086 10.009 10.860 1.00 93.31 398 GLY A N 1
ATOM 3169 C CA . GLY A 1 398 ? -20.673 8.890 10.116 1.00 93.31 398 GLY A CA 1
ATOM 3170 C C . GLY A 1 398 ? -19.669 8.059 9.308 1.00 93.31 398 GLY A C 1
ATOM 3171 O O . GLY A 1 398 ? -20.049 6.997 8.813 1.00 93.31 398 GLY A O 1
ATOM 3172 N N . GLY A 1 399 ? -18.406 8.490 9.209 1.00 96.25 399 GLY A N 1
ATOM 3173 C CA . GLY A 1 399 ? -17.353 7.793 8.475 1.00 96.25 399 GLY A CA 1
ATOM 3174 C C . GLY A 1 399 ? -17.017 6.423 9.066 1.00 96.25 399 GLY A C 1
ATOM 3175 O O . GLY A 1 399 ? -17.217 6.167 10.259 1.00 96.25 399 GLY A O 1
ATOM 3176 N N . LYS A 1 400 ? -16.514 5.527 8.218 1.00 98.00 400 LYS A N 1
ATOM 3177 C CA . LYS A 1 400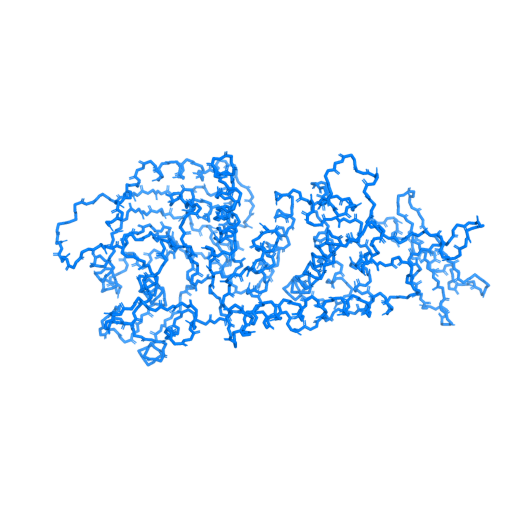 ? -16.284 4.110 8.530 1.00 98.00 400 LYS A CA 1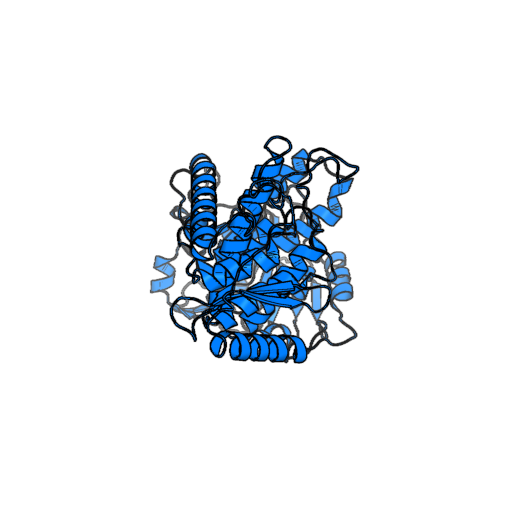
ATOM 3178 C C . LYS A 1 400 ? -14.799 3.836 8.754 1.00 98.00 400 LYS A C 1
ATOM 3180 O O . LYS A 1 400 ? -13.952 4.342 8.029 1.00 98.00 400 LYS A O 1
ATOM 3185 N N . LEU A 1 401 ? -14.483 2.995 9.729 1.00 98.44 401 LEU A N 1
ATOM 3186 C CA . LEU A 1 401 ? -13.126 2.560 10.048 1.00 98.44 401 LEU A CA 1
ATOM 3187 C C . LEU A 1 401 ? -13.060 1.037 10.038 1.00 98.44 401 LEU A C 1
ATOM 3189 O O . LEU A 1 401 ? -13.821 0.398 10.760 1.00 98.44 401 LEU A O 1
ATOM 3193 N N . ALA A 1 402 ? -12.108 0.473 9.308 1.00 98.38 402 ALA A N 1
ATOM 3194 C CA . ALA A 1 402 ? -11.661 -0.902 9.474 1.00 98.38 402 ALA A CA 1
ATOM 3195 C C . ALA A 1 402 ? -10.192 -0.890 9.915 1.00 98.38 402 ALA A C 1
ATOM 3197 O O . ALA A 1 402 ? -9.329 -0.341 9.231 1.00 98.38 402 ALA A O 1
ATOM 3198 N N . ILE A 1 403 ? -9.916 -1.454 11.090 1.00 97.56 403 ILE A N 1
ATOM 3199 C CA . ILE A 1 403 ? -8.600 -1.382 11.728 1.00 97.56 403 ILE A CA 1
ATOM 3200 C C . ILE A 1 403 ? -8.198 -2.722 12.335 1.00 97.56 403 ILE A C 1
ATOM 3202 O O . ILE A 1 403 ? -8.983 -3.357 13.042 1.00 97.56 403 ILE A O 1
ATOM 3206 N N . VAL A 1 404 ? -6.959 -3.142 12.085 1.00 95.56 404 VAL A N 1
ATOM 3207 C CA . VAL A 1 404 ? -6.364 -4.304 12.757 1.00 95.56 404 VAL A CA 1
ATOM 3208 C C . VAL A 1 404 ? -5.839 -3.877 14.126 1.00 95.56 404 VAL A C 1
ATOM 3210 O O . VAL A 1 404 ? -5.086 -2.912 14.243 1.00 95.56 404 VAL A O 1
ATOM 3213 N N . LEU A 1 405 ? -6.235 -4.591 15.179 1.00 93.31 405 LEU A N 1
ATOM 3214 C CA . LEU A 1 405 ? -5.808 -4.320 16.552 1.00 93.31 405 LEU A CA 1
ATOM 3215 C C . LEU A 1 405 ? -5.362 -5.610 17.251 1.00 93.31 405 LEU A C 1
ATOM 3217 O O . LEU A 1 405 ? -5.987 -6.652 17.052 1.00 93.31 405 LEU A O 1
ATOM 3221 N N . PRO A 1 406 ? -4.349 -5.564 18.131 1.00 91.50 406 PRO A N 1
ATOM 3222 C CA . PRO A 1 406 ? -4.062 -6.670 19.039 1.00 91.50 406 PRO A CA 1
ATOM 3223 C C . PRO A 1 406 ? -5.245 -6.950 19.976 1.00 91.50 406 PRO A C 1
ATOM 3225 O O . PRO A 1 406 ? -5.854 -6.022 20.516 1.00 91.50 406 PRO A O 1
ATOM 3228 N N . ASP A 1 407 ? -5.521 -8.224 20.269 1.00 89.56 407 ASP A N 1
ATOM 3229 C CA . ASP A 1 407 ? -6.611 -8.621 21.182 1.00 89.56 407 ASP A CA 1
ATOM 3230 C C . ASP A 1 407 ? -6.451 -7.987 22.578 1.00 89.56 407 ASP A C 1
ATOM 3232 O O . ASP A 1 407 ? -7.429 -7.680 23.266 1.00 89.56 407 ASP A O 1
ATOM 3236 N N . GLY A 1 408 ? -5.208 -7.705 22.984 1.00 85.81 408 GLY A N 1
ATOM 3237 C CA . GLY A 1 408 ? -4.900 -6.992 24.221 1.00 85.81 408 GLY A CA 1
ATOM 3238 C C . GLY A 1 408 ? -5.550 -5.605 24.308 1.00 85.81 408 GLY A C 1
ATOM 3239 O O . GLY A 1 408 ? -5.974 -5.209 25.395 1.00 85.81 408 GLY A O 1
ATOM 3240 N N . ASN A 1 409 ? -5.702 -4.888 23.188 1.00 85.00 409 ASN A N 1
ATOM 3241 C CA . ASN A 1 409 ? -6.385 -3.590 23.135 1.00 85.00 409 ASN A CA 1
ATOM 3242 C C . ASN A 1 409 ? -7.883 -3.730 23.460 1.00 85.00 409 ASN A C 1
ATOM 3244 O O . ASN A 1 409 ? -8.482 -2.863 24.104 1.00 85.00 409 ASN A O 1
ATOM 3248 N N . LEU A 1 410 ? -8.476 -4.860 23.074 1.00 83.94 410 LEU A N 1
ATOM 3249 C CA . LEU A 1 410 ? -9.891 -5.160 23.269 1.00 83.94 410 LEU A CA 1
ATOM 3250 C C . LEU A 1 410 ? -10.180 -5.749 24.659 1.00 83.94 410 LEU A C 1
ATOM 3252 O O . LEU A 1 410 ? -11.218 -5.438 25.238 1.00 83.94 410 LEU A O 1
ATOM 3256 N N . ALA A 1 411 ? -9.258 -6.528 25.233 1.00 83.88 411 ALA A N 1
ATOM 3257 C CA . ALA A 1 411 ? -9.511 -7.287 26.462 1.00 83.88 411 ALA A CA 1
ATOM 3258 C C . ALA A 1 411 ? -8.853 -6.709 27.729 1.00 83.88 411 ALA A C 1
ATOM 3260 O O . ALA A 1 411 ? -9.459 -6.711 28.803 1.00 83.88 411 ALA A O 1
ATOM 3261 N N . ASN A 1 412 ? -7.622 -6.189 27.649 1.00 85.38 412 ASN A N 1
ATOM 3262 C CA . ASN A 1 412 ? -6.830 -5.932 28.857 1.00 85.38 412 ASN A CA 1
ATOM 3263 C C . ASN A 1 412 ? -7.423 -4.799 29.709 1.00 85.38 412 ASN A C 1
ATOM 3265 O O . ASN A 1 412 ? -7.860 -3.765 29.200 1.00 85.38 412 ASN A O 1
ATOM 3269 N N . SER A 1 413 ? -7.418 -4.946 31.034 1.00 82.69 413 SER A N 1
ATOM 3270 C CA . SER A 1 413 ? -7.964 -3.935 31.957 1.00 82.69 413 SER A CA 1
ATOM 3271 C C . SER A 1 413 ? -7.170 -2.621 31.938 1.00 82.69 413 SER A C 1
ATOM 3273 O O . SER A 1 413 ? -7.733 -1.536 32.097 1.00 82.69 413 SER A O 1
ATOM 3275 N N . ASN A 1 414 ? -5.863 -2.687 31.667 1.00 80.88 414 ASN A N 1
ATOM 3276 C CA . ASN A 1 414 ? -4.981 -1.521 31.596 1.00 80.88 414 ASN A CA 1
ATOM 3277 C C . ASN A 1 414 ? -5.308 -0.563 30.430 1.00 80.88 414 ASN A C 1
ATOM 3279 O O . ASN A 1 414 ? -4.895 0.594 30.488 1.00 80.88 414 ASN A O 1
ATOM 3283 N N . VAL A 1 415 ? -6.076 -0.989 29.427 1.00 84.62 415 VAL A N 1
ATOM 3284 C CA . VAL A 1 415 ? -6.523 -0.159 28.294 1.00 84.62 415 VAL A CA 1
ATOM 3285 C C . VAL A 1 415 ? -8.023 0.164 28.356 1.00 84.62 415 VAL A C 1
ATOM 3287 O O . VAL A 1 415 ? -8.576 0.715 27.412 1.00 84.62 415 VAL A O 1
ATOM 3290 N N . GLN A 1 416 ? -8.693 -0.069 29.495 1.00 89.06 416 GLN A N 1
ATOM 3291 C CA . GLN A 1 416 ? -10.116 0.270 29.673 1.00 89.06 416 GLN A CA 1
ATOM 3292 C C . GLN A 1 416 ? -10.427 1.744 29.363 1.00 89.06 416 GLN A C 1
ATOM 3294 O O . GLN A 1 416 ? -11.463 2.043 28.781 1.00 89.06 416 GLN A O 1
ATOM 3299 N N . VAL A 1 417 ? -9.522 2.668 29.706 1.00 89.81 417 VAL A N 1
ATOM 3300 C CA . VAL A 1 417 ? -9.690 4.104 29.407 1.00 89.81 417 VAL A CA 1
ATOM 3301 C C . VAL A 1 417 ? -9.744 4.363 27.897 1.00 89.81 417 VAL A C 1
ATOM 3303 O O . VAL A 1 417 ? -10.506 5.217 27.458 1.00 89.81 417 VAL A O 1
ATOM 3306 N N . VAL A 1 418 ? -8.979 3.604 27.106 1.00 89.88 418 VAL A N 1
ATOM 3307 C CA . VAL A 1 418 ? -8.997 3.668 25.636 1.00 89.88 418 VAL A CA 1
ATOM 3308 C C . VAL A 1 418 ? -10.342 3.165 25.115 1.00 89.88 418 VAL A C 1
ATOM 3310 O O . VAL A 1 418 ? -10.958 3.838 24.298 1.00 89.88 418 VAL A O 1
ATOM 3313 N N . ARG A 1 419 ? -10.848 2.040 25.640 1.00 91.19 419 ARG A N 1
ATOM 3314 C CA . ARG A 1 419 ? -12.170 1.508 25.262 1.00 91.19 419 ARG A CA 1
ATOM 3315 C C . ARG A 1 419 ? -13.316 2.451 25.609 1.00 91.19 419 ARG A C 1
ATOM 3317 O O . ARG A 1 419 ? -14.217 2.608 24.799 1.00 91.19 419 ARG A O 1
ATOM 3324 N N . ASN A 1 420 ? -13.278 3.082 26.781 1.00 90.50 420 ASN A N 1
ATOM 3325 C CA . ASN A 1 420 ? -14.297 4.057 27.174 1.00 90.50 420 ASN A CA 1
ATOM 3326 C C . ASN A 1 420 ? -14.306 5.244 26.204 1.00 90.50 420 ASN A C 1
ATOM 3328 O O . ASN A 1 420 ? -15.351 5.571 25.659 1.00 90.50 420 ASN A O 1
ATOM 3332 N N . TRP A 1 421 ? -13.131 5.817 25.919 1.00 91.56 421 TRP A N 1
ATOM 3333 C CA . TRP A 1 421 ? -13.000 6.891 24.931 1.00 91.56 421 TRP A CA 1
ATOM 3334 C C . TRP A 1 421 ? -13.490 6.452 23.544 1.00 91.56 421 TRP A C 1
ATOM 3336 O O . TRP A 1 421 ? -14.192 7.195 22.863 1.00 91.56 421 TRP A O 1
ATOM 3346 N N . LEU A 1 422 ? -13.169 5.224 23.130 1.00 90.94 422 LEU A N 1
ATOM 3347 C CA . LEU A 1 422 ? -13.591 4.687 21.841 1.00 90.94 422 LEU A CA 1
ATOM 3348 C C . LEU A 1 422 ? -15.113 4.542 21.763 1.00 90.94 422 LEU A C 1
ATOM 3350 O O . LEU A 1 422 ? -15.704 4.955 20.775 1.00 90.94 422 LEU A O 1
ATOM 3354 N N . LEU A 1 423 ? -15.752 4.018 22.811 1.00 89.06 423 LEU A N 1
ATOM 3355 C CA . LEU A 1 423 ? -17.209 3.894 22.890 1.00 89.06 423 LEU A CA 1
ATOM 3356 C C . LEU A 1 423 ? -17.917 5.245 23.022 1.00 89.06 423 LEU A C 1
ATOM 3358 O O . LEU A 1 423 ? -19.088 5.337 22.658 1.00 89.06 423 LEU A O 1
ATOM 3362 N N . ASP A 1 424 ? -17.238 6.283 23.513 1.00 89.38 424 ASP A N 1
ATOM 3363 C CA . ASP A 1 424 ? -17.769 7.646 23.554 1.00 89.38 424 ASP A CA 1
ATOM 3364 C C . ASP A 1 424 ? -17.826 8.263 22.147 1.00 89.38 424 ASP A C 1
ATOM 3366 O O . ASP A 1 424 ? -18.844 8.869 21.807 1.00 89.38 424 ASP A O 1
ATOM 3370 N N . ASN A 1 425 ? -16.809 8.038 21.305 1.00 90.69 425 ASN A N 1
ATOM 3371 C CA . ASN A 1 425 ? -16.648 8.701 19.999 1.00 90.69 425 ASN A CA 1
ATOM 3372 C C . ASN A 1 425 ? -17.082 7.855 18.784 1.00 90.69 425 ASN A C 1
ATOM 3374 O O . ASN A 1 425 ? -17.504 8.396 17.761 1.00 90.69 425 ASN A O 1
ATOM 3378 N N . MET A 1 426 ? -17.010 6.529 18.891 1.00 93.06 426 MET A N 1
ATOM 3379 C CA . MET A 1 426 ? -17.227 5.581 17.795 1.00 93.06 426 MET A CA 1
ATOM 3380 C C . MET A 1 426 ? -18.275 4.527 18.179 1.00 93.06 426 MET A C 1
ATOM 3382 O O . MET A 1 426 ? -18.505 4.227 19.353 1.00 93.06 426 MET A O 1
ATOM 3386 N N . MET A 1 427 ? -18.911 3.936 17.173 1.00 93.56 427 MET A N 1
ATOM 3387 C CA . MET A 1 427 ? -19.797 2.780 17.302 1.00 93.56 427 MET A CA 1
ATOM 3388 C C . MET A 1 427 ? -19.054 1.531 16.845 1.00 93.56 427 MET A C 1
ATOM 3390 O O . MET A 1 427 ? -18.556 1.508 15.725 1.00 93.56 427 MET A O 1
ATOM 3394 N N . LEU A 1 428 ? -18.967 0.500 17.689 1.00 94.56 428 LEU A N 1
ATOM 3395 C CA . LEU A 1 428 ? -18.347 -0.774 17.314 1.00 94.56 428 LEU A CA 1
ATOM 3396 C C . LEU A 1 428 ? -19.347 -1.615 16.509 1.00 94.56 428 LEU A C 1
ATOM 3398 O O . LEU A 1 428 ? -20.273 -2.197 17.073 1.00 94.56 428 LEU A O 1
ATOM 3402 N N . LYS A 1 429 ? -19.166 -1.676 15.192 1.00 95.94 429 LYS A N 1
ATOM 3403 C CA . LYS A 1 429 ? -20.103 -2.334 14.273 1.00 95.94 429 LYS A CA 1
ATOM 3404 C C . LYS A 1 429 ? -19.788 -3.820 14.097 1.00 95.94 429 LYS A C 1
ATOM 3406 O O . LYS A 1 429 ? -20.708 -4.631 14.018 1.00 95.94 429 LYS A O 1
ATOM 3411 N N . GLY A 1 430 ? -18.510 -4.200 14.131 1.00 96.75 430 GLY A N 1
ATOM 3412 C CA . GLY A 1 430 ? -18.130 -5.607 14.074 1.00 96.75 430 GLY A CA 1
ATOM 3413 C C . GLY A 1 430 ? -16.703 -5.919 14.514 1.00 96.75 430 GLY A C 1
ATOM 3414 O O . GLY A 1 430 ? -15.844 -5.041 14.521 1.00 96.75 430 GLY A O 1
ATOM 3415 N N . VAL A 1 431 ? -16.454 -7.177 14.876 1.00 97.44 431 VAL A N 1
ATOM 3416 C CA . VAL A 1 431 ? -15.133 -7.708 15.239 1.00 97.44 431 VAL A CA 1
ATOM 3417 C C . VAL A 1 431 ? -14.949 -9.087 14.614 1.00 97.44 431 VAL A C 1
ATOM 3419 O O . VAL A 1 431 ? -15.772 -9.978 14.823 1.00 97.44 431 VAL A O 1
ATOM 3422 N N . ILE A 1 432 ? -13.843 -9.271 13.898 1.00 97.81 432 ILE A N 1
ATOM 3423 C CA . ILE A 1 432 ? -13.387 -10.569 13.401 1.00 97.81 432 ILE A CA 1
ATOM 3424 C C . ILE A 1 432 ? -12.146 -10.957 14.197 1.00 97.81 432 ILE A C 1
ATOM 3426 O O . ILE A 1 432 ? -11.110 -10.306 14.073 1.00 97.81 432 ILE A O 1
ATOM 3430 N N . SER A 1 433 ? -12.244 -12.001 15.020 1.00 96.44 433 SER A N 1
ATOM 3431 C CA . SER A 1 433 ? -11.075 -12.568 15.700 1.00 96.44 433 SER A CA 1
ATOM 3432 C C . SER A 1 433 ? -10.270 -13.380 14.693 1.00 96.44 433 SER A C 1
ATOM 3434 O O . SER A 1 433 ? -10.818 -14.307 14.095 1.00 96.44 433 SER A O 1
ATOM 3436 N N . LEU A 1 434 ? -9.002 -13.015 14.493 1.00 95.00 434 LEU A N 1
ATOM 3437 C CA . LEU A 1 434 ? -8.133 -13.643 13.501 1.00 95.00 434 LEU A CA 1
ATOM 3438 C C . LEU A 1 434 ? -7.363 -14.827 14.117 1.00 95.00 434 LEU A C 1
ATOM 3440 O O . LEU A 1 434 ? -7.032 -14.790 15.313 1.00 95.00 434 LEU A O 1
ATOM 3444 N N . PRO A 1 435 ? -7.026 -15.859 13.321 1.00 92.50 435 PRO A N 1
ATOM 3445 C CA . PRO A 1 435 ? -6.129 -16.923 13.759 1.00 92.50 435 PRO A CA 1
ATOM 3446 C C . PRO A 1 435 ? -4.756 -16.378 14.173 1.00 92.50 435 PRO A C 1
ATOM 3448 O O . PRO A 1 435 ? -4.269 -15.388 13.617 1.00 92.50 435 PRO A O 1
ATOM 3451 N N . SER A 1 436 ? -4.088 -17.034 15.122 1.00 87.81 436 SER A N 1
ATOM 3452 C CA . SER A 1 436 ? -2.756 -16.617 15.595 1.00 87.81 436 SER A CA 1
ATOM 3453 C C . SER A 1 436 ? -1.680 -16.711 14.504 1.00 87.81 436 SER A C 1
ATOM 3455 O O . SER A 1 436 ? -0.699 -15.969 14.526 1.00 87.81 436 SER A O 1
ATOM 3457 N N . GLU A 1 437 ? -1.880 -17.590 13.527 1.00 86.50 437 GLU A N 1
ATOM 3458 C CA . GLU A 1 437 ? -1.023 -17.779 12.361 1.00 86.50 437 GLU A CA 1
ATOM 3459 C C . GLU A 1 437 ? -1.091 -16.630 11.346 1.00 86.50 437 GLU A C 1
ATOM 3461 O O . GLU A 1 437 ? -0.175 -16.504 10.539 1.00 86.50 437 GLU A O 1
ATOM 3466 N N . THR A 1 438 ? -2.100 -15.752 11.413 1.00 86.75 438 THR A N 1
ATOM 3467 C CA . THR A 1 438 ? -2.355 -14.708 10.400 1.00 86.75 438 THR A CA 1
ATOM 3468 C C . THR A 1 438 ? -1.124 -13.882 10.062 1.00 86.75 438 THR A C 1
ATOM 3470 O O . THR A 1 438 ? -0.770 -13.730 8.896 1.00 86.75 438 THR A O 1
ATOM 3473 N N . PHE A 1 439 ? -0.420 -13.407 11.084 1.00 85.62 439 PHE A N 1
ATOM 3474 C CA . PHE A 1 439 ? 0.768 -12.577 10.911 1.00 85.62 439 PHE A CA 1
ATOM 3475 C C . PHE A 1 439 ? 2.080 -13.340 11.167 1.00 85.62 439 PHE A C 1
ATOM 3477 O O . PHE A 1 439 ? 3.161 -12.749 11.130 1.00 85.62 439 PHE A O 1
ATOM 3484 N N . SER A 1 440 ? 2.009 -14.659 11.392 1.00 80.69 440 SER A N 1
ATOM 3485 C CA . SER A 1 440 ? 3.184 -15.489 11.694 1.00 80.69 440 SER A CA 1
ATOM 3486 C C . SER A 1 440 ? 4.203 -15.532 10.546 1.00 80.69 440 SER A C 1
ATOM 3488 O O . SER A 1 440 ? 5.384 -15.316 10.829 1.00 80.69 440 SER A O 1
ATOM 3490 N N . PRO A 1 441 ? 3.805 -15.668 9.260 1.00 72.88 441 PRO A N 1
ATOM 3491 C CA . PRO A 1 441 ? 4.737 -15.584 8.126 1.00 72.88 441 PRO A CA 1
ATOM 3492 C C . PRO A 1 441 ? 5.439 -14.226 7.992 1.00 72.88 441 PRO A C 1
ATOM 3494 O O . PRO A 1 441 ? 6.456 -14.110 7.312 1.00 72.88 441 PRO A O 1
ATOM 3497 N N . TYR A 1 442 ? 4.890 -13.204 8.648 1.00 71.94 442 TYR A N 1
ATOM 3498 C CA . TYR A 1 442 ? 5.377 -11.830 8.650 1.00 71.94 442 TYR A CA 1
ATOM 3499 C C . TYR A 1 442 ? 6.148 -11.490 9.936 1.00 71.94 442 TYR A C 1
ATOM 3501 O O . TYR A 1 442 ? 6.585 -10.356 10.106 1.00 71.94 442 TYR A O 1
ATOM 3509 N N . GLY A 1 443 ? 6.345 -12.469 10.831 1.00 67.81 443 GLY A N 1
ATOM 3510 C CA . GLY A 1 443 ? 7.240 -12.379 11.985 1.00 67.81 443 GLY A CA 1
ATOM 3511 C C . GLY A 1 443 ? 6.576 -12.123 13.341 1.00 67.81 443 GLY A C 1
ATOM 3512 O O . GLY A 1 443 ? 7.294 -11.863 14.303 1.00 67.81 443 GLY A O 1
ATOM 3513 N N . THR A 1 444 ? 5.241 -12.159 13.459 1.00 73.12 444 THR A N 1
ATOM 3514 C CA . THR A 1 444 ? 4.547 -11.957 14.750 1.00 73.12 444 THR A CA 1
ATOM 3515 C C . THR A 1 444 ? 3.494 -13.024 15.019 1.00 73.12 444 THR A C 1
ATOM 3517 O O . THR A 1 444 ? 2.696 -13.377 14.158 1.00 73.12 444 THR A O 1
ATOM 3520 N N . THR A 1 445 ? 3.466 -13.515 16.256 1.00 73.06 445 THR A N 1
ATOM 3521 C CA . THR A 1 445 ? 2.467 -14.471 16.765 1.00 73.06 445 THR A CA 1
ATOM 3522 C C . THR A 1 445 ? 1.392 -13.791 17.616 1.00 73.06 445 THR A C 1
ATOM 3524 O O . THR A 1 445 ? 0.573 -14.454 18.254 1.00 73.06 445 THR A O 1
ATOM 3527 N N . THR A 1 446 ? 1.398 -12.454 17.661 1.00 82.44 446 THR A N 1
ATOM 3528 C CA . THR A 1 446 ? 0.412 -11.680 18.419 1.00 82.44 446 THR A CA 1
ATOM 3529 C C . THR A 1 446 ? -0.983 -11.943 17.867 1.00 82.44 446 THR A C 1
ATOM 3531 O O . THR A 1 446 ? -1.249 -11.706 16.690 1.00 82.44 446 THR A O 1
ATOM 3534 N N . LYS A 1 447 ? -1.894 -12.392 18.736 1.00 88.94 447 LYS A N 1
ATOM 3535 C CA . LYS A 1 447 ? -3.298 -12.551 18.369 1.00 88.94 447 LYS A CA 1
ATOM 3536 C C . LYS A 1 447 ? -3.942 -11.183 18.137 1.00 88.94 447 LYS A C 1
ATOM 3538 O O . LYS A 1 447 ? -3.827 -10.281 18.973 1.00 88.94 447 LYS A O 1
ATOM 3543 N N . THR A 1 448 ? -4.595 -11.042 16.994 1.00 92.69 448 THR A N 1
ATOM 3544 C CA . THR A 1 448 ? -5.159 -9.786 16.499 1.00 92.69 448 THR A CA 1
ATOM 3545 C C . THR A 1 448 ? -6.603 -9.985 16.057 1.00 92.69 448 THR A C 1
ATOM 3547 O O . THR A 1 448 ? -7.065 -11.104 15.824 1.00 92.69 448 THR A O 1
ATOM 3550 N N . SER A 1 449 ? -7.315 -8.874 15.933 1.00 95.94 449 SER A N 1
ATOM 3551 C CA . SER A 1 449 ? -8.686 -8.821 15.452 1.00 95.94 449 SER A CA 1
ATOM 3552 C C . SER A 1 449 ? -8.841 -7.689 14.436 1.00 95.94 449 SER A C 1
ATOM 3554 O O . SER A 1 449 ? -8.310 -6.594 14.638 1.00 95.94 449 SER A O 1
ATOM 3556 N N . LEU A 1 450 ? -9.604 -7.929 13.368 1.00 97.44 450 LEU A N 1
ATOM 3557 C CA . LEU A 1 450 ? -10.054 -6.882 12.449 1.00 97.44 450 LEU A CA 1
ATOM 3558 C C . LEU A 1 450 ? -11.347 -6.274 13.002 1.00 97.44 450 LEU A C 1
ATOM 3560 O O . LEU A 1 450 ? -12.355 -6.962 13.167 1.00 97.44 450 LEU A O 1
ATOM 3564 N N . CYS A 1 451 ? -11.305 -4.987 13.331 1.00 97.88 451 CYS A N 1
ATOM 3565 C CA . CYS A 1 451 ? -12.399 -4.278 13.983 1.00 97.88 451 CYS A CA 1
ATOM 3566 C C . CYS A 1 451 ? -13.016 -3.244 13.044 1.00 97.88 451 CYS A C 1
ATOM 3568 O O . CYS A 1 451 ? -12.299 -2.481 12.398 1.00 97.88 451 CYS A O 1
ATOM 3570 N N . PHE A 1 452 ? -14.344 -3.174 13.040 1.00 98.12 452 PHE A N 1
ATOM 3571 C CA . PHE A 1 452 ? -15.126 -2.234 12.248 1.00 98.12 452 PHE A CA 1
ATOM 3572 C C . PHE A 1 452 ? -15.814 -1.228 13.162 1.00 98.12 452 PHE A C 1
ATOM 3574 O O . PHE A 1 452 ? -16.580 -1.607 14.056 1.00 98.12 452 PHE A O 1
ATOM 3581 N N . PHE A 1 453 ? -15.579 0.055 12.915 1.00 97.06 453 PHE A N 1
ATOM 3582 C CA . PHE A 1 453 ? -16.190 1.150 13.651 1.00 97.06 453 PHE A CA 1
ATOM 3583 C C . PHE A 1 453 ? -16.854 2.160 12.724 1.00 97.06 453 PHE A C 1
ATOM 3585 O O . PHE A 1 453 ? -16.477 2.303 11.566 1.00 97.06 453 PHE A O 1
ATOM 3592 N N . GLN A 1 454 ? -17.805 2.912 13.267 1.00 96.00 454 GLN A N 1
ATOM 3593 C CA . GLN A 1 454 ? -18.395 4.073 12.609 1.00 96.00 454 GLN A CA 1
ATOM 3594 C C . GLN A 1 454 ? -18.324 5.293 13.529 1.00 96.00 454 GLN A C 1
ATOM 3596 O O . GLN A 1 454 ? -18.698 5.199 14.701 1.00 96.00 454 GLN A O 1
ATOM 3601 N N . LYS A 1 455 ? -17.841 6.434 13.029 1.00 94.50 455 LYS A N 1
ATOM 3602 C CA . LYS A 1 455 ? -17.762 7.675 13.812 1.00 94.50 455 LYS A CA 1
ATOM 3603 C C . LYS A 1 455 ? -19.162 8.211 14.092 1.00 94.50 455 LYS A C 1
ATOM 3605 O O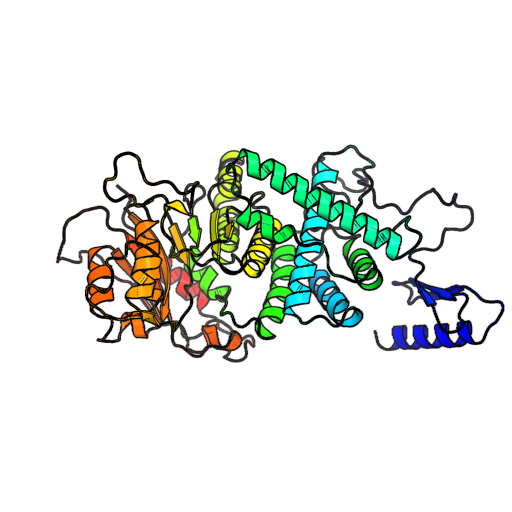 . LYS A 1 455 ? -19.989 8.298 13.186 1.00 94.50 455 LYS A O 1
ATOM 3610 N N . LYS A 1 456 ? -19.446 8.580 15.341 1.00 91.38 456 LYS A N 1
ATOM 3611 C CA . LYS A 1 456 ? -20.765 9.107 15.723 1.00 91.38 456 LYS A CA 1
ATOM 3612 C C . LYS A 1 456 ? -21.017 10.487 15.108 1.00 91.38 456 LYS A C 1
ATOM 3614 O O . LYS A 1 456 ? -20.104 11.302 15.003 1.00 91.38 456 LYS A O 1
ATOM 3619 N N . THR A 1 457 ? -22.268 10.770 14.750 1.00 83.50 457 THR A N 1
ATOM 3620 C CA . THR A 1 457 ? -22.695 12.064 14.183 1.00 83.50 457 THR A CA 1
ATOM 3621 C C . THR A 1 457 ? -23.072 13.100 15.252 1.00 83.50 457 THR A C 1
ATOM 3623 O O . THR A 1 457 ? -22.872 14.300 15.056 1.00 83.50 457 THR A O 1
ATOM 3626 N N . GLY A 1 458 ? -23.553 12.663 16.423 1.00 71.50 458 GLY A N 1
ATOM 3627 C CA . GLY A 1 458 ? -24.038 13.535 17.500 1.00 71.50 458 GLY A CA 1
ATOM 3628 C C . GLY A 1 458 ? -23.132 13.630 18.738 1.00 71.50 458 GLY A C 1
ATOM 3629 O O . GLY A 1 458 ? -22.402 12.705 19.075 1.00 71.50 458 GLY A O 1
ATOM 3630 N N . LYS A 1 459 ? -23.258 14.737 19.492 1.00 54.56 459 LYS A N 1
ATOM 3631 C CA . LYS A 1 459 ? -22.578 14.968 20.792 1.00 54.56 459 LYS A CA 1
ATOM 3632 C C . LYS A 1 459 ? -23.207 14.225 21.980 1.00 54.56 459 LYS A C 1
ATOM 3634 O O . LYS A 1 459 ? -22.745 14.373 23.113 1.00 54.56 459 LYS A O 1
ATOM 3639 N N . LYS A 1 460 ? -24.303 13.486 21.779 1.00 51.66 460 LYS A N 1
ATOM 3640 C CA . LYS A 1 460 ? -24.974 12.812 22.893 1.00 51.66 460 LYS A CA 1
ATOM 3641 C C . LYS A 1 460 ? -24.109 11.648 23.372 1.00 51.66 460 LYS A C 1
ATOM 3643 O O . LYS A 1 460 ? -23.906 10.678 22.645 1.00 51.66 460 LYS A O 1
ATOM 3648 N N . LYS A 1 461 ? -23.682 11.723 24.636 1.00 51.34 461 LYS A N 1
ATOM 3649 C CA . LYS A 1 461 ? -23.344 10.557 25.464 1.00 51.34 461 LYS A CA 1
ATOM 3650 C C . LYS A 1 461 ? -24.608 9.708 25.636 1.00 51.34 461 LYS A C 1
ATOM 3652 O O . LYS A 1 461 ? -25.226 9.719 26.693 1.00 51.34 461 LYS A O 1
ATOM 3657 N N . ASN A 1 462 ? -25.086 9.071 24.572 1.00 46.97 462 ASN A N 1
ATOM 3658 C CA . ASN A 1 462 ? -26.169 8.114 24.714 1.00 46.97 462 ASN A CA 1
ATOM 3659 C C . ASN A 1 462 ? -25.560 6.850 25.321 1.00 46.97 462 ASN A C 1
ATOM 3661 O O . ASN A 1 462 ? -24.935 6.054 24.626 1.00 46.97 462 ASN A O 1
ATOM 3665 N N . ASP A 1 463 ? -25.759 6.692 26.631 1.00 51.09 463 ASP A N 1
ATOM 3666 C CA . ASP A 1 463 ? -25.499 5.457 27.384 1.00 51.09 463 ASP A CA 1
ATOM 3667 C C . ASP A 1 463 ? -26.308 4.260 26.841 1.00 51.09 463 ASP A C 1
ATOM 3669 O O . ASP A 1 463 ? -26.021 3.105 27.158 1.00 51.09 463 ASP A O 1
ATOM 3673 N N . GLN A 1 464 ? -27.300 4.512 25.982 1.00 54.75 464 GLN A N 1
ATOM 3674 C CA . GLN A 1 464 ? -28.025 3.483 25.249 1.00 54.75 464 GLN A CA 1
ATOM 3675 C C . GLN A 1 464 ? -27.332 3.198 23.914 1.00 54.75 464 GLN A C 1
ATOM 3677 O O . GLN A 1 464 ? -27.432 3.960 22.952 1.00 54.75 464 GLN A O 1
ATOM 3682 N N . ARG A 1 465 ? -26.615 2.070 23.878 1.00 65.88 465 ARG A N 1
ATOM 3683 C CA . ARG A 1 465 ? -26.115 1.445 22.651 1.00 65.88 465 ARG A CA 1
ATOM 3684 C C . ARG A 1 465 ? -27.300 0.871 21.877 1.00 65.88 465 ARG A C 1
ATOM 3686 O O . ARG A 1 465 ? -27.613 -0.304 22.026 1.00 65.88 465 ARG A O 1
ATOM 3693 N N . ASP A 1 466 ? -27.951 1.697 21.069 1.00 74.44 466 ASP A N 1
ATOM 3694 C CA . ASP A 1 466 ? -29.041 1.262 20.182 1.00 74.44 466 ASP A CA 1
ATOM 3695 C C . ASP A 1 466 ? -28.512 0.698 18.849 1.00 74.44 466 ASP A C 1
ATOM 3697 O O . ASP A 1 466 ? -29.084 0.892 17.784 1.00 74.44 466 ASP A O 1
ATOM 3701 N N . TYR A 1 467 ? -27.350 0.040 18.890 1.00 81.69 467 TYR A N 1
ATOM 3702 C CA . TYR A 1 467 ? -26.743 -0.601 17.730 1.00 81.69 467 TYR A CA 1
ATOM 3703 C C . TYR A 1 467 ? -26.228 -1.988 18.103 1.00 81.69 467 TYR A C 1
ATOM 3705 O O . TYR A 1 467 ? -25.758 -2.227 19.219 1.00 81.69 467 TYR A O 1
ATOM 3713 N N . LYS A 1 468 ? -26.309 -2.916 17.148 1.00 88.38 468 LYS A N 1
ATOM 3714 C CA . LYS A 1 468 ? -25.763 -4.268 17.289 1.00 88.38 468 LYS A CA 1
ATOM 3715 C C . LYS A 1 468 ? -24.290 -4.287 16.888 1.00 88.38 468 LYS A C 1
ATOM 3717 O O . LYS A 1 468 ? -23.876 -3.568 15.981 1.00 88.38 468 LYS A O 1
ATOM 3722 N N . THR A 1 469 ? -23.516 -5.142 17.550 1.00 93.25 469 THR A N 1
ATOM 3723 C CA . THR A 1 469 ? -22.135 -5.453 17.167 1.00 93.25 469 THR A CA 1
ATOM 3724 C C . THR A 1 469 ? -22.080 -6.884 16.651 1.00 93.25 469 THR A C 1
ATOM 3726 O O . THR A 1 469 ? -22.477 -7.808 17.362 1.00 93.25 469 THR A O 1
ATOM 3729 N N . CYS A 1 470 ? -21.575 -7.067 15.434 1.00 95.81 470 CYS A N 1
ATOM 3730 C CA . CYS A 1 470 ? -21.372 -8.383 14.839 1.00 95.81 470 CYS A CA 1
ATOM 3731 C C . CYS A 1 470 ? -20.036 -8.993 15.297 1.00 95.81 470 CYS A C 1
ATOM 3733 O O . CYS A 1 470 ? -19.014 -8.311 15.309 1.00 95.81 470 CYS A O 1
ATOM 3735 N N . PHE A 1 471 ? -20.019 -10.275 15.654 1.00 96.44 471 PHE A N 1
ATOM 3736 C CA . PHE A 1 471 ? -18.789 -10.996 15.982 1.00 96.44 471 PHE A CA 1
ATOM 3737 C C . PHE A 1 471 ? -18.630 -12.196 15.056 1.00 96.44 471 PHE A C 1
ATOM 3739 O O . PHE A 1 471 ? -19.585 -12.943 14.845 1.00 96.44 471 PHE A O 1
ATOM 3746 N N . TYR A 1 472 ? -17.414 -12.394 14.556 1.00 97.00 472 TYR A N 1
ATOM 3747 C CA . TYR A 1 472 ? -17.023 -13.575 13.798 1.00 97.00 472 TYR A CA 1
ATOM 3748 C C . TYR A 1 472 ? -15.675 -14.084 14.305 1.00 97.00 472 TYR A C 1
ATOM 3750 O O . TYR A 1 472 ? -14.777 -13.299 14.616 1.00 97.00 472 TYR A O 1
ATOM 3758 N N . LYS A 1 473 ? -15.525 -15.401 14.413 1.00 96.56 473 LYS A N 1
ATOM 3759 C CA . LYS A 1 473 ? -14.243 -16.038 14.712 1.00 96.56 473 LYS A CA 1
ATOM 3760 C C . LYS A 1 473 ? -13.791 -16.730 13.439 1.00 96.56 473 LYS A C 1
ATOM 3762 O O . LYS A 1 473 ? -14.466 -17.646 12.991 1.00 96.56 473 LYS A O 1
ATOM 3767 N N . LEU A 1 474 ? -12.697 -16.248 12.867 1.00 95.62 474 LEU A N 1
ATOM 3768 C CA . LEU A 1 474 ? -12.094 -16.835 11.684 1.00 95.62 474 LEU A CA 1
ATOM 3769 C C . LEU A 1 474 ? -11.103 -17.904 12.142 1.00 95.62 474 LEU A C 1
ATOM 3771 O O . LEU A 1 474 ? -10.251 -17.615 12.983 1.00 95.62 474 LEU A O 1
ATOM 3775 N N . ASP A 1 475 ? -11.235 -19.124 11.627 1.00 92.31 475 ASP A N 1
ATOM 3776 C CA . ASP A 1 475 ? -10.395 -20.261 12.009 1.00 92.31 475 ASP A CA 1
ATOM 3777 C C . ASP A 1 475 ? -9.410 -20.652 10.899 1.00 92.31 475 ASP A C 1
ATOM 3779 O O . ASP A 1 475 ? -8.321 -21.147 11.192 1.00 92.31 475 ASP A O 1
ATOM 3783 N N . ASN A 1 476 ? -9.737 -20.391 9.628 1.00 92.19 476 ASN A N 1
ATOM 3784 C CA . ASN A 1 476 ? -8.843 -20.686 8.510 1.00 92.19 476 ASN A CA 1
ATOM 3785 C C . ASN A 1 476 ? -8.771 -19.550 7.482 1.00 92.19 476 ASN A C 1
ATOM 3787 O O . ASN A 1 476 ? -9.693 -19.330 6.702 1.00 92.19 476 ASN A O 1
ATOM 3791 N N . ILE A 1 477 ? -7.621 -18.879 7.429 1.00 90.56 477 ILE A N 1
ATOM 3792 C CA . ILE A 1 477 ? -7.316 -17.817 6.456 1.00 90.56 477 ILE A CA 1
ATOM 3793 C C . ILE A 1 477 ? -6.873 -18.351 5.086 1.00 90.56 477 ILE A C 1
ATOM 3795 O O . ILE A 1 477 ? -6.876 -17.603 4.118 1.00 90.56 477 ILE A O 1
ATOM 3799 N N . GLY A 1 478 ? -6.541 -19.641 4.968 1.00 89.44 478 GLY A N 1
ATOM 3800 C CA . GLY A 1 478 ? -6.055 -20.239 3.716 1.00 89.44 478 GLY A CA 1
ATOM 3801 C C . GLY A 1 478 ? -4.549 -20.501 3.667 1.00 89.44 478 GLY A C 1
ATOM 3802 O O . GLY A 1 478 ? -4.048 -20.959 2.643 1.00 89.44 478 GLY A O 1
ATOM 3803 N N . TYR A 1 479 ? -3.821 -20.281 4.764 1.00 87.75 479 TYR A N 1
ATOM 3804 C CA . TYR A 1 479 ? -2.424 -20.691 4.911 1.00 87.75 479 TYR A CA 1
ATOM 3805 C C . TYR A 1 479 ? -2.071 -21.024 6.369 1.00 87.75 479 TYR A C 1
ATOM 3807 O O . TYR A 1 479 ? -2.804 -20.677 7.295 1.00 87.75 479 TYR A O 1
ATOM 3815 N N . ASP A 1 480 ? -0.962 -21.739 6.572 1.00 85.19 480 ASP A N 1
ATOM 3816 C CA . ASP A 1 480 ? -0.436 -22.097 7.896 1.00 85.19 480 ASP A CA 1
ATOM 3817 C C . ASP A 1 480 ? 0.573 -21.071 8.453 1.00 85.19 480 ASP A C 1
ATOM 3819 O O . ASP A 1 480 ? 0.968 -20.120 7.785 1.00 85.19 480 ASP A O 1
ATOM 3823 N N . ALA A 1 481 ? 1.067 -21.275 9.679 1.00 83.00 481 ALA A N 1
ATOM 3824 C CA . ALA A 1 481 ? 2.029 -20.363 10.311 1.00 83.00 481 ALA A CA 1
ATOM 3825 C C . ALA A 1 481 ? 3.360 -20.189 9.543 1.00 83.00 481 ALA A C 1
ATOM 3827 O O . ALA A 1 481 ? 4.103 -19.249 9.822 1.00 83.00 481 ALA A O 1
ATOM 3828 N N . THR A 1 482 ? 3.669 -21.074 8.586 1.00 79.44 482 THR A N 1
ATOM 3829 C CA . THR A 1 482 ? 4.844 -20.979 7.704 1.00 79.44 482 THR A CA 1
ATOM 3830 C C . THR A 1 482 ? 4.553 -20.239 6.395 1.00 79.44 482 THR A C 1
ATOM 3832 O O . THR A 1 482 ? 5.475 -19.975 5.623 1.00 79.44 482 THR A O 1
ATOM 3835 N N . GLY A 1 483 ? 3.288 -19.890 6.144 1.00 77.50 483 GLY A N 1
ATOM 3836 C CA . GLY A 1 483 ? 2.817 -19.236 4.926 1.00 77.50 483 GLY A CA 1
ATOM 3837 C C . GLY A 1 483 ? 2.559 -20.212 3.778 1.00 77.50 483 GLY A C 1
ATOM 3838 O O . GLY A 1 483 ? 2.491 -19.785 2.628 1.00 77.50 483 GLY A O 1
ATOM 3839 N N . ARG A 1 484 ? 2.458 -21.519 4.056 1.00 81.69 484 ARG A N 1
ATOM 3840 C CA . ARG A 1 484 ? 2.085 -22.517 3.044 1.00 81.69 484 ARG A CA 1
ATOM 3841 C C . ARG A 1 484 ? 0.575 -22.553 2.891 1.00 81.69 484 ARG A C 1
ATOM 3843 O O . ARG A 1 484 ? -0.138 -22.574 3.892 1.00 81.69 484 ARG A O 1
ATOM 3850 N N . GLU A 1 485 ? 0.114 -22.599 1.646 1.00 85.56 485 GLU A N 1
ATOM 3851 C CA . GLU A 1 485 ? -1.309 -22.668 1.317 1.00 85.56 485 GLU A CA 1
ATOM 3852 C C . GLU A 1 485 ? -1.992 -23.864 1.992 1.00 85.56 485 GLU A C 1
ATOM 3854 O O . GLU A 1 485 ? -1.460 -24.977 2.057 1.00 85.56 485 GLU A O 1
ATOM 3859 N N . LYS A 1 486 ? -3.207 -23.619 2.476 1.00 88.38 486 LYS A N 1
ATOM 3860 C CA . LYS A 1 486 ? -4.070 -24.575 3.157 1.00 88.38 486 LYS A CA 1
ATOM 3861 C C . LYS A 1 486 ? -5.462 -24.503 2.537 1.00 88.38 486 LYS A C 1
ATOM 3863 O O . LYS A 1 486 ? -6.022 -23.428 2.345 1.00 88.38 486 LYS A O 1
ATOM 3868 N N . THR A 1 487 ? -6.044 -25.659 2.236 1.00 89.38 487 THR A N 1
ATOM 3869 C CA . THR A 1 487 ? -7.403 -25.737 1.689 1.00 89.38 487 THR A CA 1
ATOM 3870 C C . THR A 1 487 ? -8.459 -25.358 2.734 1.00 89.38 487 THR A C 1
ATOM 3872 O O . THR A 1 487 ? -8.214 -25.421 3.940 1.00 89.38 487 THR A O 1
ATOM 3875 N N . GLY A 1 488 ? -9.651 -24.972 2.266 1.00 87.75 488 GLY A N 1
ATOM 3876 C CA . GLY A 1 488 ? -10.787 -24.638 3.134 1.00 87.75 488 GLY A CA 1
ATOM 3877 C C . GLY A 1 488 ? -10.696 -23.251 3.770 1.00 87.75 488 GLY A C 1
ATOM 3878 O O . GLY A 1 488 ? -10.998 -23.114 4.951 1.00 87.75 488 GLY A O 1
ATOM 3879 N N . SER A 1 489 ? -10.217 -22.256 3.020 1.00 91.81 489 SER A N 1
ATOM 3880 C CA . SER A 1 489 ? -10.221 -20.856 3.457 1.00 91.81 489 SER A CA 1
ATOM 3881 C C . SER A 1 489 ? -11.655 -20.375 3.713 1.00 91.81 489 SER A C 1
ATOM 3883 O O . SER A 1 489 ? -12.520 -20.517 2.852 1.00 91.81 489 SER A O 1
ATOM 3885 N N . GLU A 1 490 ? -11.884 -19.785 4.883 1.00 94.25 490 GLU A N 1
ATOM 3886 C CA . GLU A 1 490 ? -13.173 -19.235 5.328 1.00 94.25 490 GLU A CA 1
ATOM 3887 C C . GLU A 1 490 ? -13.329 -17.753 4.943 1.00 94.25 490 GLU A C 1
ATOM 3889 O O . GLU A 1 490 ? -14.303 -17.103 5.320 1.00 94.25 490 GLU A O 1
ATOM 3894 N N . ILE A 1 491 ? -12.365 -17.189 4.207 1.00 93.50 491 ILE A N 1
ATOM 3895 C CA . ILE A 1 491 ? -12.327 -15.765 3.848 1.00 93.50 491 ILE A CA 1
ATOM 3896 C C . ILE A 1 491 ? -13.609 -15.303 3.129 1.00 93.50 491 ILE A C 1
ATOM 3898 O O . ILE A 1 491 ? -14.187 -14.306 3.574 1.00 93.50 491 ILE A O 1
ATOM 3902 N N . PRO A 1 492 ? -14.119 -16.002 2.090 1.00 93.38 492 PRO A N 1
ATOM 3903 C CA . PRO A 1 492 ? -15.341 -15.577 1.405 1.00 93.38 492 PRO A CA 1
ATOM 3904 C C . PRO A 1 492 ? -16.578 -15.641 2.309 1.00 93.38 492 PRO A C 1
ATOM 3906 O O . PRO A 1 492 ? -17.369 -14.701 2.340 1.00 93.38 492 PRO A O 1
ATOM 3909 N N . GLU A 1 493 ? -16.713 -16.718 3.088 1.00 95.62 493 GLU A N 1
ATOM 3910 C CA . GLU A 1 493 ? -17.836 -16.933 4.012 1.00 95.62 493 GLU A CA 1
ATOM 3911 C C . GLU A 1 493 ? -17.853 -15.870 5.118 1.00 95.62 493 GLU A C 1
ATOM 3913 O O . GLU A 1 493 ? -18.899 -15.310 5.452 1.00 95.62 493 GLU A O 1
ATOM 3918 N N . CYS A 1 494 ? -16.672 -15.540 5.647 1.00 96.38 494 CYS A N 1
ATOM 3919 C CA . CYS A 1 494 ? -16.487 -14.490 6.635 1.00 96.38 494 CYS A CA 1
ATOM 3920 C C . CYS A 1 494 ? -16.880 -13.117 6.076 1.00 96.38 494 CYS A C 1
ATOM 3922 O O . CYS A 1 494 ? -17.658 -12.397 6.708 1.00 96.38 494 CYS A O 1
ATOM 3924 N N . ALA A 1 495 ? -16.386 -12.763 4.885 1.00 95.19 495 ALA A N 1
ATOM 3925 C CA . ALA A 1 495 ? -16.705 -11.495 4.236 1.00 95.19 495 ALA A CA 1
ATOM 3926 C C . ALA A 1 495 ? -18.211 -11.366 3.953 1.00 95.19 495 ALA A C 1
ATOM 3928 O O . ALA A 1 495 ? -18.803 -10.330 4.264 1.00 95.19 495 ALA A O 1
ATOM 3929 N N . GLU A 1 496 ? -18.854 -12.419 3.439 1.00 95.69 496 GLU A N 1
ATOM 3930 C CA . GLU A 1 496 ? -20.296 -12.438 3.175 1.00 95.69 496 GLU A CA 1
ATOM 3931 C C . GLU A 1 496 ? -21.107 -12.286 4.469 1.00 95.69 496 GLU A C 1
ATOM 3933 O O . GLU A 1 496 ? -21.986 -11.421 4.564 1.00 95.69 496 GLU A O 1
ATOM 3938 N N . TYR A 1 497 ? -20.786 -13.080 5.496 1.00 96.88 497 TYR A N 1
ATOM 3939 C CA . TYR A 1 497 ? -21.463 -13.013 6.787 1.00 96.88 497 TYR A CA 1
ATOM 3940 C C . TYR A 1 497 ? -21.344 -11.618 7.404 1.00 96.88 497 TYR A C 1
ATOM 3942 O O . TYR A 1 497 ? -22.344 -11.041 7.838 1.00 96.88 497 TYR A O 1
ATOM 3950 N N . MET A 1 498 ? -20.138 -11.052 7.433 1.00 97.25 498 MET A N 1
ATOM 3951 C CA . MET A 1 498 ? -19.899 -9.742 8.032 1.00 97.25 498 MET A CA 1
ATOM 3952 C C . MET A 1 498 ? -20.593 -8.629 7.243 1.00 97.25 498 MET A C 1
ATOM 3954 O O . MET A 1 498 ? -21.253 -7.792 7.855 1.00 97.25 498 MET A O 1
ATOM 3958 N N . SER A 1 499 ? -20.548 -8.667 5.910 1.00 94.44 499 SER A N 1
ATOM 3959 C CA . SER A 1 499 ? -21.228 -7.692 5.042 1.00 94.44 499 SER A CA 1
ATOM 3960 C C . SER A 1 499 ? -22.746 -7.700 5.219 1.00 94.44 499 SER A C 1
ATOM 3962 O O . SER A 1 499 ? -23.386 -6.654 5.155 1.00 94.44 499 SER A O 1
ATOM 3964 N N . LYS A 1 500 ? -23.337 -8.876 5.459 1.00 94.44 500 LYS A N 1
ATOM 3965 C CA . LYS A 1 500 ? -24.783 -9.028 5.662 1.00 94.44 500 LYS A CA 1
ATOM 3966 C C . LYS A 1 500 ? -25.249 -8.580 7.049 1.00 94.44 500 LYS A C 1
ATOM 3968 O O . LYS A 1 500 ? -26.385 -8.137 7.190 1.00 94.44 500 LYS A O 1
ATOM 3973 N N . ASN A 1 501 ? -24.407 -8.748 8.068 1.00 95.00 501 ASN A N 1
ATOM 3974 C CA . ASN A 1 501 ? -24.782 -8.530 9.469 1.00 95.00 501 ASN A CA 1
ATOM 3975 C C . ASN A 1 501 ? -24.268 -7.203 10.052 1.00 95.00 501 ASN A C 1
ATOM 3977 O O . ASN A 1 501 ? -24.724 -6.798 11.122 1.00 95.00 501 ASN A O 1
ATOM 3981 N N . ILE A 1 502 ? -23.328 -6.524 9.388 1.00 94.44 502 ILE A N 1
ATOM 3982 C CA . ILE A 1 502 ? -22.929 -5.160 9.741 1.00 94.44 502 ILE A CA 1
ATOM 3983 C C . ILE A 1 502 ? -23.876 -4.171 9.059 1.00 94.44 502 ILE A C 1
ATOM 3985 O O . ILE A 1 502 ? -23.875 -4.007 7.843 1.00 94.44 502 ILE A O 1
ATOM 3989 N N . GLU A 1 503 ? -24.658 -3.462 9.865 1.00 91.19 503 GLU A N 1
ATOM 3990 C CA . GLU A 1 503 ? -25.532 -2.386 9.399 1.00 91.19 503 GLU A CA 1
ATOM 3991 C C . GLU A 1 503 ? -24.814 -1.047 9.551 1.00 91.19 503 GLU A C 1
ATOM 3993 O O . GLU A 1 503 ? -24.524 -0.653 10.672 1.00 91.19 503 GLU A O 1
ATOM 3998 N N . TRP A 1 504 ? -24.521 -0.331 8.466 1.00 91.50 504 TRP A N 1
ATOM 3999 C CA . TRP A 1 504 ? -23.936 1.013 8.543 1.00 91.50 504 TRP A CA 1
ATOM 4000 C C . TRP A 1 504 ? -25.031 2.072 8.678 1.00 91.50 504 TRP A C 1
ATOM 4002 O O . TRP A 1 504 ? -25.961 2.110 7.870 1.00 91.50 504 TRP A O 1
ATOM 4012 N N . ASP A 1 505 ? -24.904 2.958 9.663 1.00 85.88 505 ASP A N 1
ATOM 4013 C CA . ASP A 1 505 ? -25.846 4.060 9.842 1.00 85.88 505 ASP A CA 1
ATOM 4014 C C . ASP A 1 505 ? -25.669 5.041 8.675 1.00 85.88 505 ASP A C 1
ATOM 4016 O O . ASP A 1 505 ? -24.552 5.242 8.184 1.00 85.88 505 ASP A O 1
ATOM 4020 N N . LYS A 1 506 ? -26.756 5.654 8.200 1.00 72.56 506 LYS A N 1
ATOM 4021 C CA . LYS A 1 506 ? -26.648 6.670 7.147 1.00 72.56 506 LYS A CA 1
ATOM 4022 C C . LYS A 1 506 ? -25.913 7.889 7.703 1.00 72.56 506 LYS A C 1
ATOM 4024 O O . LYS A 1 506 ? -26.241 8.352 8.792 1.00 72.56 506 LYS A O 1
ATOM 4029 N N . ALA A 1 507 ? -24.938 8.396 6.952 1.00 60.56 507 ALA A N 1
ATOM 4030 C CA . ALA A 1 507 ? -24.380 9.714 7.222 1.00 60.56 507 ALA A CA 1
ATOM 4031 C C . ALA A 1 507 ? -25.506 10.752 7.063 1.00 60.56 507 ALA A C 1
ATOM 4033 O O . ALA A 1 507 ? -26.229 10.710 6.063 1.00 60.56 507 ALA A O 1
ATOM 4034 N N . GLU A 1 508 ? -25.699 11.590 8.084 1.00 50.97 508 GLU A N 1
ATOM 4035 C CA . GLU A 1 508 ? -26.685 12.685 8.090 1.00 50.97 508 GLU A CA 1
ATOM 4036 C C . GLU A 1 508 ? -26.248 13.864 7.222 1.00 50.97 508 GLU A C 1
ATOM 4038 O O . GLU A 1 508 ? -25.036 14.191 7.238 1.00 50.97 508 GLU A O 1
#